Protein AF-A0A7S1X961-F1 (afdb_monomer)

Organism: NCBI:txid63592

pLDDT: mean 83.83, std 21.26, range [22.23, 98.25]

Nearest PDB structures (foldseek):
  1z0n-assembly3_C  TM=9.542E-01  e=3.107E-08  Rattus norvegicus
  7myj-assembly1_B  TM=9.342E-01  e=8.213E-08  Homo sapiens
  6c9h-assembly1_B  TM=9.338E-01  e=1.076E-07  Homo sapiens
  5ezv-assembly2_D  TM=9.399E-01  e=1.657E-07  Homo sapiens
  3nme-assembly1_B  TM=8.517E-01  e=1.987E-06  Arabidopsis thaliana

Sequence (536 aa):
RPLQTAYISRQVGGSLVCHSTSQSPPLDGGYGQAEEGSESRTTVGASVDELESQSDEETAGNRVMTTFRWPAALGGEEVGVIGSFSNWENAMPLGKSTETGDFVRTMALSPGTYQYKYLVDGNWMCSPCDVNTKSTLGEFNNHRLVSPSHTFVWEKSWGGEEVFITGDFVAWTELVPMKYSASEGRFTATMSLPPGMHSVQYLVDGHWMLSPNDPIVADEAGHNCNKVQVKKPEAFHIFYATGWKHASLLMRLTDDNGVEQGWEELPMHTAESRSSPAGGIWYTVTIPVTKSGKLEFCISNGEKGGEGLKKDTPYGVEYYTCPAPGGYKLVSGRLIPFKRALDPPMMLVSDLDGTMVGDTPEFDYYTDSFRVYWEDNSALANSILVYNTGRSVGAVVGLLEQKGGKLAMPDVLITAVGTKVWLLDEVRSNATGTKWREDEMWAHRLDEGWDLEKARSVGESAVGNFRDRCYWLDKGTEHPHRVAFSVETNVMGDVIAYLRQGFEAAGVQVRVITSGNGEWRYVDCVSIRAGKLEAM

Mean predicted aligned error: 11.78 Å

Radius of gyration: 31.03 Å; Cα contacts (8 Å, |Δi|>4): 1026; chains: 1; bounding box: 70×86×91 Å

InterPro domains:
  IPR006380 Sucrose phosphatase-like domain [PF05116] (345-536)
  IPR013783 Immunoglobulin-like fold [G3DSA:2.60.40.10] (56-146)
  IPR013783 Immunoglobulin-like fold [G3DSA:2.60.40.10] (148-228)
  IPR013783 Immunoglobulin-like fold [G3DSA:2.60.40.10] (229-335)
  IPR014756 Immunoglobulin E-set [SSF81296] (62-146)
  IPR014756 Immunoglobulin E-set [SSF81296] (150-231)
  IPR023214 HAD superfamily [G3DSA:3.40.50.1000] (336-461)
  IPR032640 AMP-activated protein kinase, glycogen-binding domain [PF16561] (65-148)
  IPR032640 AMP-activated protein kinase, glycogen-binding domain [PF16561] (151-233)
  IPR036412 HAD-like superfamily [SSF56784] (348-517)
  IPR050827 CRP1/MDG1 DNA-binding & kinase subunit [PTHR10343] (46-142)

Structure (mmCIF, N/CA/C/O backbone):
data_AF-A0A7S1X961-F1
#
_entry.id   AF-A0A7S1X961-F1
#
loop_
_atom_site.group_PDB
_atom_site.id
_atom_site.type_symbol
_atom_site.label_atom_id
_atom_site.label_alt_id
_atom_site.label_comp_id
_atom_site.label_asym_id
_atom_site.label_entity_id
_atom_site.label_seq_id
_atom_site.pdbx_PDB_ins_code
_atom_site.Cartn_x
_atom_site.Cartn_y
_atom_site.Cartn_z
_atom_site.occupancy
_atom_site.B_iso_or_equiv
_atom_site.auth_seq_id
_atom_site.auth_comp_id
_atom_site.auth_asym_id
_atom_site.auth_atom_id
_atom_site.pdbx_PDB_model_num
ATOM 1 N N . ARG A 1 1 ? -14.480 -40.555 -35.789 1.00 29.80 1 ARG A N 1
ATOM 2 C CA . ARG A 1 1 ? -15.238 -39.988 -36.933 1.00 29.80 1 ARG A CA 1
ATOM 3 C C . ARG A 1 1 ? -15.553 -38.546 -36.560 1.00 29.80 1 ARG A C 1
ATOM 5 O O . ARG A 1 1 ? -16.112 -38.377 -35.484 1.00 29.80 1 ARG A O 1
ATOM 12 N N . PRO A 1 2 ? -15.094 -37.552 -37.332 1.00 30.88 2 PRO A N 1
ATOM 13 C CA . PRO A 1 2 ? -15.102 -36.153 -36.917 1.00 30.88 2 PRO A CA 1
ATOM 14 C C . PRO A 1 2 ? -16.472 -35.520 -37.177 1.00 30.88 2 PRO A C 1
ATOM 16 O O . PRO A 1 2 ? -17.133 -35.879 -38.152 1.00 30.88 2 PRO A O 1
ATOM 19 N N . LEU A 1 3 ? -16.884 -34.585 -36.322 1.00 25.70 3 LEU A N 1
ATOM 20 C CA . LEU A 1 3 ? -18.013 -33.697 -36.590 1.00 25.70 3 LEU A CA 1
ATOM 21 C C . LEU A 1 3 ? -17.474 -32.308 -36.926 1.00 25.70 3 LEU A C 1
ATOM 23 O O . LEU A 1 3 ? -16.604 -31.774 -36.245 1.00 25.70 3 LEU A O 1
ATOM 27 N N . GLN A 1 4 ? -17.965 -31.818 -38.059 1.00 24.95 4 GLN A N 1
ATOM 28 C CA . GLN A 1 4 ? -17.564 -30.622 -38.781 1.00 24.95 4 GLN A CA 1
ATOM 29 C C . GLN A 1 4 ? -17.925 -29.339 -38.028 1.00 24.95 4 GLN A C 1
ATOM 31 O O . GLN A 1 4 ? -19.060 -29.167 -37.587 1.00 24.95 4 GLN A O 1
ATOM 36 N N . THR A 1 5 ? -16.978 -28.406 -37.994 1.00 26.58 5 THR A N 1
ATOM 37 C CA . THR A 1 5 ? -17.194 -26.998 -37.659 1.00 26.58 5 THR A CA 1
ATOM 38 C C . THR A 1 5 ? -17.893 -26.306 -38.832 1.00 26.58 5 THR A C 1
ATOM 40 O O . THR A 1 5 ? -17.357 -26.264 -39.940 1.00 26.58 5 THR A O 1
ATOM 43 N N . ALA A 1 6 ? -19.093 -25.769 -38.606 1.00 25.28 6 ALA A N 1
ATOM 44 C CA . ALA A 1 6 ? -19.809 -24.941 -39.573 1.00 25.28 6 ALA A CA 1
ATOM 45 C C . ALA A 1 6 ? -19.498 -23.457 -39.324 1.00 25.28 6 ALA A C 1
ATOM 47 O O . ALA A 1 6 ? -19.875 -22.898 -38.296 1.00 25.28 6 ALA A O 1
ATOM 48 N N . TYR A 1 7 ? -18.823 -22.826 -40.286 1.00 22.58 7 TYR A N 1
ATOM 49 C CA . TYR A 1 7 ? -18.709 -21.374 -40.400 1.00 22.58 7 TYR A CA 1
ATOM 50 C C . TYR A 1 7 ? -20.056 -20.791 -40.848 1.00 22.58 7 TYR A C 1
ATOM 52 O O . TYR A 1 7 ? -20.589 -21.188 -41.884 1.00 22.58 7 TYR A O 1
ATOM 60 N N . ILE A 1 8 ? -20.578 -19.810 -40.110 1.00 24.17 8 ILE A N 1
ATOM 61 C CA . ILE A 1 8 ? -21.645 -18.922 -40.584 1.00 24.17 8 ILE A CA 1
ATOM 62 C C . ILE A 1 8 ? -21.090 -17.501 -40.576 1.00 24.17 8 ILE A C 1
ATOM 64 O O . ILE A 1 8 ? -20.935 -16.880 -39.528 1.00 24.17 8 ILE A O 1
ATOM 68 N N . SER A 1 9 ? -20.799 -16.987 -41.770 1.00 22.23 9 SER A N 1
ATOM 69 C CA . SER A 1 9 ? -20.574 -15.566 -42.005 1.00 22.23 9 SER A CA 1
ATOM 70 C C . SER A 1 9 ? -21.913 -14.829 -41.977 1.00 22.23 9 SER A C 1
ATOM 72 O O . SER A 1 9 ? -22.824 -15.174 -42.734 1.00 22.23 9 SER A O 1
ATOM 74 N N . ARG A 1 10 ? -22.023 -13.763 -41.184 1.00 24.73 10 ARG A N 1
ATOM 75 C CA . ARG A 1 10 ? -23.034 -12.723 -41.399 1.00 24.73 10 ARG A CA 1
ATOM 76 C C . ARG A 1 10 ? -22.356 -11.361 -41.442 1.00 24.73 10 ARG A C 1
ATOM 78 O O . ARG A 1 10 ? -21.972 -10.818 -40.416 1.00 24.73 10 ARG A O 1
ATOM 85 N N . GLN A 1 11 ? -22.248 -10.821 -42.654 1.00 22.73 11 GLN A N 1
ATOM 86 C CA . GLN A 1 11 ? -22.238 -9.380 -42.878 1.00 22.73 11 GLN A CA 1
ATOM 87 C C . GLN A 1 11 ? -23.649 -8.848 -42.625 1.00 22.73 11 GLN A C 1
ATOM 89 O O . GLN A 1 11 ? -24.589 -9.332 -43.253 1.00 22.73 11 GLN A O 1
ATOM 94 N N . VAL A 1 12 ? -23.780 -7.819 -41.791 1.00 27.67 12 VAL A N 1
ATOM 95 C CA . VAL A 1 12 ? -24.814 -6.787 -41.941 1.00 27.67 12 VAL A CA 1
ATOM 96 C C . VAL A 1 12 ? -24.191 -5.467 -41.499 1.00 27.67 12 VAL A C 1
ATOM 98 O O . VAL A 1 12 ? -23.754 -5.331 -40.360 1.00 27.67 12 VAL A O 1
ATOM 101 N N . GLY A 1 13 ? -24.113 -4.520 -42.433 1.00 24.20 13 GLY A N 1
ATOM 102 C CA . GLY A 1 13 ? -23.774 -3.133 -42.149 1.00 24.20 13 GLY A CA 1
ATOM 103 C C . GLY A 1 13 ? -24.940 -2.397 -41.491 1.00 24.20 13 GLY A C 1
ATOM 104 O O . GLY A 1 13 ? -26.105 -2.715 -41.715 1.00 24.20 13 GLY A O 1
ATOM 105 N N . GLY A 1 14 ? -24.607 -1.381 -40.707 1.00 25.44 14 GLY A N 1
ATOM 106 C CA . GLY A 1 14 ? -25.571 -0.481 -40.094 1.00 25.44 14 GLY A CA 1
ATOM 107 C C . GLY A 1 14 ? -24.833 0.611 -39.343 1.00 25.44 14 GLY A C 1
ATOM 108 O O . GLY A 1 14 ? -24.483 0.440 -38.184 1.00 25.44 14 GLY A O 1
ATOM 109 N N . SER A 1 15 ? -24.562 1.717 -40.034 1.00 25.42 15 SER A N 1
ATOM 110 C CA . SER A 1 15 ? -24.141 2.966 -39.405 1.00 25.42 15 SER A CA 1
ATOM 111 C C . SER A 1 15 ? -25.295 3.473 -38.538 1.00 25.42 15 SER A C 1
ATOM 113 O O . SER A 1 15 ? -26.395 3.696 -39.045 1.00 25.42 15 SER A O 1
ATOM 115 N N . LEU A 1 16 ? -25.054 3.624 -37.239 1.00 25.09 16 LEU A N 1
ATOM 116 C CA . LEU A 1 16 ? -25.946 4.314 -36.315 1.00 25.09 16 LEU A CA 1
ATOM 117 C C . LEU A 1 16 ? -25.180 5.504 -35.748 1.00 25.09 16 LEU A C 1
ATOM 119 O O . LEU A 1 16 ? -24.343 5.378 -34.862 1.00 25.09 16 LEU A O 1
ATOM 123 N N . VAL A 1 17 ? -25.467 6.669 -36.323 1.00 24.28 17 VAL A N 1
ATOM 124 C CA . VAL A 1 17 ? -25.142 7.970 -35.748 1.00 24.28 17 VAL A CA 1
ATOM 125 C C . VAL A 1 17 ? -26.142 8.208 -34.621 1.00 24.28 17 VAL A C 1
ATOM 127 O O . VAL A 1 17 ? -27.323 8.436 -34.879 1.00 24.28 17 VAL A O 1
ATOM 130 N N . CYS A 1 18 ? -25.685 8.159 -33.374 1.00 24.56 18 CYS A N 1
ATOM 131 C CA . CYS A 1 18 ? -26.442 8.618 -32.216 1.00 24.56 18 CYS A CA 1
ATOM 132 C C . CYS A 1 18 ? -25.887 9.974 -31.763 1.00 24.56 18 CYS A C 1
ATOM 134 O O . CYS A 1 18 ? -24.760 10.095 -31.297 1.00 24.56 18 CYS A O 1
ATOM 136 N N . HIS A 1 19 ? -26.692 11.023 -31.941 1.00 23.09 19 HIS A N 1
ATOM 137 C CA . HIS A 1 19 ? -26.531 12.276 -31.212 1.00 23.09 19 HIS A CA 1
ATOM 138 C C . HIS A 1 19 ? -27.153 12.095 -29.827 1.00 23.09 19 HIS A C 1
ATOM 140 O O . HIS A 1 19 ? -28.359 11.879 -29.722 1.00 23.09 19 HIS A O 1
ATOM 146 N N . SER A 1 20 ? -26.360 12.244 -28.770 1.00 24.97 20 SER A N 1
ATOM 147 C CA . SER A 1 20 ? -26.884 12.544 -27.439 1.00 24.97 20 SER A CA 1
ATOM 148 C C . SER A 1 20 ? -25.941 13.496 -26.717 1.00 24.97 20 SER A C 1
ATOM 150 O O . SER A 1 20 ? -24.792 13.186 -26.424 1.00 24.97 20 SER A O 1
ATOM 152 N N . THR A 1 21 ? -26.468 14.687 -26.476 1.00 24.64 21 THR A N 1
ATOM 153 C CA . THR A 1 21 ? -25.932 15.778 -25.669 1.00 24.64 21 THR A CA 1
ATOM 154 C C . THR A 1 21 ? -25.770 15.385 -24.200 1.00 24.64 21 THR A C 1
ATOM 156 O O . THR A 1 21 ? -26.771 15.080 -23.555 1.00 24.64 21 THR A O 1
ATOM 159 N N . SER A 1 22 ? -24.566 15.530 -23.641 1.00 24.98 22 SER A N 1
ATOM 160 C CA . SER A 1 22 ? -24.372 15.801 -22.207 1.00 24.98 22 SER A CA 1
ATOM 161 C C . SER A 1 22 ? -22.997 16.429 -21.933 1.00 24.98 22 SER A C 1
ATOM 163 O O . SER A 1 22 ? -21.978 15.752 -21.910 1.00 24.98 22 SER A O 1
ATOM 165 N N . GLN A 1 23 ? -23.032 17.754 -21.785 1.00 24.44 23 GLN A N 1
ATOM 166 C CA . GLN A 1 23 ? -22.204 18.641 -20.956 1.00 24.44 23 GLN A CA 1
ATOM 167 C C . GLN A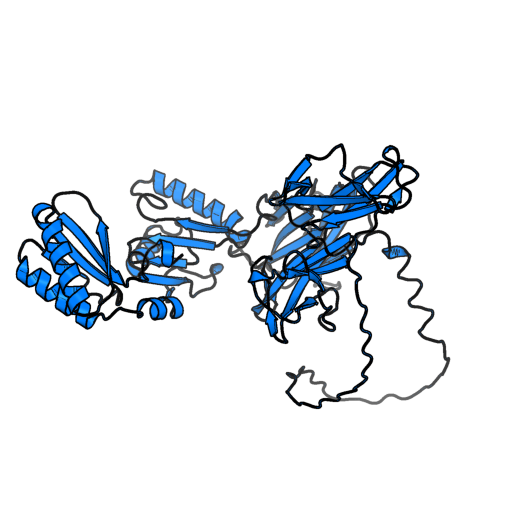 1 23 ? -20.768 18.207 -20.600 1.00 24.44 23 GLN A C 1
ATOM 169 O O . GLN A 1 23 ? -20.532 17.466 -19.650 1.00 24.44 23 GLN A O 1
ATOM 174 N N . SER A 1 24 ? -19.811 18.822 -21.294 1.00 26.98 24 SER A N 1
ATOM 175 C CA . SER A 1 24 ? -18.430 19.013 -20.844 1.00 26.98 24 SER A CA 1
ATOM 176 C C . SER A 1 24 ? -18.371 20.019 -19.680 1.00 26.98 24 SER A C 1
ATOM 178 O O . SER A 1 24 ? -19.098 21.017 -19.726 1.00 26.98 24 SER A O 1
ATOM 180 N N . PRO A 1 25 ? -17.490 19.854 -18.678 1.00 29.28 25 PRO A N 1
ATOM 181 C CA . PRO A 1 25 ? -17.144 20.947 -17.777 1.00 29.28 25 PRO A CA 1
ATOM 182 C C . PRO A 1 25 ? -16.186 21.940 -18.474 1.00 29.28 25 PRO A C 1
ATOM 184 O O . PRO A 1 25 ? -15.336 21.518 -19.262 1.00 29.28 25 PRO A O 1
ATOM 187 N N . PRO A 1 26 ? -16.322 23.257 -18.231 1.00 30.08 26 PRO A N 1
ATOM 188 C CA . PRO A 1 26 ? -15.555 24.281 -18.933 1.00 30.08 26 PRO A CA 1
ATOM 189 C C . PRO A 1 26 ? -14.123 24.406 -18.395 1.00 30.08 26 PRO A C 1
ATOM 191 O O . PRO A 1 26 ? -13.892 24.420 -17.187 1.00 30.08 26 PRO A O 1
ATOM 194 N N . LEU A 1 27 ? -13.173 24.563 -19.319 1.00 31.88 27 LEU A N 1
ATOM 195 C CA . LEU A 1 27 ? -11.840 25.096 -19.052 1.00 31.88 27 LEU A CA 1
ATOM 196 C C . LEU A 1 27 ? -11.946 26.624 -19.005 1.00 31.88 27 LEU A C 1
ATOM 198 O O . LEU A 1 27 ? -12.307 27.246 -20.005 1.00 31.88 27 LEU A O 1
ATOM 202 N N . ASP A 1 28 ? -11.661 27.215 -17.848 1.00 28.95 28 ASP A N 1
ATOM 203 C CA . ASP A 1 28 ? -11.626 28.666 -17.686 1.00 28.95 28 ASP A CA 1
ATOM 204 C C . ASP A 1 28 ? -10.244 29.203 -18.084 1.00 28.95 28 ASP A C 1
ATOM 206 O O . ASP A 1 28 ? -9.215 28.851 -17.504 1.00 28.95 28 ASP A O 1
ATOM 210 N N . GLY A 1 29 ? -10.243 30.042 -19.116 1.00 26.33 29 GLY A N 1
ATOM 211 C CA . GLY A 1 29 ? -9.100 30.782 -19.628 1.00 26.33 29 GLY A CA 1
ATOM 212 C C . GLY A 1 29 ? -9.584 32.157 -20.072 1.00 26.33 29 GLY A C 1
ATOM 213 O O . GLY A 1 29 ? -10.061 32.324 -21.192 1.00 26.33 29 GLY A O 1
ATOM 214 N N . GLY A 1 30 ? -9.488 33.143 -19.182 1.00 24.80 30 GLY A N 1
ATOM 215 C CA . GLY A 1 30 ? -9.826 34.535 -19.465 1.00 24.80 30 GLY A CA 1
ATOM 216 C C . GLY A 1 30 ? -8.601 35.340 -19.897 1.00 24.80 30 GLY A C 1
ATOM 217 O O . GLY A 1 30 ? -7.764 35.688 -19.068 1.00 24.80 30 GLY A O 1
ATOM 218 N N . TYR A 1 31 ? -8.526 35.675 -21.187 1.00 27.20 31 TYR A N 1
ATOM 219 C CA . TYR A 1 31 ? -7.654 36.724 -21.724 1.00 27.20 31 TYR A CA 1
ATOM 220 C C . TYR A 1 31 ? -8.357 38.088 -21.686 1.00 27.20 31 TYR A C 1
ATOM 222 O O . TYR A 1 31 ? -9.532 38.203 -22.037 1.00 27.20 31 TYR A O 1
ATOM 230 N N . GLY A 1 32 ? -7.600 39.134 -21.343 1.00 25.33 32 GLY A N 1
ATOM 231 C CA . GLY A 1 32 ? -7.972 40.538 -21.500 1.00 25.33 32 GLY A CA 1
ATOM 232 C C . GLY A 1 32 ? -7.026 41.270 -22.460 1.00 25.33 32 GLY A C 1
ATOM 233 O O . GLY A 1 32 ? -5.881 41.520 -22.115 1.00 25.33 32 GLY A O 1
ATOM 234 N N . GLN A 1 33 ? -7.580 41.595 -23.631 1.00 24.55 33 GLN A N 1
ATOM 235 C CA . GLN A 1 33 ? -7.365 42.743 -24.532 1.00 24.55 33 GLN A CA 1
ATOM 236 C C . GLN A 1 33 ? -6.014 43.036 -25.233 1.00 24.55 33 GLN A C 1
ATOM 238 O O . GLN A 1 33 ? -4.999 43.376 -24.642 1.00 24.55 33 GLN A O 1
ATOM 243 N N . ALA A 1 34 ? -6.159 42.980 -26.564 1.00 24.30 34 ALA A N 1
ATOM 244 C CA . ALA A 1 34 ? -5.410 43.487 -27.715 1.00 24.30 34 ALA A CA 1
ATOM 245 C C . ALA A 1 34 ? -4.668 44.836 -27.619 1.00 24.30 34 ALA A C 1
ATOM 247 O O . ALA A 1 34 ? -5.212 45.809 -27.106 1.00 24.30 34 ALA A O 1
ATOM 248 N N . GLU A 1 35 ? -3.547 44.908 -28.351 1.00 24.98 35 GLU A N 1
ATOM 249 C CA . GLU A 1 35 ? -3.208 46.019 -29.256 1.00 24.98 35 GLU A CA 1
ATOM 250 C C . GLU A 1 35 ? -2.608 45.476 -30.572 1.00 24.98 35 GLU A C 1
ATOM 252 O O . GLU A 1 35 ? -1.989 44.410 -30.608 1.00 24.98 35 GLU A O 1
ATOM 257 N N . GLU A 1 36 ? -2.881 46.198 -31.661 1.00 23.36 36 GLU A N 1
ATOM 258 C CA . GLU A 1 36 ? -2.614 45.875 -33.067 1.00 23.36 36 GLU A CA 1
ATOM 259 C C . GLU A 1 36 ? -1.137 46.027 -33.479 1.00 23.36 36 GLU A C 1
ATOM 261 O O . GLU A 1 36 ? -0.423 46.909 -33.007 1.00 23.36 36 GLU A O 1
ATOM 266 N N . GLY A 1 37 ? -0.709 45.226 -34.463 1.00 24.05 37 GL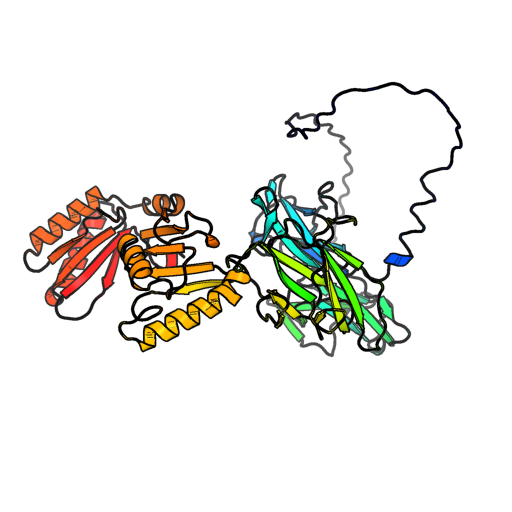Y A N 1
ATOM 267 C CA . GLY A 1 37 ? 0.576 45.378 -35.150 1.00 24.05 37 GLY A CA 1
ATOM 268 C C . GLY A 1 37 ? 0.682 44.490 -36.396 1.00 24.05 37 GLY A C 1
ATOM 269 O O . GLY A 1 37 ? 0.690 43.270 -36.304 1.00 24.05 37 GLY A O 1
ATOM 270 N N . SER A 1 38 ? 0.727 45.141 -37.554 1.00 22.34 38 SER A N 1
ATOM 271 C CA . SER A 1 38 ? 0.643 44.684 -38.951 1.00 22.34 38 SER A CA 1
ATOM 272 C C . SER A 1 38 ? 1.692 43.683 -39.482 1.00 22.34 38 SER A C 1
ATOM 274 O O . SER A 1 38 ? 2.868 43.803 -39.164 1.00 22.34 38 SER A O 1
ATOM 276 N N . GLU A 1 39 ? 1.228 42.861 -40.444 1.00 24.09 39 GLU A N 1
ATOM 277 C CA . GLU A 1 39 ? 1.891 42.326 -41.665 1.00 24.09 39 GLU A CA 1
ATOM 278 C C . GLU A 1 39 ? 3.204 41.514 -41.514 1.00 24.09 39 GLU A C 1
ATOM 280 O O . GLU A 1 39 ? 4.210 41.966 -40.993 1.00 24.09 39 GLU A O 1
ATOM 285 N N . SER A 1 40 ? 3.333 40.297 -42.052 1.00 23.55 40 SER A N 1
ATOM 286 C CA . SER A 1 40 ? 3.319 40.011 -43.491 1.00 23.55 40 SER A CA 1
ATOM 287 C C . SER A 1 40 ? 3.355 38.497 -43.763 1.00 23.55 40 SER A C 1
ATOM 289 O O . SER A 1 40 ? 3.836 37.684 -42.977 1.00 23.55 40 SER A O 1
ATOM 291 N N . ARG A 1 41 ? 2.794 38.132 -44.914 1.00 22.50 41 ARG A N 1
ATOM 292 C CA . ARG A 1 41 ? 2.491 36.780 -45.388 1.00 22.50 41 ARG A CA 1
ATOM 293 C C . ARG A 1 41 ? 3.634 36.279 -46.275 1.00 22.50 41 ARG A C 1
ATOM 295 O O . ARG A 1 41 ? 3.880 36.883 -47.312 1.00 22.50 41 ARG A O 1
ATOM 302 N N . THR A 1 42 ? 4.252 35.147 -45.933 1.00 23.89 42 THR A N 1
ATOM 303 C CA . THR A 1 42 ? 5.038 34.355 -46.898 1.00 23.89 42 THR A CA 1
ATOM 304 C C . THR A 1 42 ? 4.656 32.886 -46.773 1.00 23.89 42 THR A C 1
ATOM 306 O O . THR A 1 42 ? 4.863 32.255 -45.744 1.00 23.89 42 THR A O 1
ATOM 309 N N . THR A 1 43 ? 4.032 32.364 -47.823 1.00 23.92 43 THR A N 1
ATOM 310 C CA . THR A 1 43 ? 3.641 30.964 -47.992 1.00 23.92 43 THR A CA 1
ATOM 311 C C . THR A 1 43 ? 4.813 30.154 -48.537 1.00 23.92 43 THR A C 1
ATOM 313 O O . THR A 1 43 ? 5.260 30.429 -49.649 1.00 23.92 43 THR A O 1
ATOM 316 N N . VAL A 1 44 ? 5.241 29.116 -47.818 1.00 27.64 44 VAL A N 1
ATOM 317 C CA . VAL A 1 44 ? 5.954 27.971 -48.401 1.00 27.64 44 VAL A CA 1
ATOM 318 C C . VAL A 1 44 ? 5.332 26.712 -47.808 1.00 27.64 44 VAL A C 1
ATOM 320 O O . VAL A 1 44 ? 5.377 26.501 -46.600 1.00 27.64 44 VAL A O 1
ATOM 323 N N . GLY A 1 45 ? 4.671 25.933 -48.663 1.00 33.28 45 GLY A N 1
ATOM 324 C CA . GLY A 1 45 ? 4.124 24.632 -48.309 1.00 33.28 45 GLY A CA 1
ATOM 325 C C . GLY A 1 45 ? 5.233 23.589 -48.256 1.00 33.28 45 GLY A C 1
ATOM 326 O O . GLY A 1 45 ? 5.982 23.436 -49.218 1.00 33.28 45 GLY A O 1
ATOM 327 N N . ALA A 1 46 ? 5.294 22.871 -47.143 1.00 27.03 46 ALA A N 1
ATOM 328 C CA . ALA A 1 46 ? 5.928 21.569 -47.026 1.00 27.03 46 ALA A CA 1
ATOM 329 C C . ALA A 1 46 ? 4.980 20.691 -46.198 1.00 27.03 46 ALA A C 1
ATOM 331 O O . ALA A 1 46 ? 4.440 21.133 -45.184 1.00 27.03 46 ALA A O 1
ATOM 332 N N . SER A 1 47 ? 4.702 19.499 -46.713 1.00 25.88 47 SER A N 1
ATOM 333 C CA . SER A 1 47 ? 3.857 18.466 -46.120 1.00 25.88 47 SER A CA 1
ATOM 334 C C . SER A 1 47 ? 4.350 18.080 -44.727 1.00 25.88 47 SER A C 1
ATOM 336 O O . SER A 1 47 ? 5.531 17.812 -44.529 1.00 25.88 47 SER A O 1
ATOM 338 N N . VAL A 1 48 ? 3.418 18.045 -43.776 1.00 30.86 48 VAL A N 1
ATOM 339 C CA . VAL A 1 48 ? 3.648 17.756 -42.351 1.00 30.86 48 VAL A CA 1
ATOM 340 C C . VAL A 1 48 ? 3.923 16.257 -42.105 1.00 30.86 48 VAL A C 1
ATOM 342 O O . VAL A 1 48 ? 4.362 15.885 -41.028 1.00 30.86 48 VAL A O 1
ATOM 345 N N . ASP A 1 49 ? 3.778 15.407 -43.126 1.00 28.89 49 ASP A N 1
ATOM 346 C CA . ASP A 1 49 ? 3.873 13.942 -43.009 1.00 28.89 49 ASP A CA 1
ATOM 347 C C . ASP A 1 49 ? 5.298 13.350 -43.127 1.00 28.89 49 ASP A C 1
ATOM 349 O O . ASP A 1 49 ? 5.460 12.140 -43.008 1.00 28.89 49 ASP A O 1
ATOM 353 N N . GLU A 1 50 ? 6.349 14.153 -43.346 1.00 29.33 50 GLU A N 1
ATOM 354 C CA . GLU A 1 50 ? 7.736 13.642 -43.498 1.00 29.33 50 GLU A CA 1
ATOM 355 C C . GLU A 1 50 ? 8.707 14.074 -42.381 1.00 29.33 50 GLU A C 1
ATOM 357 O O . GLU A 1 50 ? 9.887 13.728 -42.421 1.00 29.33 50 GLU A O 1
ATOM 362 N N . LEU A 1 51 ? 8.234 14.798 -41.359 1.00 27.48 51 LEU A N 1
ATOM 363 C CA . LEU A 1 51 ? 9.063 15.233 -40.220 1.00 27.48 51 LEU A CA 1
ATOM 364 C C . LEU A 1 51 ? 8.788 14.473 -38.911 1.00 27.48 51 LEU A C 1
ATOM 366 O O . LEU A 1 51 ? 9.575 14.598 -37.977 1.00 27.48 51 LEU A O 1
ATOM 370 N N . GLU A 1 52 ? 7.744 13.641 -38.849 1.00 29.22 52 GLU A N 1
ATOM 371 C CA . GLU A 1 52 ? 7.460 12.780 -37.684 1.00 29.22 52 GLU A CA 1
ATOM 372 C C . GLU A 1 52 ? 8.150 11.406 -37.763 1.00 29.22 52 GLU A C 1
ATOM 374 O O . GLU A 1 52 ? 8.284 10.717 -36.757 1.00 29.22 52 GLU A O 1
ATOM 379 N N . SER A 1 53 ? 8.681 11.009 -38.925 1.00 29.95 53 SER A N 1
ATOM 380 C CA . SER A 1 53 ? 9.288 9.682 -39.106 1.00 29.95 53 SER A CA 1
ATOM 381 C C . SER A 1 53 ? 10.769 9.589 -38.714 1.00 29.95 53 SER A C 1
ATOM 383 O O . SER A 1 53 ? 11.363 8.528 -38.872 1.00 29.95 53 SER A O 1
ATOM 385 N N . GLN A 1 54 ? 11.394 10.677 -38.243 1.00 26.56 54 GLN A N 1
ATOM 386 C CA . GLN A 1 54 ? 12.827 10.707 -37.896 1.00 26.56 54 GLN A CA 1
ATOM 387 C C . GLN A 1 54 ? 13.111 10.809 -36.386 1.00 26.56 54 GLN A C 1
ATOM 389 O O . GLN A 1 54 ? 14.246 10.583 -35.979 1.00 26.56 54 GLN A O 1
ATOM 394 N N . SER A 1 55 ? 12.109 11.081 -35.538 1.00 28.70 55 SER A N 1
ATOM 395 C CA . SER A 1 55 ? 12.264 11.095 -34.068 1.00 28.70 55 SER A CA 1
ATOM 396 C C . SER A 1 55 ? 11.955 9.754 -33.387 1.00 28.70 55 SER A C 1
ATOM 398 O O . SER A 1 55 ? 12.301 9.558 -32.220 1.00 28.70 55 SER A O 1
ATOM 400 N N . ASP A 1 56 ? 11.335 8.816 -34.105 1.00 30.47 56 ASP A N 1
ATOM 401 C CA . ASP A 1 56 ? 10.891 7.532 -33.548 1.00 30.47 56 ASP A CA 1
ATOM 402 C C . ASP A 1 56 ? 11.930 6.400 -33.666 1.00 30.47 56 ASP A C 1
ATOM 404 O O . ASP A 1 56 ? 11.839 5.409 -32.938 1.00 30.47 56 ASP A O 1
ATOM 408 N N . GLU A 1 57 ? 12.955 6.531 -34.517 1.00 29.44 57 GLU A N 1
ATOM 409 C CA . GLU A 1 57 ? 13.981 5.485 -34.678 1.00 29.44 57 GLU A CA 1
ATOM 410 C C . GLU A 1 57 ? 15.086 5.528 -33.603 1.00 29.44 57 GLU A C 1
ATOM 412 O O . GLU A 1 57 ? 15.632 4.479 -33.261 1.00 29.44 57 GLU A O 1
ATOM 417 N N . GLU A 1 58 ? 15.358 6.678 -32.970 1.00 29.80 58 GLU A N 1
ATOM 418 C CA . GLU A 1 58 ? 16.336 6.773 -31.863 1.00 29.80 58 GLU A CA 1
ATOM 419 C C . GLU A 1 58 ? 15.756 6.407 -30.479 1.00 29.80 58 GLU A C 1
ATOM 421 O O . GLU A 1 58 ? 16.509 6.126 -29.546 1.00 29.80 58 GLU A O 1
ATOM 426 N N . THR A 1 59 ? 14.427 6.309 -30.335 1.00 34.94 59 THR A N 1
ATOM 427 C CA . THR A 1 59 ? 13.747 5.878 -29.089 1.00 34.94 59 THR A CA 1
ATOM 428 C C . THR A 1 59 ? 13.155 4.460 -29.157 1.00 34.94 59 THR A C 1
ATOM 430 O O . THR A 1 59 ? 12.650 3.939 -28.157 1.00 34.94 59 THR A O 1
ATOM 433 N N . ALA A 1 60 ? 13.286 3.771 -30.297 1.00 33.66 60 ALA A N 1
ATOM 434 C CA . ALA A 1 60 ? 12.734 2.433 -30.546 1.00 33.66 60 ALA A CA 1
ATOM 435 C C . ALA A 1 60 ? 13.346 1.297 -29.687 1.00 33.66 60 ALA A C 1
ATOM 437 O O . ALA A 1 60 ? 12.829 0.176 -29.670 1.00 33.66 60 ALA A O 1
ATOM 438 N N . GLY A 1 61 ? 14.429 1.563 -28.951 1.00 45.88 61 GLY A N 1
ATOM 439 C CA . GLY A 1 61 ? 15.219 0.542 -28.254 1.00 45.88 61 GLY A CA 1
ATOM 440 C C . GLY A 1 61 ? 14.737 0.101 -26.868 1.00 45.88 61 GLY A C 1
ATOM 441 O O . GLY A 1 61 ? 15.296 -0.861 -26.347 1.00 45.88 61 GLY A O 1
ATOM 442 N N . ASN A 1 62 ? 13.746 0.756 -26.246 1.00 73.19 62 ASN A N 1
ATOM 443 C CA . ASN A 1 62 ? 13.524 0.583 -24.797 1.00 73.19 62 ASN A CA 1
ATOM 444 C C . ASN A 1 62 ? 12.080 0.278 -24.361 1.00 73.19 62 ASN A C 1
ATOM 446 O O . ASN A 1 62 ? 11.773 0.379 -23.180 1.00 73.19 62 ASN A O 1
ATOM 450 N N . ARG A 1 63 ? 11.165 -0.082 -25.270 1.00 87.50 63 ARG A N 1
ATOM 451 C CA . ARG A 1 63 ? 9.783 -0.420 -24.873 1.00 87.50 63 ARG A CA 1
ATOM 452 C C . ARG A 1 63 ? 9.701 -1.803 -24.223 1.00 87.50 63 ARG A C 1
ATOM 454 O O . ARG A 1 63 ? 10.341 -2.752 -24.673 1.00 87.50 63 ARG A O 1
ATOM 461 N N . VAL A 1 64 ? 8.857 -1.918 -23.204 1.00 90.44 64 VAL A N 1
ATOM 462 C CA . VAL A 1 64 ? 8.627 -3.135 -22.422 1.00 90.44 64 VAL A CA 1
ATOM 463 C C . VAL A 1 64 ? 7.175 -3.572 -22.580 1.00 90.44 64 VAL A C 1
ATOM 465 O O . VAL A 1 64 ? 6.252 -2.760 -22.467 1.00 90.44 64 VAL A O 1
ATOM 468 N N . MET A 1 65 ? 6.962 -4.864 -22.830 1.00 92.94 65 MET A N 1
ATOM 469 C CA . MET A 1 65 ? 5.614 -5.421 -22.944 1.00 92.94 65 MET A CA 1
ATOM 470 C C . MET A 1 65 ? 4.917 -5.397 -21.582 1.00 92.94 65 MET A C 1
ATOM 472 O O . MET A 1 65 ? 5.409 -5.980 -20.617 1.00 92.94 65 MET A O 1
ATOM 476 N N . THR A 1 66 ? 3.775 -4.721 -21.510 1.00 92.62 66 THR A N 1
ATOM 477 C CA . THR A 1 66 ? 2.991 -4.497 -20.290 1.00 92.62 66 THR A CA 1
ATOM 478 C C . THR A 1 66 ? 1.553 -4.928 -20.526 1.00 92.62 66 THR A C 1
ATOM 480 O O . THR A 1 66 ? 0.909 -4.425 -21.444 1.00 92.62 66 THR A O 1
ATOM 483 N N . THR A 1 67 ? 1.031 -5.826 -19.691 1.00 92.50 67 THR A N 1
ATOM 484 C CA . THR A 1 67 ? -0.354 -6.301 -19.815 1.00 92.50 67 THR A CA 1
ATOM 485 C C . THR A 1 67 ? -1.273 -5.629 -18.810 1.00 92.50 67 THR A C 1
ATOM 487 O O . THR A 1 67 ? -1.030 -5.673 -17.604 1.00 92.50 67 THR A O 1
ATOM 490 N N . PHE A 1 68 ? -2.358 -5.035 -19.292 1.00 93.25 68 PHE A N 1
ATOM 491 C CA . PHE A 1 68 ? -3.473 -4.580 -18.465 1.00 93.25 68 PHE A CA 1
ATOM 492 C C . PHE A 1 68 ? -4.519 -5.687 -18.390 1.00 93.25 68 PHE A C 1
ATOM 494 O O . PHE A 1 68 ? -4.814 -6.314 -19.406 1.00 93.25 68 PHE A O 1
ATOM 501 N N . ARG A 1 69 ? -5.046 -5.945 -17.190 1.00 93.62 69 ARG A N 1
ATOM 502 C CA . ARG A 1 69 ? -5.989 -7.034 -16.926 1.00 93.62 69 ARG A CA 1
ATOM 503 C C . ARG A 1 69 ? -7.117 -6.535 -16.039 1.00 93.62 69 ARG A C 1
ATOM 505 O O . ARG A 1 69 ? -6.865 -6.012 -14.958 1.00 93.62 69 ARG A O 1
ATOM 512 N N . TRP A 1 70 ? -8.342 -6.772 -16.479 1.00 95.44 70 TRP A N 1
ATOM 513 C CA . TRP A 1 70 ? -9.553 -6.581 -15.702 1.00 95.44 70 TRP A CA 1
ATOM 514 C C . TRP A 1 70 ? -10.174 -7.954 -15.392 1.00 95.44 70 TRP A C 1
ATOM 516 O O . TRP A 1 70 ? -10.612 -8.646 -16.319 1.00 95.44 70 TRP A O 1
ATOM 526 N N . PRO A 1 71 ? -10.164 -8.392 -14.118 1.00 94.25 71 PRO A N 1
ATOM 527 C CA . PRO A 1 71 ? -10.658 -9.710 -13.740 1.00 94.25 71 PRO A CA 1
ATOM 528 C C . PRO A 1 71 ? -12.144 -9.921 -14.045 1.00 94.25 71 PRO A C 1
ATOM 530 O O . PRO A 1 71 ? -12.976 -9.076 -13.717 1.00 94.25 71 PRO A O 1
ATOM 533 N N . ALA A 1 72 ? -12.495 -11.101 -14.557 1.00 93.56 72 ALA A N 1
ATOM 534 C CA . ALA A 1 72 ? -13.875 -11.488 -14.869 1.00 93.56 72 ALA A CA 1
ATOM 535 C C . ALA A 1 72 ? -14.822 -11.362 -13.663 1.00 93.56 72 ALA A C 1
ATOM 537 O O . ALA A 1 72 ? -15.992 -11.010 -13.805 1.00 93.56 72 ALA A O 1
ATOM 538 N N . ALA A 1 73 ? -14.302 -11.634 -12.461 1.00 93.75 73 ALA A N 1
ATOM 539 C CA . ALA A 1 73 ? -15.044 -11.579 -11.203 1.00 93.75 73 ALA A CA 1
ATOM 540 C C . ALA A 1 73 ? -15.567 -10.174 -10.853 1.00 93.75 73 ALA A C 1
ATOM 542 O O . ALA A 1 73 ? -16.473 -10.056 -10.031 1.00 93.75 73 ALA A O 1
ATOM 543 N N . LEU A 1 74 ? -15.015 -9.120 -11.465 1.00 93.00 74 LEU A N 1
ATOM 544 C CA . LEU A 1 74 ? -15.479 -7.745 -11.278 1.00 93.00 74 LEU A CA 1
ATOM 545 C C . LEU A 1 74 ? -16.652 -7.376 -12.204 1.00 93.00 74 LEU A C 1
ATOM 547 O O . LEU A 1 74 ? -17.189 -6.278 -12.085 1.00 93.00 74 LEU A O 1
ATOM 551 N N . GLY A 1 75 ? -17.062 -8.276 -13.104 1.00 92.88 75 GLY A N 1
ATOM 552 C CA . GLY A 1 75 ? -18.106 -8.021 -14.096 1.00 92.88 75 GLY A CA 1
ATOM 553 C C . GLY A 1 75 ? -17.628 -7.167 -15.275 1.00 92.88 75 GLY A C 1
ATOM 554 O O . GLY A 1 75 ? -16.438 -6.880 -15.412 1.00 92.88 75 GLY A O 1
ATOM 555 N N . GLY A 1 76 ? -18.570 -6.786 -16.138 1.00 94.00 76 GLY A N 1
ATOM 556 C CA . GLY A 1 76 ? -18.319 -6.031 -17.368 1.00 94.00 76 GLY A CA 1
ATOM 557 C C . GLY A 1 76 ? -18.605 -6.833 -18.641 1.00 94.00 76 GLY A C 1
ATOM 558 O O . GLY A 1 76 ? -18.279 -8.025 -18.730 1.00 94.00 76 GLY A O 1
ATOM 559 N N . GLU A 1 77 ? -19.199 -6.179 -19.636 1.00 94.56 77 GLU A N 1
ATOM 560 C CA . GLU A 1 77 ? -19.395 -6.719 -20.987 1.00 94.56 77 GLU A CA 1
ATOM 561 C C . GLU A 1 77 ? -18.360 -6.156 -21.965 1.00 94.56 77 GLU A C 1
ATOM 563 O O . GLU A 1 77 ? -17.767 -6.915 -22.737 1.00 94.56 77 GLU A O 1
ATOM 568 N N . GLU A 1 78 ? -18.081 -4.858 -21.865 1.00 96.00 78 GLU A N 1
ATOM 569 C CA . GLU A 1 78 ? -17.060 -4.149 -22.626 1.00 96.00 78 GLU A CA 1
ATOM 570 C C . GLU A 1 78 ? -16.093 -3.444 -21.678 1.00 96.00 78 GLU A C 1
ATOM 572 O O . GLU A 1 78 ? -16.487 -2.649 -20.824 1.00 96.00 78 GLU A O 1
ATOM 577 N N . VAL A 1 79 ? -14.800 -3.721 -21.841 1.00 97.75 79 VAL A N 1
ATOM 578 C CA . VAL A 1 79 ? -13.748 -3.137 -21.008 1.00 97.75 79 VAL A CA 1
ATOM 579 C C . VAL A 1 79 ? -12.702 -2.491 -21.898 1.00 97.75 79 VAL A C 1
ATOM 581 O O . VAL A 1 79 ? -12.209 -3.121 -22.827 1.00 97.75 79 VAL A O 1
ATOM 584 N N . GLY A 1 80 ? -12.317 -1.256 -21.599 1.00 97.31 80 GLY A N 1
ATOM 585 C CA . GLY A 1 80 ? -11.160 -0.577 -22.178 1.00 97.31 80 GLY A CA 1
ATOM 586 C C . GLY A 1 80 ? -10.210 -0.064 -21.101 1.00 97.31 80 GLY A C 1
ATOM 587 O O . GLY A 1 80 ? -10.608 0.100 -19.952 1.00 97.31 80 GLY A O 1
ATOM 588 N N . VAL A 1 81 ? -8.956 0.202 -21.459 1.00 97.19 81 VAL A N 1
ATOM 589 C CA . VAL A 1 81 ? -7.970 0.858 -20.589 1.00 97.19 81 VAL A CA 1
ATOM 590 C C . VAL A 1 81 ? -7.559 2.194 -21.186 1.00 97.19 81 VAL A C 1
ATOM 592 O O . VAL A 1 81 ? -7.388 2.321 -22.397 1.00 97.19 81 VAL A O 1
ATOM 595 N N . ILE A 1 82 ? -7.403 3.200 -20.338 1.00 95.81 82 ILE A N 1
ATOM 596 C CA . ILE A 1 82 ? -7.033 4.554 -20.740 1.00 95.81 82 ILE A CA 1
ATOM 597 C C . ILE A 1 82 ? -6.155 5.181 -19.664 1.00 95.81 82 ILE A C 1
ATOM 599 O O . ILE A 1 82 ? -6.362 4.940 -18.476 1.00 95.81 82 ILE A O 1
ATOM 603 N N . GLY A 1 83 ? -5.165 5.979 -20.050 1.00 94.62 83 GLY A N 1
ATOM 604 C CA . GLY A 1 83 ? -4.271 6.580 -19.069 1.00 94.62 83 GLY A CA 1
ATOM 605 C C . GLY A 1 83 ? -3.308 7.593 -19.655 1.00 94.62 83 GLY A C 1
ATOM 606 O O . GLY A 1 83 ? -3.469 8.062 -20.782 1.00 94.62 83 GLY A O 1
ATOM 607 N N . SER A 1 84 ? -2.262 7.902 -18.894 1.00 93.50 84 SER A N 1
ATOM 608 C CA . SER A 1 84 ? -1.233 8.862 -19.299 1.00 93.50 84 SER A CA 1
ATOM 609 C C . SER A 1 84 ? -0.492 8.456 -20.578 1.00 93.50 84 SER A C 1
ATOM 611 O O . SER A 1 84 ? -0.044 9.324 -21.313 1.00 93.50 84 SER A O 1
ATOM 613 N N . PHE A 1 85 ? -0.411 7.160 -20.897 1.00 92.69 85 PHE A N 1
ATOM 614 C CA . PHE A 1 85 ? 0.177 6.660 -22.150 1.00 92.69 85 PHE A CA 1
ATOM 615 C C . PHE A 1 85 ? -0.664 6.960 -23.402 1.00 92.69 85 PHE A C 1
ATOM 617 O O . PHE A 1 85 ? -0.174 6.801 -24.515 1.00 92.69 85 PHE A O 1
ATOM 624 N N . SER A 1 86 ? -1.927 7.352 -23.235 1.00 90.19 86 SER A N 1
ATOM 625 C CA . SER A 1 86 ? -2.845 7.731 -24.314 1.00 90.19 86 SER A CA 1
ATOM 626 C C . SER A 1 86 ? -3.347 9.166 -24.147 1.00 90.19 86 SER A C 1
ATOM 628 O O . SER A 1 86 ? -4.412 9.497 -24.667 1.00 90.19 86 SER A O 1
ATOM 630 N N . ASN A 1 87 ? -2.649 9.975 -23.337 1.00 91.69 87 ASN A N 1
ATOM 631 C CA . ASN A 1 87 ? -3.052 11.324 -22.930 1.00 91.69 87 ASN A CA 1
ATOM 632 C C . ASN A 1 87 ? -4.495 11.423 -22.409 1.00 91.69 87 ASN A C 1
ATOM 634 O O . ASN A 1 87 ? -5.106 12.481 -22.478 1.00 91.69 87 ASN A O 1
ATOM 638 N N . TRP A 1 88 ? -5.047 10.328 -21.878 1.00 92.88 88 TRP A N 1
ATOM 639 C CA . TRP A 1 88 ? -6.452 10.238 -21.467 1.00 92.88 88 TRP A CA 1
ATOM 640 C C . TRP A 1 88 ? -7.487 10.501 -22.5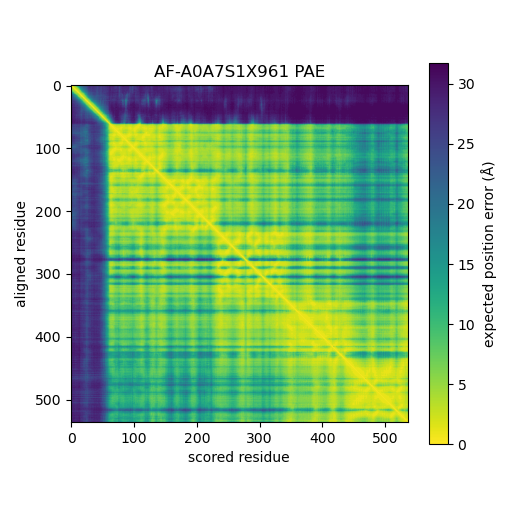79 1.00 92.88 88 TRP A C 1
ATOM 642 O O . TRP A 1 88 ? -8.654 10.725 -22.274 1.00 92.88 88 TRP A O 1
ATOM 652 N N . GLU A 1 89 ? -7.100 10.427 -23.856 1.00 91.69 89 GLU A N 1
ATOM 653 C CA . GLU A 1 89 ? -7.993 10.749 -24.981 1.00 91.69 89 GLU A CA 1
ATOM 654 C C . GLU A 1 89 ? -8.720 9.522 -25.541 1.00 91.69 89 GLU A C 1
ATOM 656 O O . GLU A 1 89 ? -9.913 9.581 -25.826 1.00 91.69 89 GLU A O 1
ATOM 661 N N . ASN A 1 90 ? -8.015 8.396 -25.688 1.00 88.94 90 ASN A N 1
ATOM 662 C CA . ASN A 1 90 ? -8.539 7.210 -26.365 1.00 88.94 90 ASN A CA 1
ATOM 663 C C . ASN A 1 90 ? -8.426 5.963 -25.486 1.00 88.94 90 ASN A C 1
ATOM 665 O O . ASN A 1 90 ? -7.321 5.505 -25.186 1.00 88.94 90 ASN A O 1
ATOM 669 N N . ALA A 1 91 ? -9.572 5.393 -25.104 1.00 94.31 91 ALA A N 1
ATOM 670 C CA . ALA A 1 91 ? -9.611 4.108 -24.418 1.00 94.31 91 ALA A CA 1
ATOM 671 C C . ALA A 1 91 ? -9.313 2.965 -25.393 1.00 94.31 91 ALA A C 1
ATOM 673 O O . ALA A 1 91 ? -9.905 2.862 -26.466 1.00 94.31 91 ALA A O 1
ATOM 674 N N . MET A 1 92 ? -8.397 2.084 -25.003 1.00 95.81 92 MET A N 1
ATOM 675 C CA . MET A 1 92 ? -8.001 0.923 -25.788 1.00 95.81 92 MET A CA 1
ATOM 676 C C . MET A 1 92 ? -8.791 -0.306 -25.323 1.00 95.81 92 MET A C 1
ATOM 678 O O . MET A 1 92 ? -8.676 -0.670 -24.153 1.00 95.81 92 MET A O 1
ATOM 682 N N . PRO A 1 93 ? -9.573 -0.970 -26.191 1.00 96.44 93 PRO A N 1
ATOM 683 C CA . PRO A 1 93 ? -10.482 -2.045 -25.784 1.00 96.44 93 PRO A CA 1
ATOM 684 C C . PRO A 1 93 ? -9.729 -3.321 -25.396 1.00 96.44 93 PRO A C 1
ATOM 686 O O . PRO A 1 93 ? -8.880 -3.788 -26.144 1.00 96.44 93 PRO A O 1
ATOM 689 N N . LEU A 1 94 ? -10.026 -3.932 -24.261 1.00 96.00 94 LEU A N 1
ATOM 690 C CA . LEU A 1 94 ? -9.429 -5.197 -23.839 1.00 96.00 94 LEU A CA 1
ATOM 691 C C . LEU A 1 94 ? -10.172 -6.384 -24.471 1.00 96.00 94 LEU A C 1
ATOM 693 O O . LEU A 1 94 ? -11.391 -6.362 -24.632 1.00 96.00 94 LEU A O 1
ATOM 697 N N . GLY A 1 95 ? -9.430 -7.432 -24.827 1.00 94.00 95 GLY A N 1
ATOM 698 C CA . GLY A 1 95 ? -9.984 -8.687 -25.328 1.00 94.00 95 GLY A CA 1
ATOM 699 C C . GLY A 1 95 ? -10.401 -9.600 -24.179 1.00 94.00 95 GLY A C 1
ATOM 700 O O . GLY A 1 95 ? -9.661 -9.747 -23.211 1.00 94.00 95 GLY A O 1
ATOM 701 N N . LYS A 1 96 ? -11.580 -10.223 -24.275 1.00 95.12 96 LYS A N 1
ATOM 702 C CA . LYS A 1 96 ? -12.077 -11.165 -23.265 1.00 95.12 96 LYS A CA 1
ATOM 703 C C . LYS A 1 96 ? -11.511 -12.568 -23.493 1.00 95.12 96 LYS A C 1
ATOM 705 O O . LYS A 1 96 ? -11.713 -13.149 -24.558 1.00 95.12 96 LYS A O 1
ATOM 710 N N . SER A 1 97 ? -10.855 -13.128 -22.483 1.00 93.75 97 SER A N 1
ATOM 711 C CA . SER A 1 97 ? -10.371 -14.505 -22.478 1.00 93.75 97 SER A CA 1
ATOM 712 C C . SER A 1 97 ? -11.529 -15.485 -22.478 1.00 93.75 97 SER A C 1
ATOM 714 O O . SER A 1 97 ? -12.419 -15.423 -21.633 1.00 93.75 97 SER A O 1
ATOM 716 N N . THR A 1 98 ? -11.507 -16.428 -23.416 1.00 89.31 98 THR A N 1
ATOM 717 C CA . THR A 1 98 ? -12.464 -17.539 -23.441 1.00 89.31 98 THR A CA 1
ATOM 718 C C . THR A 1 98 ? -12.170 -18.580 -22.366 1.00 89.31 98 THR A C 1
ATOM 720 O O . THR A 1 98 ? -13.050 -19.371 -22.044 1.00 89.31 98 THR A O 1
ATOM 723 N N . GLU A 1 99 ? -10.947 -18.595 -21.833 1.00 86.19 99 GLU A N 1
ATOM 724 C CA . GLU A 1 99 ? -10.501 -19.560 -20.830 1.00 86.19 99 GLU A CA 1
ATOM 725 C C . GLU A 1 99 ? -10.794 -19.071 -19.410 1.00 86.19 99 GLU A C 1
ATOM 727 O O . GLU A 1 99 ? -11.405 -19.793 -18.626 1.00 86.19 99 GLU A O 1
ATOM 732 N N . THR A 1 100 ? -10.420 -17.828 -19.088 1.00 89.88 100 THR A N 1
ATOM 733 C CA . THR A 1 100 ? -10.599 -17.275 -17.733 1.00 89.88 100 THR A CA 1
ATOM 734 C C . THR A 1 100 ? -11.786 -16.322 -17.612 1.00 89.88 100 THR A C 1
ATOM 736 O O . THR A 1 100 ? -12.234 -16.031 -16.506 1.00 89.88 100 THR A O 1
ATOM 739 N N . GLY A 1 101 ? -12.298 -15.805 -18.733 1.00 93.19 101 GLY A N 1
ATOM 740 C CA . GLY A 1 101 ? -13.298 -14.737 -18.758 1.00 93.19 101 GLY A CA 1
ATOM 741 C C . GLY A 1 101 ? -12.732 -13.329 -18.542 1.00 93.19 101 GLY A C 1
ATOM 742 O O . GLY A 1 101 ? -13.497 -12.370 -18.647 1.00 93.19 101 GLY A O 1
ATOM 743 N N . ASP A 1 102 ? -11.440 -13.186 -18.222 1.00 94.75 102 ASP A N 1
ATOM 744 C CA . ASP A 1 102 ? -10.829 -11.884 -17.932 1.00 94.75 102 ASP A CA 1
ATOM 745 C C . ASP A 1 102 ? -10.680 -11.045 -19.190 1.00 94.75 102 ASP A C 1
ATOM 747 O O . ASP A 1 102 ? -10.439 -11.574 -20.271 1.00 94.75 102 ASP A O 1
ATOM 751 N N . PHE A 1 103 ? -10.710 -9.729 -19.039 1.00 96.00 103 PHE A N 1
ATOM 752 C CA . PHE A 1 103 ? -10.349 -8.824 -20.119 1.00 96.00 103 PHE A CA 1
ATOM 753 C C . PHE A 1 103 ? -8.863 -8.485 -20.019 1.00 96.00 103 PHE A C 1
ATOM 755 O O . PHE A 1 103 ? -8.384 -8.120 -18.944 1.00 96.00 103 PHE A O 1
ATOM 762 N N . VAL A 1 104 ? -8.127 -8.591 -21.123 1.00 95.12 104 VAL A N 1
ATOM 763 C CA . VAL A 1 104 ? -6.684 -8.327 -21.179 1.00 95.12 104 VAL A CA 1
ATOM 764 C C . VAL A 1 104 ? -6.277 -7.557 -22.431 1.00 95.12 104 VAL A C 1
ATOM 766 O O . VAL A 1 104 ? -6.963 -7.583 -23.452 1.00 95.12 104 VAL A O 1
ATOM 769 N N . ARG A 1 105 ? -5.163 -6.829 -22.337 1.00 92.88 105 ARG A N 1
ATOM 770 C CA . ARG A 1 105 ? -4.471 -6.221 -23.480 1.00 92.88 105 ARG A CA 1
ATOM 771 C C . ARG A 1 105 ? -2.999 -6.028 -23.154 1.00 92.88 105 ARG A C 1
ATOM 773 O O . ARG A 1 105 ? -2.684 -5.382 -22.149 1.00 92.88 105 ARG A O 1
ATOM 780 N N . THR A 1 106 ? -2.106 -6.501 -24.020 1.00 92.44 106 THR A N 1
ATOM 781 C CA . THR A 1 106 ? -0.675 -6.181 -23.937 1.00 92.44 106 THR A CA 1
ATOM 782 C C . THR A 1 106 ? -0.315 -4.969 -24.793 1.00 92.44 106 THR A C 1
ATOM 784 O O . THR A 1 106 ? -0.756 -4.813 -25.929 1.00 92.44 106 THR A O 1
ATOM 787 N N . MET A 1 107 ? 0.505 -4.081 -24.232 1.00 91.56 107 MET A N 1
ATOM 788 C CA . MET A 1 107 ? 1.015 -2.881 -24.890 1.00 91.56 107 MET A CA 1
ATOM 789 C C . MET A 1 107 ? 2.523 -2.756 -24.690 1.00 91.56 107 MET A C 1
ATOM 791 O O . MET A 1 107 ? 3.037 -3.018 -23.604 1.00 91.56 107 MET A O 1
ATOM 795 N N . ALA A 1 108 ? 3.232 -2.301 -25.719 1.00 92.06 108 ALA A N 1
ATOM 796 C CA . ALA A 1 108 ? 4.635 -1.927 -25.605 1.00 92.06 108 ALA A CA 1
ATOM 797 C C . ALA A 1 108 ? 4.727 -0.483 -25.089 1.00 92.06 108 ALA A C 1
ATOM 799 O O . ALA A 1 108 ? 4.452 0.459 -25.831 1.00 92.06 108 ALA A O 1
ATOM 800 N N . LEU A 1 109 ? 5.102 -0.309 -23.822 1.00 92.88 109 LEU A N 1
ATOM 801 C CA . LEU A 1 109 ? 5.213 1.000 -23.173 1.00 92.88 109 LEU A CA 1
ATOM 802 C C . LEU A 1 109 ? 6.675 1.338 -22.892 1.00 92.88 109 LEU A C 1
ATOM 804 O O . LEU A 1 109 ? 7.481 0.448 -22.621 1.00 92.88 109 LEU A O 1
ATOM 808 N N . SER A 1 110 ? 7.028 2.620 -22.950 1.00 91.38 110 SER A N 1
ATOM 809 C CA . SER A 1 110 ? 8.334 3.069 -22.460 1.00 91.38 110 SER A CA 1
ATOM 810 C C . SER A 1 110 ? 8.433 2.840 -20.943 1.00 91.38 110 SER A C 1
ATOM 812 O O . SER A 1 110 ? 7.407 2.830 -20.260 1.00 91.38 110 SER A O 1
ATOM 814 N N . PRO A 1 111 ? 9.633 2.646 -20.376 1.00 90.94 111 PRO A N 1
ATOM 815 C CA . PRO A 1 111 ? 9.794 2.548 -18.938 1.00 90.94 111 PRO A CA 1
ATOM 816 C C . PRO A 1 111 ? 9.403 3.880 -18.313 1.00 90.94 111 PRO A C 1
ATOM 818 O O . PRO A 1 111 ? 9.811 4.942 -18.779 1.00 90.94 111 PRO A O 1
ATOM 821 N N . GLY A 1 112 ? 8.600 3.831 -17.263 1.00 89.62 112 GLY A N 1
ATOM 822 C CA . GLY A 1 112 ? 8.091 5.029 -16.624 1.00 89.62 112 GLY A CA 1
ATOM 823 C C . GLY A 1 112 ? 6.985 4.715 -15.641 1.00 89.62 112 GLY A C 1
ATOM 824 O O . GLY A 1 112 ? 6.619 3.563 -15.414 1.00 89.62 112 GLY A O 1
ATOM 825 N N . THR A 1 113 ? 6.441 5.765 -15.051 1.00 88.81 113 THR A N 1
ATOM 826 C CA . THR A 1 113 ? 5.304 5.656 -14.146 1.00 88.81 113 THR A CA 1
ATOM 827 C C . THR A 1 113 ? 4.043 6.117 -14.864 1.00 88.81 113 THR A C 1
ATOM 829 O O . THR A 1 113 ? 4.003 7.219 -15.407 1.00 88.81 113 THR A O 1
ATOM 832 N N . TYR A 1 114 ? 3.008 5.281 -14.860 1.00 91.50 114 TYR A N 1
ATOM 833 C CA . TYR A 1 114 ? 1.766 5.524 -15.585 1.00 91.50 114 TYR A CA 1
ATOM 834 C C . TYR A 1 114 ? 0.573 5.530 -14.638 1.00 91.50 114 TYR A C 1
ATOM 836 O O . TYR A 1 114 ? 0.441 4.650 -13.787 1.00 91.50 114 TYR A O 1
ATOM 844 N N . GLN A 1 115 ? -0.315 6.504 -14.820 1.00 93.50 115 GLN A N 1
ATOM 845 C CA . GLN A 1 115 ? -1.638 6.511 -14.200 1.00 93.50 115 GLN A CA 1
ATOM 846 C C . GLN A 1 115 ? -2.682 6.130 -15.243 1.00 93.50 115 GLN A C 1
ATOM 848 O O . GLN A 1 115 ? -2.555 6.518 -16.405 1.00 93.50 115 GLN A O 1
ATOM 853 N N . TYR A 1 116 ? -3.691 5.364 -14.844 1.00 95.19 116 TYR A N 1
ATOM 854 C CA . TYR A 1 116 ? -4.707 4.850 -15.757 1.00 95.19 116 TYR A CA 1
ATOM 855 C C . TYR A 1 116 ? -6.011 4.504 -15.029 1.00 95.19 116 TYR A C 1
ATOM 857 O O . TYR A 1 116 ? -6.056 4.416 -13.802 1.00 95.19 116 TYR A O 1
ATOM 865 N N . LYS A 1 117 ? -7.075 4.310 -15.805 1.00 95.69 117 LYS A N 1
ATOM 866 C CA . LYS A 1 117 ? -8.374 3.773 -15.389 1.00 95.69 117 LYS A CA 1
ATOM 867 C C . LYS A 1 117 ? -8.857 2.754 -16.419 1.00 95.69 117 LYS A C 1
ATOM 869 O O . LYS A 1 117 ? -8.345 2.688 -17.540 1.00 95.69 117 LYS A O 1
ATOM 874 N N . TYR A 1 118 ? -9.878 2.002 -16.038 1.00 97.12 118 TYR A N 1
ATOM 875 C CA . TYR A 1 118 ? -10.657 1.175 -16.944 1.00 97.12 118 TYR A CA 1
ATOM 876 C C . TYR A 1 118 ? -11.977 1.866 -17.282 1.00 97.12 118 TYR A C 1
ATOM 878 O O . TYR A 1 118 ? -12.594 2.497 -16.426 1.00 97.12 118 TYR A O 1
ATOM 886 N N . LEU A 1 119 ? -12.404 1.741 -18.533 1.00 96.69 119 LEU A N 1
ATOM 887 C CA . LEU A 1 119 ? -13.742 2.094 -18.984 1.00 96.69 119 LEU A CA 1
ATOM 888 C C . LEU A 1 119 ? -14.534 0.793 -19.101 1.00 96.69 119 LEU A C 1
ATOM 890 O O . LEU A 1 119 ? -14.276 0.016 -20.014 1.00 96.69 119 LEU A O 1
ATOM 894 N N . VAL A 1 120 ? -15.440 0.538 -18.163 1.00 97.31 120 VAL A N 1
ATOM 895 C CA . VAL A 1 120 ? -16.216 -0.706 -18.080 1.00 97.31 120 VAL A CA 1
ATOM 896 C C . VAL A 1 120 ? -17.687 -0.384 -18.272 1.00 97.31 120 VAL A C 1
ATOM 898 O O . VAL A 1 120 ? -18.276 0.332 -17.460 1.00 97.31 120 VAL A O 1
ATOM 901 N N . ASP A 1 121 ? -18.260 -0.858 -19.376 1.00 96.31 12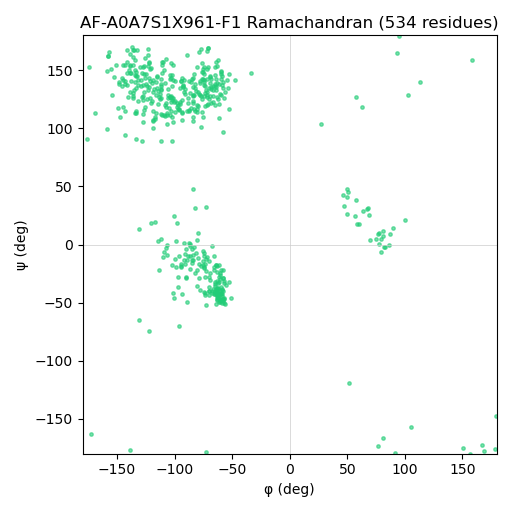1 ASP A N 1
ATOM 902 C CA . ASP A 1 121 ? -19.641 -0.575 -19.787 1.00 96.31 121 ASP A CA 1
ATOM 903 C C . ASP A 1 121 ? -19.969 0.935 -19.745 1.00 96.31 121 ASP A C 1
ATOM 905 O O . ASP A 1 121 ? -21.017 1.368 -19.266 1.00 96.31 121 ASP A O 1
ATOM 909 N N . GLY A 1 122 ? -19.014 1.762 -20.188 1.00 93.44 122 GLY A N 1
ATOM 910 C CA . GLY A 1 122 ? -19.117 3.227 -20.190 1.00 93.44 122 GLY A CA 1
ATOM 911 C C . GLY A 1 122 ? -18.782 3.920 -18.862 1.00 93.44 122 GLY A C 1
ATOM 912 O O . GLY A 1 122 ? -18.758 5.150 -18.818 1.00 93.44 122 GLY A O 1
ATOM 913 N N . ASN A 1 123 ? -18.475 3.176 -17.796 1.00 94.19 123 ASN A N 1
ATOM 914 C CA . ASN A 1 123 ? -18.146 3.729 -16.481 1.00 94.19 123 ASN A CA 1
ATOM 915 C C . ASN A 1 123 ? -16.641 3.715 -16.207 1.00 94.19 123 ASN A C 1
ATOM 917 O O . ASN A 1 123 ? -15.952 2.724 -16.443 1.00 94.19 123 ASN A O 1
ATOM 921 N N . TRP A 1 124 ? -16.131 4.810 -15.651 1.00 93.44 124 TRP A N 1
ATOM 922 C CA . TRP A 1 124 ? -14.730 4.938 -15.259 1.00 93.44 124 TRP A CA 1
ATOM 923 C C . TRP A 1 124 ? -14.477 4.249 -13.924 1.00 93.44 124 TRP A C 1
ATOM 925 O O . TRP A 1 124 ? -15.033 4.650 -12.902 1.00 93.44 124 TRP A O 1
ATOM 935 N N . MET A 1 125 ? -13.608 3.246 -13.921 1.00 94.62 125 MET A N 1
ATOM 936 C CA . MET A 1 125 ? -13.338 2.419 -12.751 1.00 94.62 125 MET A CA 1
ATOM 937 C C . MET A 1 125 ? -11.839 2.235 -12.530 1.00 94.62 125 MET A C 1
ATOM 939 O O . MET A 1 125 ? -11.058 2.116 -13.474 1.00 94.62 125 MET A O 1
ATOM 943 N N . CYS A 1 126 ? -11.440 2.174 -11.263 1.00 94.00 126 CYS A N 1
ATOM 944 C CA . CYS A 1 126 ? -10.130 1.659 -10.883 1.00 94.00 126 CYS A CA 1
ATOM 945 C C . CYS A 1 126 ? -10.258 0.166 -10.579 1.00 94.00 126 CYS A C 1
ATOM 947 O O . CYS A 1 126 ? -11.188 -0.254 -9.891 1.00 94.00 126 CYS A O 1
ATOM 949 N N . SER A 1 127 ? -9.304 -0.627 -11.054 1.00 90.94 127 SER A N 1
ATOM 950 C CA . SER A 1 127 ? -9.152 -2.018 -10.640 1.00 90.94 127 SER A CA 1
ATOM 951 C C . SER A 1 127 ? -8.819 -2.061 -9.143 1.00 90.94 127 SER A C 1
ATOM 953 O O . SER A 1 127 ? -7.856 -1.413 -8.727 1.00 90.94 127 SER A O 1
ATOM 955 N N . PRO A 1 128 ? -9.565 -2.817 -8.317 1.00 87.62 128 PRO A N 1
ATOM 956 C CA . PRO A 1 128 ? -9.223 -3.039 -6.913 1.00 87.62 128 PRO A CA 1
ATOM 957 C C . PRO A 1 128 ? -8.003 -3.959 -6.744 1.00 87.62 128 PRO A C 1
ATOM 959 O O . PRO A 1 128 ? -7.483 -4.092 -5.640 1.00 87.62 128 PRO A O 1
ATOM 962 N N . CYS A 1 129 ? -7.556 -4.613 -7.822 1.00 84.50 129 CYS A N 1
ATOM 963 C CA . CYS A 1 129 ? -6.402 -5.510 -7.829 1.00 84.50 129 CYS A CA 1
ATOM 964 C C . CYS A 1 129 ? -5.085 -4.794 -8.172 1.00 84.50 129 CYS A C 1
ATOM 966 O O . CYS A 1 129 ? -4.021 -5.399 -8.067 1.00 84.50 129 CYS A O 1
ATOM 968 N N . ASP A 1 130 ? -5.150 -3.527 -8.584 1.00 86.94 130 ASP A N 1
ATOM 969 C CA . ASP A 1 130 ? -3.995 -2.699 -8.917 1.00 86.94 130 ASP A CA 1
ATOM 970 C C . ASP A 1 130 ? -3.805 -1.585 -7.874 1.00 86.94 130 ASP A C 1
ATOM 972 O O . ASP A 1 130 ? -4.731 -1.180 -7.170 1.00 86.94 130 ASP A O 1
ATOM 976 N N . VAL A 1 131 ? -2.580 -1.061 -7.774 1.00 84.06 131 VAL A N 1
ATOM 977 C CA . VAL A 1 131 ? -2.265 0.053 -6.867 1.00 84.06 131 VAL A CA 1
ATOM 978 C C . VAL A 1 131 ? -3.031 1.301 -7.303 1.00 84.06 131 VAL A C 1
ATOM 980 O O . VAL A 1 131 ? -3.047 1.629 -8.488 1.00 84.06 131 VAL A O 1
ATOM 983 N N . ASN A 1 132 ? -3.629 2.013 -6.346 1.00 85.50 132 ASN A N 1
ATOM 984 C CA . ASN A 1 132 ? -4.297 3.293 -6.572 1.00 85.50 132 ASN A CA 1
ATOM 985 C C . ASN A 1 132 ? -3.426 4.478 -6.137 1.00 85.50 132 ASN A C 1
ATOM 987 O O . ASN A 1 132 ? -2.585 4.354 -5.250 1.00 85.50 132 ASN A O 1
ATOM 991 N N . THR A 1 133 ? -3.672 5.632 -6.744 1.00 82.88 133 THR A N 1
ATOM 992 C CA . THR A 1 133 ? -3.121 6.945 -6.383 1.00 82.88 133 THR A CA 1
ATOM 993 C C . THR A 1 133 ? -4.206 8.008 -6.555 1.00 82.88 133 THR A C 1
ATOM 995 O O . THR A 1 133 ? -5.148 7.782 -7.322 1.00 82.88 133 THR A O 1
ATOM 998 N N . LYS A 1 134 ? -4.115 9.162 -5.885 1.00 80.25 134 LYS A N 1
ATOM 999 C CA . LYS A 1 134 ? -5.004 10.297 -6.165 1.00 80.25 134 LYS A CA 1
ATOM 1000 C C . LYS A 1 134 ? -4.397 11.240 -7.197 1.00 80.25 134 LYS A C 1
ATOM 1002 O O . LYS A 1 134 ? -3.204 11.535 -7.206 1.00 80.25 134 LYS A O 1
ATOM 1007 N N . SER A 1 135 ? -5.259 11.748 -8.063 1.00 73.88 135 SER A N 1
ATOM 1008 C CA . SER A 1 135 ? -4.969 12.880 -8.934 1.00 73.88 135 SER A CA 1
ATOM 1009 C C . SER A 1 135 ? -4.884 14.180 -8.128 1.00 73.88 135 SER A C 1
ATOM 1011 O O . SER A 1 135 ? -5.301 14.256 -6.970 1.00 73.88 135 SER A O 1
ATOM 1013 N N . THR A 1 136 ? -4.411 15.245 -8.773 1.00 67.69 136 THR A N 1
ATOM 1014 C CA . THR A 1 136 ? -4.383 16.602 -8.201 1.00 67.69 136 THR A CA 1
ATOM 1015 C C . THR A 1 136 ? -5.770 17.134 -7.829 1.00 67.69 136 THR A C 1
ATOM 1017 O O . THR A 1 136 ? -5.873 18.013 -6.979 1.00 67.69 136 THR A O 1
ATOM 1020 N N . LEU A 1 137 ? -6.833 16.590 -8.432 1.00 73.69 137 LEU A N 1
ATOM 1021 C CA . LEU A 1 137 ? -8.231 16.925 -8.146 1.00 73.69 137 LEU A CA 1
ATOM 1022 C C . LEU A 1 137 ? -8.861 16.014 -7.077 1.00 73.69 137 LEU A C 1
ATOM 1024 O O . LEU A 1 137 ? -10.034 16.163 -6.750 1.00 73.69 137 LEU A O 1
ATOM 1028 N N . GLY A 1 138 ? -8.096 15.070 -6.518 1.00 72.12 138 GLY A N 1
ATOM 1029 C CA . GLY A 1 138 ? -8.548 14.156 -5.467 1.00 72.12 138 GLY A CA 1
ATOM 1030 C C . GLY A 1 138 ? -9.253 12.890 -5.964 1.00 72.12 138 GLY A C 1
ATOM 1031 O O . GLY A 1 138 ? -9.623 12.050 -5.145 1.00 72.12 138 GLY A O 1
ATOM 1032 N N . GLU A 1 139 ? -9.411 12.714 -7.278 1.00 83.44 139 GLU A N 1
ATOM 1033 C CA . GLU A 1 139 ? -9.955 11.486 -7.871 1.00 83.44 139 GLU A CA 1
ATOM 1034 C C . GLU A 1 139 ? -8.942 10.342 -7.825 1.00 83.44 139 GLU A C 1
ATOM 1036 O O . GLU A 1 139 ? -7.751 10.574 -8.010 1.00 83.44 139 GLU A O 1
ATOM 1041 N N . PHE A 1 140 ? -9.402 9.103 -7.668 1.00 87.56 140 PHE A N 1
ATOM 1042 C CA . PHE A 1 140 ? -8.523 7.934 -7.710 1.00 87.56 140 PHE A CA 1
ATOM 1043 C C . PHE A 1 140 ? -8.230 7.485 -9.142 1.00 87.56 140 PHE A C 1
ATOM 1045 O O . PHE A 1 140 ? -9.149 7.392 -9.949 1.00 87.56 140 PHE A O 1
ATOM 1052 N N . ASN A 1 141 ? -6.974 7.133 -9.406 1.00 92.00 141 ASN A N 1
ATOM 1053 C CA . ASN A 1 141 ? -6.486 6.432 -10.594 1.00 92.00 141 ASN A CA 1
ATOM 1054 C C . ASN A 1 141 ? -5.766 5.156 -10.155 1.00 92.00 141 ASN A C 1
ATOM 1056 O O . ASN A 1 141 ? -5.175 5.134 -9.074 1.00 92.00 141 ASN A O 1
ATOM 1060 N N . ASN A 1 142 ? -5.715 4.132 -11.006 1.00 92.56 142 ASN A N 1
ATOM 1061 C CA . ASN A 1 142 ? -4.680 3.117 -10.860 1.00 92.56 142 ASN A CA 1
ATOM 1062 C C . ASN A 1 142 ? -3.313 3.706 -11.245 1.00 92.56 142 ASN A C 1
ATOM 1064 O O . ASN A 1 142 ? -3.213 4.629 -12.054 1.00 92.56 142 ASN A O 1
ATOM 1068 N N . HIS A 1 143 ? -2.248 3.155 -10.676 1.00 89.19 143 HIS A N 1
ATOM 1069 C CA . HIS A 1 143 ? -0.869 3.586 -10.866 1.00 89.19 143 HIS A CA 1
ATOM 1070 C C . HIS A 1 143 ? 0.039 2.373 -11.074 1.00 89.19 143 HIS A C 1
ATOM 1072 O O . HIS A 1 143 ? -0.017 1.404 -10.314 1.00 89.19 143 HIS A O 1
ATOM 1078 N N . ARG A 1 144 ? 0.907 2.422 -12.086 1.00 88.50 144 ARG A N 1
ATOM 1079 C CA . ARG A 1 144 ? 1.830 1.332 -12.415 1.00 88.50 144 ARG A CA 1
ATOM 1080 C C . ARG A 1 144 ? 3.209 1.859 -12.782 1.00 88.50 144 ARG A C 1
ATOM 1082 O O . ARG A 1 144 ? 3.347 2.731 -13.634 1.00 88.50 144 ARG A O 1
ATOM 1089 N N . LEU A 1 145 ? 4.226 1.259 -12.172 1.00 89.69 145 LEU A N 1
ATOM 1090 C CA . LEU A 1 145 ? 5.604 1.361 -12.633 1.00 89.69 145 LEU A CA 1
ATOM 1091 C C . LEU A 1 145 ? 5.801 0.371 -13.785 1.00 89.69 145 LEU A C 1
ATOM 1093 O O . LEU A 1 145 ? 5.745 -0.839 -13.575 1.00 89.69 145 LEU A O 1
ATOM 1097 N N . VAL A 1 146 ? 6.037 0.891 -14.984 1.00 91.75 146 VAL A N 1
ATOM 1098 C CA . VAL A 1 146 ? 6.480 0.119 -16.143 1.00 91.75 146 VAL A CA 1
ATOM 1099 C C . VAL A 1 146 ? 7.999 0.097 -16.136 1.00 91.75 146 VAL A C 1
ATOM 1101 O O . VAL A 1 146 ? 8.665 1.122 -16.256 1.00 91.75 146 VAL A O 1
ATOM 1104 N N . SER A 1 147 ? 8.544 -1.096 -15.964 1.00 90.38 147 SER A N 1
ATOM 1105 C CA . SER A 1 147 ? 9.978 -1.371 -15.954 1.00 90.38 147 SER A CA 1
ATOM 1106 C C . SER A 1 147 ? 10.193 -2.855 -16.269 1.00 90.38 147 SER A C 1
ATOM 1108 O O . SER A 1 147 ? 9.310 -3.658 -15.927 1.00 90.38 147 SER A O 1
ATOM 1110 N N . PRO A 1 148 ? 11.309 -3.255 -16.908 1.00 90.50 148 PRO A N 1
ATOM 1111 C CA . PRO A 1 148 ? 11.657 -4.665 -17.053 1.00 90.50 148 PRO A CA 1
ATOM 1112 C C . PRO A 1 148 ? 11.637 -5.374 -15.692 1.00 90.50 148 PRO A C 1
ATOM 1114 O O . PRO A 1 148 ? 12.407 -5.031 -14.797 1.00 90.50 148 PRO A O 1
ATOM 1117 N N . SER A 1 149 ? 10.751 -6.356 -15.514 1.00 91.25 149 SER A N 1
ATOM 1118 C CA . SER A 1 149 ? 10.706 -7.173 -14.290 1.00 91.25 149 SER A CA 1
ATOM 1119 C C . SER A 1 149 ? 11.073 -8.631 -14.542 1.00 91.25 149 SER A C 1
ATOM 1121 O O . SER A 1 149 ? 11.517 -9.326 -13.625 1.00 91.25 149 SER A O 1
ATOM 1123 N N . HIS A 1 150 ? 10.939 -9.096 -15.786 1.00 92.94 150 HIS A N 1
ATOM 1124 C CA . HIS A 1 150 ? 11.380 -10.424 -16.183 1.00 92.94 150 HIS A CA 1
ATOM 1125 C C . HIS A 1 150 ? 11.739 -10.491 -17.670 1.00 92.94 150 HIS A C 1
ATOM 1127 O O . HIS A 1 150 ? 11.068 -9.884 -18.504 1.00 92.94 150 HIS A O 1
ATOM 1133 N N . THR A 1 151 ? 12.768 -11.274 -17.997 1.00 93.38 151 THR A N 1
ATOM 1134 C CA . THR A 1 151 ? 13.133 -11.613 -19.376 1.00 93.38 151 THR A CA 1
ATOM 1135 C C . THR A 1 151 ? 12.987 -13.111 -19.552 1.00 93.38 151 THR A C 1
ATOM 1137 O O . THR A 1 151 ? 13.800 -13.881 -19.042 1.00 93.38 151 THR A O 1
ATOM 1140 N N . PHE A 1 152 ? 11.961 -13.517 -20.292 1.00 95.19 152 PHE A N 1
ATOM 1141 C CA . PHE A 1 152 ? 11.799 -14.908 -20.683 1.00 95.19 152 PHE A CA 1
ATOM 1142 C C . PHE A 1 152 ? 12.828 -15.272 -21.736 1.00 95.19 152 PHE A C 1
ATOM 1144 O O . PHE A 1 152 ? 13.128 -14.471 -22.624 1.00 95.19 152 PHE A O 1
ATOM 1151 N N . VAL A 1 153 ? 13.342 -16.493 -21.645 1.00 96.06 153 VAL A N 1
ATOM 1152 C CA . VAL A 1 153 ? 14.392 -17.000 -22.524 1.00 96.06 153 VAL A CA 1
ATOM 1153 C C . VAL A 1 153 ? 13.947 -18.317 -23.132 1.00 96.06 153 VAL A C 1
ATOM 1155 O O . VAL A 1 153 ? 13.457 -19.190 -22.424 1.00 96.06 153 VAL A O 1
ATOM 1158 N N . TRP A 1 154 ? 14.215 -18.473 -24.423 1.00 97.44 154 TRP A N 1
ATOM 1159 C CA . TRP A 1 154 ? 14.236 -19.763 -25.097 1.00 97.44 154 TRP A CA 1
ATOM 1160 C C . TRP A 1 154 ? 15.579 -19.944 -25.810 1.00 97.44 154 TRP A C 1
ATOM 1162 O O . TRP A 1 154 ? 15.937 -19.141 -26.671 1.00 97.44 154 TRP A O 1
ATOM 1172 N N . GLU A 1 155 ? 16.364 -20.957 -25.449 1.00 97.00 155 GLU A N 1
ATOM 1173 C CA . GLU A 1 155 ? 17.672 -21.178 -26.078 1.00 97.00 155 GLU A CA 1
ATOM 1174 C C . GLU A 1 155 ? 17.495 -21.719 -27.503 1.00 97.00 155 GLU A C 1
ATOM 1176 O O . GLU A 1 155 ? 16.770 -22.690 -27.715 1.00 97.00 155 GLU A O 1
ATOM 1181 N N . LYS A 1 156 ? 18.212 -21.167 -28.495 1.00 95.81 156 LYS A N 1
ATOM 1182 C CA . LYS A 1 156 ? 18.143 -21.662 -29.889 1.00 95.81 156 LYS A CA 1
ATOM 1183 C C . LYS A 1 156 ? 18.581 -23.127 -29.997 1.00 95.81 156 LYS A C 1
ATOM 1185 O O . LYS A 1 156 ? 18.157 -23.836 -30.905 1.00 95.81 156 LYS A O 1
ATOM 1190 N N . SER A 1 157 ? 19.404 -23.597 -29.057 1.00 95.25 157 SER A N 1
ATOM 1191 C CA . SER A 1 157 ? 19.817 -25.002 -28.958 1.00 95.25 157 SER A CA 1
ATOM 1192 C C . SER A 1 157 ? 18.664 -25.973 -28.660 1.00 95.25 157 SER A C 1
ATOM 1194 O O . SER A 1 157 ? 18.808 -27.165 -28.920 1.00 95.25 157 SER A O 1
ATOM 1196 N N . TRP A 1 158 ? 17.517 -25.484 -28.174 1.00 95.75 158 TRP A N 1
ATOM 1197 C CA . TRP A 1 158 ? 16.296 -26.276 -27.981 1.00 95.75 158 TRP A CA 1
ATOM 1198 C C . TRP A 1 158 ? 15.454 -26.407 -29.262 1.00 95.75 158 TRP A C 1
ATOM 1200 O O . TRP A 1 158 ? 14.449 -27.114 -29.260 1.00 95.75 158 TRP A O 1
ATOM 1210 N N . GLY A 1 159 ? 15.878 -25.769 -30.359 1.00 93.25 159 GLY A N 1
ATOM 1211 C CA . GLY A 1 159 ? 15.140 -25.695 -31.619 1.00 93.25 159 GLY A CA 1
ATOM 1212 C C . GLY A 1 159 ? 14.229 -24.467 -31.699 1.00 93.25 159 GLY A C 1
ATOM 1213 O O . GLY A 1 159 ? 14.188 -23.654 -30.774 1.00 93.25 159 GLY A O 1
ATOM 1214 N N . GLY A 1 160 ? 13.512 -24.331 -32.816 1.00 94.19 160 GLY A N 1
ATOM 1215 C CA . GLY A 1 160 ? 12.625 -23.198 -33.084 1.00 94.19 160 GLY A CA 1
ATOM 1216 C C . GLY A 1 160 ? 13.222 -22.182 -34.048 1.00 94.19 160 GLY A C 1
ATOM 1217 O O . GLY A 1 160 ? 14.340 -21.715 -33.826 1.00 94.19 160 GLY A O 1
ATOM 1218 N N . GLU A 1 161 ? 12.488 -21.808 -35.090 1.00 94.88 161 GLU A N 1
ATOM 1219 C CA . GLU A 1 161 ? 12.727 -20.594 -35.884 1.00 94.88 161 GLU A CA 1
ATOM 1220 C C . GLU A 1 161 ? 11.824 -19.446 -35.424 1.00 94.88 161 GLU A C 1
ATOM 1222 O O . GLU A 1 161 ? 12.272 -18.302 -35.347 1.00 94.88 161 GLU A O 1
ATOM 1227 N N . GLU A 1 162 ? 10.589 -19.765 -35.040 1.00 96.75 162 GLU A N 1
ATOM 1228 C CA . GLU A 1 162 ? 9.625 -18.823 -34.487 1.00 96.75 162 GLU A CA 1
ATOM 1229 C C . GLU A 1 162 ? 9.223 -19.252 -33.078 1.00 96.75 162 GLU A C 1
ATOM 1231 O O . GLU A 1 162 ? 8.747 -20.368 -32.854 1.00 96.75 162 GLU A O 1
ATOM 1236 N N . VAL A 1 163 ? 9.416 -18.350 -32.114 1.00 98.06 163 VAL A N 1
ATOM 1237 C CA . VAL A 1 163 ? 9.129 -18.609 -30.704 1.00 98.06 163 VAL A CA 1
ATOM 1238 C C . VAL A 1 163 ? 8.228 -17.514 -30.155 1.00 98.06 163 VAL A C 1
ATOM 1240 O O . VAL A 1 163 ? 8.542 -16.326 -30.238 1.00 98.06 163 VAL A O 1
ATOM 1243 N N . PHE A 1 164 ? 7.125 -17.930 -29.546 1.00 97.69 164 PHE A N 1
ATOM 1244 C CA . PHE A 1 164 ? 6.205 -17.069 -28.818 1.00 97.69 164 PHE A CA 1
ATOM 1245 C C . PHE A 1 164 ? 6.065 -17.560 -27.381 1.00 97.69 164 PHE A C 1
ATOM 1247 O O . PHE A 1 164 ? 6.245 -18.746 -27.103 1.00 97.69 164 PHE A O 1
ATOM 1254 N N . ILE A 1 165 ? 5.690 -16.661 -26.478 1.00 96.69 165 ILE A N 1
ATOM 1255 C CA . ILE A 1 165 ? 5.342 -16.995 -25.099 1.00 96.69 165 ILE A CA 1
ATOM 1256 C C . ILE A 1 165 ? 3.925 -16.530 -24.769 1.00 96.69 165 ILE A C 1
ATOM 1258 O O . ILE A 1 165 ? 3.482 -15.468 -25.204 1.00 96.69 165 ILE A O 1
ATOM 1262 N N . THR A 1 166 ? 3.218 -17.324 -23.976 1.00 95.62 166 THR A N 1
ATOM 1263 C CA . THR A 1 166 ? 1.935 -16.961 -23.373 1.00 95.62 166 THR A CA 1
ATOM 1264 C C . THR A 1 166 ? 1.895 -17.418 -21.918 1.00 95.62 166 THR A C 1
ATOM 1266 O O . THR A 1 166 ? 2.780 -18.142 -21.451 1.00 95.62 166 THR A O 1
ATOM 1269 N N . GLY A 1 167 ? 0.884 -16.978 -21.180 1.00 94.25 167 GLY A N 1
ATOM 1270 C CA . GLY A 1 167 ? 0.746 -17.306 -19.772 1.00 94.25 167 GLY A CA 1
ATOM 1271 C C . GLY A 1 167 ? -0.462 -16.668 -19.112 1.00 94.25 167 GLY A C 1
ATOM 1272 O O . GLY A 1 167 ? -1.244 -15.941 -19.733 1.00 94.25 167 GLY A O 1
ATOM 1273 N N . ASP A 1 168 ? -0.561 -16.884 -17.804 1.00 92.81 168 ASP A N 1
ATOM 1274 C CA . ASP A 1 168 ? -1.599 -16.280 -16.962 1.00 92.81 168 ASP A CA 1
ATOM 1275 C C . ASP A 1 168 ? -1.590 -14.740 -16.998 1.00 92.81 168 ASP A C 1
ATOM 1277 O O . ASP A 1 168 ? -2.639 -14.103 -16.895 1.00 92.81 168 ASP A O 1
ATOM 1281 N N . PHE A 1 169 ? -0.428 -14.127 -17.227 1.00 90.88 169 PHE A N 1
ATOM 1282 C CA . PHE A 1 169 ? -0.258 -12.680 -17.334 1.00 90.88 169 PHE A CA 1
ATOM 1283 C C . PHE A 1 169 ? -0.959 -12.058 -18.554 1.00 90.88 169 PHE A C 1
ATOM 1285 O O . PHE A 1 169 ? -1.211 -10.857 -18.542 1.00 90.88 169 PHE A O 1
ATOM 1292 N N . VAL A 1 170 ? -1.288 -12.853 -19.578 1.00 91.56 170 VAL A N 1
ATOM 1293 C CA . VAL A 1 170 ? -2.125 -12.486 -20.743 1.00 91.56 170 VAL A CA 1
ATOM 1294 C C . VAL A 1 170 ? -3.407 -13.318 -20.805 1.00 91.56 170 VAL A C 1
ATOM 1296 O O . VAL A 1 170 ? -4.024 -13.447 -21.864 1.00 91.56 170 VAL A O 1
ATOM 1299 N N . ALA A 1 171 ? -3.802 -13.919 -19.678 1.00 92.31 171 ALA A N 1
ATOM 1300 C CA . ALA A 1 171 ? -4.965 -14.798 -19.575 1.00 92.31 171 ALA A CA 1
ATOM 1301 C C . ALA A 1 171 ? -5.039 -15.856 -20.699 1.00 92.31 171 ALA A C 1
ATOM 1303 O O . ALA A 1 171 ? -6.135 -16.190 -21.151 1.00 92.31 171 ALA A O 1
ATOM 1304 N N . TRP A 1 172 ? -3.873 -16.328 -21.166 1.00 92.38 172 TRP A N 1
ATOM 1305 C CA . TRP A 1 172 ? -3.710 -17.325 -22.235 1.00 92.38 172 TRP A CA 1
ATOM 1306 C C . TRP A 1 172 ? -4.289 -16.937 -23.610 1.00 92.38 172 TRP A C 1
ATOM 1308 O O . TRP A 1 172 ? -4.487 -17.788 -24.472 1.00 92.38 172 TRP A O 1
ATOM 1318 N N . THR A 1 173 ? -4.559 -15.648 -23.845 1.00 89.38 173 THR A N 1
ATOM 1319 C CA . THR A 1 173 ? -5.223 -15.172 -25.079 1.00 89.38 173 THR A CA 1
ATOM 1320 C C . THR A 1 173 ? -4.278 -14.668 -26.160 1.00 89.38 173 THR A C 1
ATOM 1322 O O . THR A 1 173 ? -4.607 -14.721 -27.344 1.00 89.38 173 THR A O 1
ATOM 1325 N N . GLU A 1 174 ? -3.115 -14.161 -25.761 1.00 90.69 174 GLU A N 1
ATOM 1326 C CA . GLU A 1 174 ? -2.154 -13.526 -26.655 1.00 90.69 174 GLU A CA 1
ATOM 1327 C C . GLU A 1 174 ? -0.852 -14.338 -26.702 1.00 90.69 174 GLU A C 1
ATOM 1329 O O . GLU A 1 174 ? -0.408 -14.901 -25.697 1.00 90.69 174 GLU A O 1
ATOM 1334 N N . LEU A 1 175 ? -0.234 -14.385 -27.885 1.00 93.44 175 LEU A N 1
ATOM 1335 C CA . LEU A 1 175 ? 1.098 -14.942 -28.112 1.00 93.44 175 LEU A CA 1
ATOM 1336 C C . LEU A 1 175 ? 2.086 -13.784 -28.247 1.00 93.44 175 LEU A C 1
ATOM 1338 O O . LEU A 1 175 ? 2.070 -13.058 -29.241 1.00 93.44 175 LEU A O 1
ATOM 1342 N N . VAL A 1 176 ? 2.952 -13.609 -27.252 1.00 93.62 176 VAL A N 1
ATOM 1343 C CA . VAL A 1 176 ? 3.976 -12.562 -27.261 1.00 93.62 176 VAL A CA 1
ATOM 1344 C C . VAL A 1 176 ? 5.183 -13.066 -28.063 1.00 93.62 176 VAL A C 1
ATOM 1346 O O . VAL A 1 176 ? 5.809 -14.042 -27.645 1.00 93.62 176 VAL A O 1
ATOM 1349 N N . PRO A 1 177 ? 5.539 -12.441 -29.201 1.00 94.69 177 PRO A N 1
ATOM 1350 C CA . PRO A 1 177 ? 6.683 -12.871 -30.000 1.00 94.69 177 PRO A CA 1
ATOM 1351 C C . PRO A 1 177 ? 7.999 -12.640 -29.252 1.00 94.69 177 PRO A C 1
ATOM 1353 O O . PRO A 1 177 ? 8.220 -11.574 -28.671 1.00 94.69 177 PRO A O 1
ATOM 1356 N N . MET A 1 178 ? 8.895 -13.625 -29.303 1.00 95.75 178 MET A N 1
ATOM 1357 C CA . MET A 1 178 ? 10.233 -13.531 -28.723 1.00 95.75 178 MET A CA 1
ATOM 1358 C C . MET A 1 178 ? 11.252 -13.109 -29.788 1.00 95.75 178 MET A C 1
ATOM 1360 O O . MET A 1 178 ? 11.272 -13.626 -30.903 1.00 95.75 178 MET A O 1
ATOM 1364 N N . LYS A 1 179 ? 12.129 -12.161 -29.447 1.00 94.25 179 LYS A N 1
ATOM 1365 C CA . LYS A 1 179 ? 13.164 -11.635 -30.346 1.00 94.25 179 LYS A CA 1
ATOM 1366 C C . LYS A 1 179 ? 14.396 -12.531 -30.321 1.00 94.25 179 LYS A C 1
ATOM 1368 O O . LYS A 1 179 ? 14.942 -12.791 -29.253 1.00 94.25 179 LYS A O 1
ATOM 1373 N N . TYR A 1 180 ? 14.864 -12.967 -31.487 1.00 95.69 180 TYR A N 1
ATOM 1374 C CA . TYR A 1 180 ? 16.100 -13.739 -31.598 1.00 95.69 180 TYR A CA 1
ATOM 1375 C C . TYR A 1 180 ? 17.344 -12.843 -31.499 1.00 95.69 180 TYR A C 1
ATOM 1377 O O . TYR A 1 180 ? 17.477 -11.866 -32.234 1.00 95.69 180 TYR A O 1
ATOM 1385 N N . SER A 1 181 ? 18.276 -13.210 -30.620 1.00 93.56 181 SER A N 1
ATOM 1386 C CA . SER A 1 181 ? 19.600 -12.605 -30.481 1.00 93.56 181 SER A CA 1
ATOM 1387 C C . SER A 1 181 ? 20.657 -13.561 -31.035 1.00 93.56 181 SER A C 1
ATOM 1389 O O . SER A 1 181 ? 21.011 -14.555 -30.398 1.00 93.56 181 SER A O 1
ATOM 1391 N N . ALA A 1 182 ? 21.172 -13.270 -32.234 1.00 90.75 182 ALA A N 1
ATOM 1392 C CA . ALA A 1 182 ? 22.158 -14.122 -32.904 1.00 90.75 182 ALA A CA 1
ATOM 1393 C C . ALA A 1 182 ? 23.497 -14.199 -32.149 1.00 90.75 182 ALA A C 1
ATOM 1395 O O . ALA A 1 182 ? 24.133 -15.249 -32.136 1.00 90.75 182 ALA A O 1
ATOM 1396 N N . SER A 1 183 ? 23.911 -13.111 -31.491 1.00 91.62 183 SER A N 1
ATOM 1397 C CA . SER A 1 183 ? 25.142 -13.068 -30.692 1.00 91.62 183 SER A CA 1
ATOM 1398 C C . SER A 1 183 ? 25.059 -13.917 -29.425 1.00 91.62 183 SER A C 1
ATOM 1400 O O . SER A 1 183 ? 26.074 -14.439 -28.976 1.00 91.62 183 SER A O 1
ATOM 1402 N N . GLU A 1 184 ? 23.863 -14.054 -28.851 1.00 91.62 184 GLU A N 1
ATOM 1403 C CA . GLU A 1 184 ? 23.641 -14.812 -27.615 1.00 91.62 184 GLU A CA 1
ATOM 1404 C C . GLU A 1 184 ? 23.088 -16.219 -27.866 1.00 91.62 184 GLU A C 1
ATOM 1406 O O . GLU A 1 184 ? 23.071 -17.036 -26.952 1.00 91.62 184 GLU A O 1
ATOM 1411 N N . GLY A 1 185 ? 22.632 -16.516 -29.087 1.00 95.56 185 GLY A N 1
ATOM 1412 C CA . GLY A 1 185 ? 22.075 -17.819 -29.443 1.00 95.56 185 GLY A CA 1
ATOM 1413 C C . GLY A 1 185 ? 20.741 -18.130 -28.759 1.00 95.56 185 GLY A C 1
ATOM 1414 O O . GLY A 1 185 ? 20.451 -19.296 -28.500 1.00 95.56 185 GLY A O 1
ATOM 1415 N N . ARG A 1 186 ? 19.916 -17.116 -28.477 1.00 97.12 186 ARG A N 1
ATOM 1416 C CA . ARG A 1 186 ? 18.666 -17.270 -27.713 1.00 97.12 186 ARG A CA 1
ATOM 1417 C C . ARG A 1 186 ? 17.562 -16.340 -28.203 1.00 97.12 186 ARG A C 1
ATOM 1419 O O . ARG A 1 186 ? 17.839 -15.277 -28.752 1.00 97.12 186 ARG A O 1
ATOM 1426 N N . PHE A 1 187 ? 16.315 -16.729 -27.980 1.00 97.25 187 PHE A N 1
ATOM 1427 C CA . PHE A 1 187 ? 15.145 -15.870 -28.116 1.00 97.25 187 PHE A CA 1
ATOM 1428 C C . PHE A 1 187 ? 14.800 -15.261 -26.759 1.00 97.25 187 PHE A C 1
ATOM 1430 O O . PHE A 1 187 ? 14.872 -15.950 -25.737 1.00 97.25 187 PHE A O 1
ATOM 1437 N N . THR A 1 188 ? 14.405 -13.989 -26.739 1.00 95.62 188 THR A N 1
ATOM 1438 C CA . THR A 1 188 ? 14.038 -13.285 -25.508 1.00 95.62 188 THR A CA 1
ATOM 1439 C C . THR A 1 188 ? 12.752 -12.477 -25.642 1.00 95.62 188 THR A C 1
ATOM 1441 O O . THR A 1 188 ? 12.451 -11.907 -26.691 1.00 95.62 188 THR A O 1
ATOM 1444 N N . ALA A 1 189 ? 11.989 -12.405 -24.554 1.00 93.31 189 ALA A N 1
ATOM 1445 C CA . ALA A 1 189 ? 10.888 -11.459 -24.399 1.00 93.31 189 ALA A CA 1
ATOM 1446 C C . ALA A 1 189 ? 10.975 -10.806 -23.018 1.00 93.31 189 ALA A C 1
ATOM 1448 O O . ALA A 1 189 ? 10.830 -11.472 -21.992 1.00 93.31 189 ALA A O 1
ATOM 1449 N N . THR A 1 190 ? 11.219 -9.498 -23.003 1.00 92.44 190 THR A N 1
ATOM 1450 C CA . THR A 1 190 ? 11.296 -8.701 -21.776 1.00 92.44 190 THR A CA 1
ATOM 1451 C C . THR A 1 190 ? 9.937 -8.089 -21.466 1.00 92.44 190 THR A C 1
ATOM 1453 O O . THR A 1 190 ? 9.362 -7.374 -22.292 1.00 92.44 190 THR A O 1
ATOM 1456 N N . MET A 1 191 ? 9.429 -8.356 -20.266 1.00 92.56 191 MET A N 1
ATOM 1457 C CA . MET A 1 191 ? 8.089 -7.970 -19.838 1.00 92.56 191 MET A CA 1
ATOM 1458 C C . MET A 1 191 ? 8.104 -7.179 -18.527 1.00 92.56 191 MET A C 1
ATOM 1460 O O . MET A 1 191 ? 8.994 -7.333 -17.686 1.00 92.56 191 MET A O 1
ATOM 1464 N N . SER A 1 192 ? 7.078 -6.343 -18.357 1.00 92.62 192 SER A N 1
ATOM 1465 C CA . SER A 1 192 ? 6.725 -5.687 -17.103 1.00 92.62 192 SER A CA 1
ATOM 1466 C C . SER A 1 192 ? 5.539 -6.430 -16.499 1.00 92.62 192 SER A C 1
ATOM 1468 O O . SER A 1 192 ? 4.374 -6.164 -16.799 1.00 92.62 192 SER A O 1
ATOM 1470 N N . LEU A 1 193 ? 5.868 -7.436 -15.699 1.00 90.06 193 LEU A N 1
ATOM 1471 C CA . LEU A 1 193 ? 4.926 -8.295 -14.998 1.00 90.06 193 LEU A CA 1
ATOM 1472 C C . LEU A 1 193 ? 4.840 -7.928 -13.511 1.00 90.06 193 LEU A C 1
ATOM 1474 O O . LEU A 1 193 ? 5.867 -7.561 -12.921 1.00 90.06 193 LEU A O 1
ATOM 1478 N N . PRO A 1 194 ? 3.651 -8.061 -12.891 1.00 87.44 194 PRO A N 1
ATOM 1479 C CA . PRO A 1 194 ? 3.515 -8.009 -11.443 1.00 87.44 194 PRO A CA 1
ATOM 1480 C C . PRO A 1 194 ? 4.473 -8.995 -10.746 1.00 87.44 194 PRO A C 1
ATOM 1482 O O . PRO A 1 194 ? 4.746 -10.068 -11.280 1.00 87.44 194 PRO A O 1
ATOM 1485 N N . PRO A 1 195 ? 4.991 -8.674 -9.549 1.00 89.06 195 PRO A N 1
ATOM 1486 C CA . PRO A 1 195 ? 5.799 -9.619 -8.786 1.00 89.06 195 PRO A CA 1
ATOM 1487 C C . PRO A 1 195 ? 4.949 -10.818 -8.357 1.00 89.06 195 PRO A C 1
ATOM 1489 O O . PRO A 1 195 ? 3.842 -10.640 -7.850 1.00 89.06 195 PRO A O 1
ATOM 1492 N N . GLY A 1 196 ? 5.480 -12.031 -8.486 1.00 91.81 196 GLY A N 1
ATOM 1493 C CA . GLY A 1 196 ? 4.739 -13.237 -8.130 1.00 91.81 196 GLY A CA 1
ATOM 1494 C C . GLY A 1 196 ? 5.146 -14.455 -8.943 1.00 91.81 196 GLY A C 1
ATOM 1495 O O . GLY A 1 196 ? 6.093 -14.415 -9.727 1.00 91.81 196 GLY A O 1
ATOM 1496 N N . MET A 1 197 ? 4.430 -15.552 -8.722 1.00 94.81 197 MET A N 1
ATOM 1497 C CA . MET A 1 197 ? 4.571 -16.762 -9.523 1.00 94.81 197 MET A CA 1
ATOM 1498 C C . MET A 1 197 ? 3.648 -16.689 -10.731 1.00 94.81 197 MET A C 1
ATOM 1500 O O . MET A 1 197 ? 2.441 -16.532 -10.567 1.00 94.81 197 MET A O 1
ATOM 1504 N N . HIS A 1 198 ? 4.223 -16.870 -11.914 1.00 94.44 198 HIS A N 1
ATOM 1505 C CA . HIS A 1 198 ? 3.515 -16.899 -13.184 1.00 94.44 198 HIS A CA 1
ATOM 1506 C C . HIS A 1 198 ? 3.613 -18.271 -13.834 1.00 94.44 198 HIS A C 1
ATOM 1508 O O . HIS A 1 198 ? 4.622 -18.969 -13.722 1.00 94.44 198 HIS A O 1
ATOM 1514 N N . SER A 1 199 ? 2.543 -18.651 -14.511 1.00 95.31 199 SER A N 1
ATOM 1515 C CA . SER A 1 199 ? 2.409 -19.882 -15.279 1.00 95.31 199 SER A CA 1
ATOM 1516 C C . SER A 1 199 ? 2.561 -19.539 -16.749 1.00 95.31 199 SER A C 1
ATOM 1518 O O . SER A 1 199 ? 1.833 -18.677 -17.241 1.00 95.31 199 SER A O 1
ATOM 1520 N N . VAL A 1 200 ? 3.495 -20.193 -17.436 1.00 96.38 200 VAL A N 1
ATOM 1521 C CA . VAL A 1 200 ? 3.827 -19.867 -18.827 1.00 96.38 200 VAL A CA 1
ATOM 1522 C C . VAL A 1 200 ? 3.987 -21.110 -19.694 1.00 96.38 200 VAL A C 1
ATOM 1524 O O . VAL A 1 200 ? 4.323 -22.193 -19.201 1.00 96.38 200 VAL A O 1
ATOM 1527 N N . GLN A 1 201 ? 3.769 -20.928 -20.993 1.00 96.00 201 GLN A N 1
ATOM 1528 C CA . GLN A 1 201 ? 4.051 -21.901 -22.045 1.00 96.00 201 GLN A CA 1
ATOM 1529 C C . GLN A 1 201 ? 4.651 -21.202 -23.265 1.00 96.00 201 GLN A C 1
ATOM 1531 O O . GLN A 1 201 ? 4.391 -20.022 -23.517 1.00 96.00 201 GLN A O 1
ATOM 1536 N N . TYR A 1 202 ? 5.429 -21.957 -24.036 1.00 97.81 202 TYR A N 1
ATOM 1537 C CA . TYR A 1 202 ? 6.057 -21.488 -25.263 1.00 97.81 202 TYR A CA 1
ATOM 1538 C C . TYR A 1 202 ? 5.376 -22.132 -26.466 1.00 97.81 202 TYR A C 1
ATOM 1540 O O . TYR A 1 202 ? 5.081 -23.325 -26.448 1.00 97.81 202 TYR A O 1
ATOM 1548 N N . LEU A 1 203 ? 5.153 -21.357 -27.522 1.00 97.81 203 LEU A N 1
ATOM 1549 C CA . LEU A 1 203 ? 4.762 -21.877 -28.827 1.00 97.81 203 LEU A CA 1
ATOM 1550 C C . LEU A 1 203 ? 5.971 -21.770 -29.754 1.00 97.81 203 LEU A C 1
ATOM 1552 O O . LEU A 1 203 ? 6.393 -20.666 -30.095 1.00 97.81 203 LEU A O 1
ATOM 1556 N N . VAL A 1 204 ? 6.528 -22.915 -30.134 1.00 98.00 204 VAL A N 1
ATOM 1557 C CA . VAL A 1 204 ? 7.767 -23.027 -30.910 1.00 98.00 204 VAL A CA 1
ATOM 1558 C C . VAL A 1 204 ? 7.449 -23.732 -32.218 1.00 98.00 204 VAL A C 1
ATOM 1560 O O . VAL A 1 204 ? 7.025 -24.888 -32.204 1.00 98.00 204 VAL A O 1
ATOM 1563 N N . ASP A 1 205 ? 7.589 -23.034 -33.345 1.00 97.06 205 ASP A N 1
ATOM 1564 C CA . ASP A 1 205 ? 7.236 -23.543 -34.681 1.00 97.06 205 ASP A CA 1
ATOM 1565 C C . ASP A 1 205 ? 5.849 -24.229 -34.709 1.00 97.06 205 ASP A C 1
ATOM 1567 O O . ASP A 1 205 ? 5.669 -25.322 -35.253 1.00 97.06 205 ASP A O 1
ATOM 1571 N N . GLY A 1 206 ? 4.863 -23.624 -34.036 1.00 96.06 206 GLY A N 1
ATOM 1572 C CA . GLY A 1 206 ? 3.489 -24.132 -33.939 1.00 96.06 206 GLY A CA 1
ATOM 1573 C C . GLY A 1 206 ? 3.252 -25.256 -32.919 1.00 96.06 206 GLY A C 1
ATOM 1574 O O . GLY A 1 206 ? 2.133 -25.762 -32.840 1.00 96.06 206 GLY A O 1
ATOM 1575 N N . HIS A 1 207 ? 4.253 -25.636 -32.122 1.00 96.56 207 HIS A N 1
ATOM 1576 C CA . HIS A 1 207 ? 4.144 -26.685 -31.105 1.00 96.56 207 HIS A CA 1
ATOM 1577 C C . HIS A 1 207 ? 4.245 -26.111 -29.691 1.00 96.56 207 HIS A C 1
ATOM 1579 O O . HIS A 1 207 ? 5.135 -25.316 -29.394 1.00 96.56 207 HIS A O 1
ATOM 1585 N N . TRP A 1 208 ? 3.345 -26.540 -28.803 1.00 95.94 208 TRP A N 1
ATOM 1586 C CA . TRP A 1 208 ? 3.400 -26.177 -27.388 1.00 95.94 208 TRP A CA 1
ATOM 1587 C C . TRP A 1 208 ? 4.574 -26.867 -26.701 1.00 95.94 208 TRP A C 1
ATOM 1589 O O . TRP A 1 208 ? 4.708 -28.092 -26.743 1.00 95.94 208 TRP A O 1
ATOM 1599 N N . MET A 1 209 ? 5.416 -26.067 -26.063 1.00 97.00 209 MET A N 1
ATOM 1600 C CA . MET A 1 209 ? 6.641 -26.497 -25.412 1.00 97.00 209 MET A CA 1
ATOM 1601 C C . MET A 1 209 ? 6.805 -25.842 -24.042 1.00 97.00 209 MET A C 1
ATOM 1603 O O . MET A 1 209 ? 6.202 -24.815 -23.723 1.00 97.00 209 MET A O 1
ATOM 1607 N N . LEU A 1 210 ? 7.664 -26.463 -23.237 1.00 96.56 210 LEU A N 1
ATOM 1608 C CA . LEU A 1 210 ? 8.055 -25.996 -21.916 1.00 96.56 210 LEU A CA 1
ATOM 1609 C C . LEU A 1 210 ? 9.567 -25.796 -21.886 1.00 96.56 210 LEU A C 1
ATOM 1611 O O . LEU A 1 210 ? 10.316 -26.599 -22.446 1.00 96.56 210 LEU A O 1
ATOM 1615 N N . SER A 1 211 ? 10.007 -24.739 -21.214 1.00 94.88 211 SER A N 1
ATOM 1616 C CA . SER A 1 211 ? 11.411 -24.521 -20.888 1.00 94.88 211 SER A CA 1
ATOM 1617 C C . SER A 1 211 ? 11.917 -25.689 -20.030 1.00 94.88 211 SER A C 1
ATOM 1619 O O . SER A 1 211 ? 11.292 -26.009 -19.013 1.00 94.88 211 SER A O 1
ATOM 1621 N N . PRO A 1 212 ? 13.041 -26.331 -20.393 1.00 93.94 212 PRO A N 1
ATOM 1622 C CA . PRO A 1 212 ? 13.649 -27.383 -19.583 1.00 93.94 212 PRO A CA 1
ATOM 1623 C C . PRO A 1 212 ? 14.331 -26.845 -18.314 1.00 93.94 212 PRO A C 1
ATOM 1625 O O . PRO A 1 212 ? 14.687 -27.633 -17.440 1.00 93.94 212 PRO A O 1
ATOM 1628 N N . ASN A 1 213 ? 14.528 -25.526 -18.211 1.00 92.75 213 ASN A N 1
ATOM 1629 C CA . ASN A 1 213 ? 15.221 -24.889 -17.089 1.00 92.75 213 ASN A CA 1
ATOM 1630 C C . ASN A 1 213 ? 14.272 -24.397 -15.989 1.00 92.75 213 ASN A C 1
ATOM 1632 O O . ASN A 1 213 ? 14.724 -24.133 -14.875 1.00 92.75 213 ASN A O 1
ATOM 1636 N N . ASP A 1 214 ? 12.979 -24.273 -16.286 1.00 93.69 214 ASP A N 1
ATOM 1637 C CA . ASP A 1 214 ? 11.991 -23.741 -15.352 1.00 93.69 214 ASP A CA 1
ATOM 1638 C C . ASP A 1 214 ? 11.144 -24.869 -14.741 1.00 93.69 214 ASP A C 1
ATOM 1640 O O . ASP A 1 214 ? 10.792 -25.819 -15.447 1.00 93.69 214 ASP A O 1
ATOM 1644 N N . PRO A 1 215 ? 10.761 -24.784 -13.451 1.00 95.56 215 PRO A N 1
ATOM 1645 C CA . PRO A 1 215 ? 9.922 -25.791 -12.807 1.00 95.56 215 PRO A CA 1
ATOM 1646 C C . PRO A 1 215 ? 8.636 -26.057 -13.588 1.00 95.56 215 PRO A C 1
ATOM 1648 O O . PRO A 1 215 ? 7.949 -25.117 -13.981 1.00 95.56 215 PRO A O 1
ATOM 1651 N N . ILE A 1 216 ? 8.285 -27.329 -13.774 1.00 96.25 216 ILE A N 1
ATOM 1652 C CA . ILE A 1 216 ? 7.059 -27.741 -14.465 1.00 96.25 216 ILE A CA 1
ATOM 1653 C C . ILE A 1 216 ? 6.023 -28.163 -13.427 1.00 96.25 216 ILE A C 1
ATOM 1655 O O . ILE A 1 216 ? 6.296 -29.018 -12.584 1.00 96.25 216 ILE A O 1
ATOM 1659 N N . VAL A 1 217 ? 4.833 -27.571 -13.496 1.00 94.38 217 VAL A N 1
ATOM 1660 C CA . VAL A 1 217 ? 3.710 -27.875 -12.604 1.00 94.38 217 VAL A CA 1
ATOM 1661 C C . VAL A 1 217 ? 2.443 -28.046 -13.433 1.00 94.38 217 VAL A C 1
ATOM 1663 O O . VAL A 1 217 ? 2.172 -27.235 -14.317 1.00 94.38 217 VAL A O 1
ATOM 1666 N N . ALA A 1 218 ? 1.677 -29.094 -13.134 1.00 91.00 218 ALA A N 1
ATOM 1667 C CA . ALA A 1 218 ? 0.364 -29.310 -13.724 1.00 91.00 218 ALA A CA 1
ATOM 1668 C C . ALA A 1 218 ? -0.670 -28.346 -13.121 1.00 91.00 218 ALA A C 1
ATOM 1670 O O . ALA A 1 218 ? -0.682 -28.129 -11.906 1.00 91.00 218 ALA A O 1
ATOM 1671 N N . ASP A 1 219 ? -1.523 -27.770 -13.962 1.00 81.56 219 ASP A N 1
ATOM 1672 C CA . ASP A 1 219 ? -2.708 -27.031 -13.536 1.00 81.56 219 ASP A CA 1
ATOM 1673 C C . ASP A 1 219 ? -3.810 -27.974 -13.007 1.00 81.56 219 ASP A C 1
ATOM 1675 O O . ASP A 1 219 ? -3.646 -29.196 -12.938 1.00 81.56 219 ASP A O 1
ATOM 1679 N N . GLU A 1 220 ? -4.955 -27.406 -12.620 1.00 79.38 220 GLU A N 1
ATOM 1680 C CA . GLU A 1 220 ? -6.102 -28.172 -12.109 1.00 79.38 220 GLU A CA 1
ATOM 1681 C C . GLU A 1 220 ? -6.701 -29.141 -13.145 1.00 79.38 220 GLU A C 1
ATOM 1683 O O . GLU A 1 220 ? -7.314 -30.142 -12.771 1.00 79.38 220 GLU A O 1
ATOM 1688 N N . ALA A 1 221 ? -6.504 -28.876 -14.439 1.00 80.75 221 ALA A N 1
ATOM 1689 C CA . ALA A 1 221 ? -6.944 -29.720 -15.546 1.00 80.75 221 ALA A CA 1
ATOM 1690 C C . ALA A 1 221 ? -5.890 -30.769 -15.960 1.00 80.75 221 ALA A C 1
ATOM 1692 O O . ALA A 1 221 ? -6.166 -31.623 -16.805 1.00 80.75 221 ALA A O 1
ATOM 1693 N N . GLY A 1 222 ? -4.703 -30.748 -15.347 1.00 83.06 222 GLY A N 1
ATOM 1694 C CA . GLY A 1 222 ? -3.593 -31.649 -15.639 1.00 83.06 222 GLY A CA 1
ATOM 1695 C C . GLY A 1 222 ? -2.674 -31.185 -16.775 1.00 83.06 222 GLY A C 1
ATOM 1696 O O . GLY A 1 222 ? -1.807 -31.957 -17.191 1.00 83.06 222 GLY A O 1
ATOM 1697 N N . HIS A 1 223 ? -2.824 -29.959 -17.284 1.00 86.94 223 HIS A N 1
ATOM 1698 C CA . HIS A 1 223 ? -1.912 -29.394 -18.278 1.00 86.94 223 HIS A CA 1
ATOM 1699 C C . HIS A 1 223 ? -0.645 -28.869 -17.608 1.00 86.94 223 HIS A C 1
ATOM 1701 O O . HIS A 1 223 ? -0.688 -28.126 -16.631 1.00 86.94 223 HIS A O 1
ATOM 1707 N N . ASN A 1 224 ? 0.510 -29.245 -18.149 1.00 93.62 224 ASN A N 1
ATOM 1708 C CA . ASN A 1 224 ? 1.797 -28.824 -17.610 1.00 93.62 224 ASN A CA 1
ATOM 1709 C C . ASN A 1 224 ? 2.167 -27.416 -18.084 1.00 93.62 224 ASN A C 1
ATOM 1711 O O . ASN A 1 224 ? 2.154 -27.144 -19.284 1.00 93.62 224 ASN A O 1
ATOM 1715 N N . CYS A 1 225 ? 2.589 -26.567 -17.150 1.00 95.44 225 CYS A N 1
ATOM 1716 C CA . CYS A 1 225 ? 3.100 -25.222 -17.413 1.00 95.44 225 CYS A CA 1
ATOM 1717 C C . CYS A 1 225 ? 4.432 -25.007 -16.694 1.00 95.44 225 CYS A C 1
ATOM 1719 O O . CYS A 1 225 ? 4.676 -25.591 -15.632 1.00 95.44 225 CYS A O 1
ATOM 1721 N N . ASN A 1 226 ? 5.281 -24.128 -17.228 1.00 96.75 226 ASN A N 1
ATOM 1722 C CA . ASN A 1 226 ? 6.432 -23.647 -16.476 1.00 96.75 226 ASN A CA 1
ATOM 1723 C C . ASN A 1 226 ? 5.967 -22.657 -15.405 1.00 96.75 226 ASN A C 1
ATOM 1725 O O . ASN A 1 226 ? 5.075 -21.843 -15.646 1.00 96.75 226 ASN A O 1
ATOM 1729 N N . LYS A 1 227 ? 6.584 -22.713 -14.225 1.00 95.88 227 LYS A N 1
ATOM 1730 C CA . LYS A 1 227 ? 6.343 -21.806 -13.104 1.00 95.88 227 LYS A CA 1
ATOM 1731 C C . LYS A 1 227 ? 7.540 -20.886 -12.920 1.00 95.88 227 LYS A C 1
ATOM 1733 O O . LYS A 1 227 ? 8.605 -21.321 -12.493 1.00 95.88 227 LYS A O 1
ATOM 1738 N N . VAL A 1 228 ? 7.335 -19.606 -13.199 1.00 95.50 228 VAL A N 1
ATOM 1739 C CA . VAL A 1 228 ? 8.378 -18.580 -13.205 1.00 95.50 228 VAL A CA 1
ATOM 1740 C C . VAL A 1 228 ? 8.142 -17.590 -12.070 1.00 95.50 228 VAL A C 1
ATOM 1742 O O . VAL A 1 228 ? 7.068 -17.000 -11.964 1.00 95.50 228 VAL A O 1
ATOM 1745 N N . GLN A 1 229 ? 9.148 -17.395 -11.214 1.00 94.88 229 GLN A N 1
ATOM 1746 C CA . GLN A 1 229 ? 9.116 -16.364 -10.176 1.00 94.88 229 GLN A CA 1
ATOM 1747 C C . GLN A 1 229 ? 9.555 -15.025 -10.769 1.00 94.88 229 GLN A C 1
ATOM 1749 O O . GLN A 1 229 ? 10.739 -14.794 -11.024 1.00 94.88 229 GLN A O 1
ATOM 1754 N N . VAL A 1 230 ? 8.609 -14.107 -10.910 1.00 93.19 230 VAL A N 1
ATOM 1755 C CA . VAL A 1 230 ? 8.878 -12.712 -11.251 1.00 93.19 230 VAL A CA 1
ATOM 1756 C C . VAL A 1 230 ? 9.215 -11.953 -9.974 1.00 93.19 230 VAL A C 1
ATOM 1758 O O . VAL A 1 230 ? 8.498 -12.031 -8.969 1.00 93.19 230 VAL A O 1
ATOM 1761 N N . LYS A 1 231 ? 10.337 -11.230 -9.997 1.00 89.75 231 LYS A N 1
ATOM 1762 C CA . LYS A 1 231 ? 10.733 -10.320 -8.920 1.00 89.75 231 LYS A CA 1
ATOM 1763 C C . LYS A 1 231 ? 10.154 -8.936 -9.182 1.00 89.75 231 LYS A C 1
ATOM 1765 O O . LYS A 1 231 ? 9.764 -8.593 -10.292 1.00 89.75 231 LYS A O 1
ATOM 1770 N N . LYS A 1 232 ? 10.130 -8.121 -8.136 1.00 86.06 232 LYS A N 1
ATOM 1771 C CA . LYS A 1 232 ? 9.808 -6.706 -8.268 1.00 86.06 232 LYS A CA 1
ATOM 1772 C C . LYS A 1 232 ? 10.796 -6.019 -9.216 1.00 86.06 232 LYS A C 1
ATOM 1774 O O . LYS A 1 232 ? 11.989 -6.296 -9.088 1.00 86.06 232 LYS A O 1
ATOM 1779 N N . PRO A 1 233 ? 10.326 -5.147 -10.126 1.00 86.94 233 PRO A N 1
ATOM 1780 C CA . PRO A 1 233 ? 11.229 -4.393 -10.981 1.00 86.94 233 PRO A CA 1
ATOM 1781 C C . PRO A 1 233 ? 12.174 -3.532 -10.143 1.00 86.94 233 PRO A C 1
ATOM 1783 O O . PRO A 1 233 ? 11.776 -2.956 -9.125 1.00 86.94 233 PRO A O 1
ATOM 1786 N N . GLU A 1 234 ? 13.418 -3.433 -10.597 1.00 87.25 234 GLU A N 1
ATOM 1787 C CA . GLU A 1 234 ? 14.387 -2.516 -10.014 1.00 87.25 234 GLU A CA 1
ATOM 1788 C C . GLU A 1 234 ? 14.053 -1.075 -10.418 1.00 87.25 234 GLU A C 1
ATOM 1790 O O . GLU A 1 234 ? 13.695 -0.777 -11.563 1.00 87.25 234 GLU A O 1
ATOM 1795 N N . ALA A 1 235 ? 14.134 -0.175 -9.441 1.00 91.50 235 ALA A N 1
ATOM 1796 C CA . ALA A 1 235 ? 13.901 1.248 -9.617 1.00 91.50 235 ALA A CA 1
ATOM 1797 C C . ALA A 1 235 ? 14.636 2.036 -8.535 1.00 91.50 235 ALA A C 1
ATOM 1799 O O . ALA A 1 235 ? 14.797 1.554 -7.411 1.00 91.50 235 ALA A O 1
ATOM 1800 N N . PHE A 1 236 ? 15.027 3.267 -8.846 1.00 94.06 236 PHE A N 1
ATOM 1801 C CA . PHE A 1 236 ? 15.357 4.246 -7.818 1.00 94.06 236 PHE A CA 1
ATOM 1802 C C . PHE A 1 236 ? 14.079 4.959 -7.398 1.00 94.06 236 PHE A C 1
ATOM 1804 O O . PHE A 1 236 ? 13.331 5.441 -8.244 1.00 94.06 236 PHE A O 1
ATOM 1811 N N . HIS A 1 237 ? 13.825 5.041 -6.100 1.00 94.12 237 HIS A N 1
ATOM 1812 C CA . HIS A 1 237 ? 12.682 5.773 -5.570 1.00 94.12 237 HIS A CA 1
ATOM 1813 C C . HIS A 1 237 ? 13.161 6.758 -4.518 1.00 94.12 237 HIS A C 1
ATOM 1815 O O . HIS A 1 237 ? 13.641 6.351 -3.460 1.00 94.12 237 HIS A O 1
ATOM 1821 N N . ILE A 1 238 ? 13.065 8.050 -4.816 1.00 95.19 238 ILE A N 1
ATOM 1822 C CA . ILE A 1 238 ? 13.603 9.107 -3.959 1.00 95.19 238 ILE A CA 1
ATOM 1823 C C . ILE A 1 238 ? 12.450 9.841 -3.304 1.00 95.19 238 ILE A C 1
ATOM 1825 O O . ILE A 1 238 ? 11.663 10.473 -3.993 1.00 95.19 238 ILE A O 1
ATOM 1829 N N . PHE A 1 239 ? 12.412 9.821 -1.977 1.00 94.06 239 PHE A N 1
ATOM 1830 C CA . PHE A 1 239 ? 11.627 10.743 -1.167 1.00 94.06 239 PHE A CA 1
ATOM 1831 C C . PHE A 1 239 ? 12.473 11.965 -0.821 1.00 94.06 239 PHE A C 1
ATOM 1833 O O . PHE A 1 239 ? 13.577 11.821 -0.299 1.00 94.06 239 PHE A O 1
ATOM 1840 N N . TYR A 1 240 ? 11.951 13.162 -1.055 1.00 93.69 240 TYR A N 1
ATOM 1841 C CA . TYR A 1 240 ? 12.619 14.425 -0.762 1.00 93.69 240 TYR A CA 1
ATOM 1842 C C . TYR A 1 240 ? 11.722 15.343 0.062 1.00 93.69 240 TYR A C 1
ATOM 1844 O O . TYR A 1 240 ? 10.587 15.606 -0.323 1.00 93.69 240 TYR A O 1
ATOM 1852 N N . ALA A 1 241 ? 12.221 15.837 1.191 1.00 91.25 241 ALA A N 1
ATOM 1853 C CA . ALA A 1 241 ? 11.502 16.794 2.023 1.00 91.25 241 ALA A CA 1
ATOM 1854 C C . ALA A 1 241 ? 12.007 18.216 1.765 1.00 91.25 241 ALA A C 1
ATOM 1856 O O . ALA A 1 241 ? 13.190 18.498 1.961 1.00 91.25 241 ALA A O 1
ATOM 1857 N N . THR A 1 242 ? 11.110 19.127 1.386 1.00 90.44 242 THR A N 1
ATOM 1858 C CA . THR A 1 242 ? 11.464 20.537 1.169 1.00 90.44 242 THR A CA 1
ATOM 1859 C C . THR A 1 242 ? 10.298 21.482 1.431 1.00 90.44 242 THR A C 1
ATOM 1861 O O . THR A 1 242 ? 9.136 21.116 1.285 1.00 90.44 242 THR A O 1
ATOM 1864 N N . GLY A 1 243 ? 10.606 22.732 1.780 1.00 89.38 243 GLY A N 1
ATOM 1865 C CA . GLY A 1 243 ? 9.629 23.823 1.846 1.00 89.38 243 GLY A CA 1
ATOM 1866 C C . GLY A 1 243 ? 9.298 24.443 0.481 1.00 89.38 243 GLY A C 1
ATOM 1867 O O . GLY A 1 243 ? 8.590 25.447 0.422 1.00 89.38 243 GLY A O 1
ATOM 1868 N N . TRP A 1 244 ? 9.846 23.915 -0.618 1.00 91.06 244 TRP A N 1
ATOM 1869 C CA . TRP A 1 244 ? 9.578 24.423 -1.964 1.00 91.06 244 TRP A CA 1
ATOM 1870 C C . TRP A 1 244 ? 8.194 24.014 -2.483 1.00 91.06 244 TRP A C 1
ATOM 1872 O O . TRP A 1 244 ? 7.677 22.936 -2.183 1.00 91.06 244 TRP A O 1
ATOM 1882 N N . LYS A 1 245 ? 7.605 24.887 -3.312 1.00 89.56 245 LYS A N 1
ATOM 1883 C CA . LYS A 1 245 ? 6.323 24.635 -3.996 1.00 89.56 245 LYS A CA 1
ATOM 1884 C C . LYS A 1 245 ? 6.428 23.618 -5.131 1.00 89.56 245 LYS A C 1
ATOM 1886 O O . LYS A 1 245 ? 5.416 23.035 -5.500 1.00 89.56 245 LYS A O 1
ATOM 1891 N N . HIS A 1 246 ? 7.629 23.448 -5.675 1.00 91.69 246 HIS A N 1
ATOM 1892 C CA . HIS A 1 246 ? 7.951 22.509 -6.739 1.00 91.69 246 HIS A CA 1
ATOM 1893 C C . HIS A 1 246 ? 9.347 21.939 -6.491 1.00 91.69 246 HIS A C 1
ATOM 1895 O O . HIS A 1 246 ? 10.183 22.582 -5.847 1.00 91.69 246 HIS A O 1
ATOM 1901 N N . ALA A 1 247 ? 9.592 20.738 -7.004 1.00 94.31 247 ALA A N 1
ATOM 1902 C CA . ALA A 1 247 ? 10.905 20.122 -7.002 1.00 94.31 247 ALA A CA 1
ATOM 1903 C C . ALA A 1 247 ? 11.122 19.371 -8.320 1.00 94.31 247 ALA A C 1
ATOM 1905 O O . ALA A 1 247 ? 10.226 18.659 -8.778 1.00 94.31 247 ALA A O 1
ATOM 1906 N N . SER A 1 248 ? 12.312 19.510 -8.897 1.00 95.69 248 SER A N 1
ATOM 1907 C CA . SER A 1 248 ? 12.753 18.733 -10.057 1.00 95.69 248 SER A CA 1
ATOM 1908 C C . SER A 1 248 ? 14.057 18.025 -9.730 1.00 95.69 248 SER A C 1
ATOM 1910 O O . SER A 1 248 ? 14.974 18.614 -9.155 1.00 95.69 248 SER A O 1
ATOM 1912 N N . LEU A 1 249 ? 14.152 16.762 -10.118 1.00 96.38 249 LEU A N 1
ATOM 1913 C CA . LEU A 1 249 ? 15.356 15.964 -10.007 1.00 96.38 249 LEU A CA 1
ATOM 1914 C C . LEU A 1 249 ? 16.204 16.169 -11.266 1.00 96.38 249 LEU A C 1
ATOM 1916 O O . LEU A 1 249 ? 15.797 15.777 -12.354 1.00 96.38 249 LEU A O 1
ATOM 1920 N N . LEU A 1 250 ? 17.393 16.742 -11.110 1.00 95.12 250 LEU A N 1
ATOM 1921 C CA . LEU A 1 250 ? 18.412 16.790 -12.157 1.00 95.12 250 LEU A CA 1
ATOM 1922 C C . LEU A 1 250 ? 19.321 15.587 -11.958 1.00 95.12 250 LEU A C 1
ATOM 1924 O O . LEU A 1 250 ? 20.015 15.522 -10.941 1.00 95.12 250 LEU A O 1
ATOM 1928 N N . MET A 1 251 ? 19.304 14.636 -12.884 1.00 94.69 251 MET A N 1
ATOM 1929 C CA . MET A 1 251 ? 19.900 13.327 -12.659 1.00 94.69 251 MET A CA 1
ATOM 1930 C C . MET A 1 251 ? 20.678 12.764 -13.840 1.00 94.69 251 MET A C 1
ATOM 1932 O O . MET A 1 251 ? 20.510 13.185 -14.980 1.00 94.69 251 MET A O 1
ATOM 1936 N N . ARG A 1 252 ? 21.497 11.755 -13.545 1.00 93.25 252 ARG A N 1
ATOM 1937 C CA . ARG A 1 252 ? 22.220 10.947 -14.518 1.00 93.25 252 ARG A CA 1
ATOM 1938 C C . ARG A 1 252 ? 22.393 9.517 -14.010 1.00 93.25 252 ARG A C 1
ATOM 1940 O O . ARG A 1 252 ? 22.720 9.311 -12.841 1.00 93.25 252 ARG A O 1
ATOM 1947 N N . LEU A 1 253 ? 22.204 8.536 -14.891 1.00 91.38 253 LEU A N 1
ATOM 1948 C CA . LEU A 1 253 ? 22.543 7.136 -14.620 1.00 91.38 253 LEU A CA 1
ATOM 1949 C C . LEU A 1 253 ? 23.942 6.817 -15.143 1.00 91.38 253 LEU A C 1
ATOM 1951 O O . LEU A 1 253 ? 24.314 7.229 -16.242 1.00 91.38 253 LEU A O 1
ATOM 1955 N N . THR A 1 254 ? 24.689 6.032 -14.379 1.00 88.75 254 THR A N 1
ATOM 1956 C CA . THR A 1 254 ? 25.939 5.413 -14.825 1.00 88.75 254 THR A CA 1
ATOM 1957 C C . THR A 1 254 ? 25.780 3.911 -14.702 1.00 88.75 254 THR A C 1
ATOM 1959 O O . THR A 1 254 ? 25.514 3.435 -13.598 1.00 88.75 254 THR A O 1
ATOM 1962 N N . ASP A 1 255 ? 25.930 3.175 -15.801 1.00 84.81 255 ASP A N 1
ATOM 1963 C CA . ASP A 1 255 ? 25.869 1.714 -15.743 1.00 84.81 255 ASP A CA 1
ATOM 1964 C C . ASP A 1 255 ? 27.100 1.111 -15.039 1.00 84.81 255 ASP A C 1
ATOM 1966 O O . ASP A 1 255 ? 28.091 1.797 -14.769 1.00 84.81 255 ASP A O 1
ATOM 1970 N N . ASP A 1 256 ? 27.051 -0.186 -14.736 1.00 82.88 256 ASP A N 1
ATOM 1971 C CA . ASP A 1 256 ? 28.147 -0.884 -14.045 1.00 82.88 256 ASP A CA 1
ATOM 1972 C C . ASP A 1 256 ? 29.479 -0.889 -14.825 1.00 82.88 256 ASP A C 1
ATOM 1974 O O . ASP A 1 256 ? 30.539 -1.109 -14.236 1.00 82.88 256 ASP A O 1
ATOM 1978 N N . ASN A 1 257 ? 29.452 -0.621 -16.136 1.00 84.00 257 ASN A N 1
ATOM 1979 C CA . ASN A 1 257 ? 30.650 -0.495 -16.971 1.00 84.00 257 ASN A CA 1
ATOM 1980 C C . ASN A 1 257 ? 31.216 0.934 -16.973 1.00 84.00 257 ASN A C 1
ATOM 1982 O O . ASN A 1 257 ? 32.211 1.202 -17.648 1.00 84.00 257 ASN A O 1
ATOM 1986 N N . GLY A 1 258 ? 30.596 1.854 -16.231 1.00 80.69 258 GLY A N 1
ATOM 1987 C CA . GLY A 1 258 ? 30.982 3.257 -16.180 1.00 80.69 258 GLY A CA 1
ATOM 1988 C C . GLY A 1 258 ? 30.451 4.086 -17.349 1.00 80.69 258 GLY A C 1
ATOM 1989 O O . GLY A 1 258 ? 30.902 5.216 -17.526 1.00 80.69 258 GLY A O 1
ATOM 1990 N N . VAL A 1 259 ? 29.518 3.561 -18.152 1.00 83.12 259 VAL A N 1
ATOM 1991 C CA . VAL A 1 259 ? 28.902 4.325 -19.242 1.00 83.12 259 VAL A CA 1
ATOM 1992 C C . VAL A 1 259 ? 27.885 5.289 -18.645 1.00 83.12 259 VAL A C 1
ATOM 1994 O O . VAL A 1 259 ? 26.868 4.889 -18.075 1.00 83.12 259 VAL A O 1
ATOM 1997 N N . GLU A 1 260 ? 28.177 6.579 -18.774 1.00 85.12 260 GLU A N 1
ATOM 1998 C CA . GLU A 1 260 ? 27.317 7.662 -18.312 1.00 85.12 260 GLU A CA 1
ATOM 1999 C C . GLU A 1 260 ? 26.238 7.969 -19.355 1.00 85.12 260 GLU A C 1
ATOM 2001 O O . GLU A 1 260 ? 26.531 8.196 -20.530 1.00 85.12 260 GLU A O 1
ATOM 2006 N N . GLN A 1 261 ? 24.982 8.000 -18.919 1.00 83.44 261 GLN A N 1
ATOM 2007 C CA . GLN A 1 261 ? 23.887 8.543 -19.718 1.00 83.44 261 GLN A CA 1
ATOM 2008 C C . GLN A 1 261 ? 23.920 10.080 -19.690 1.00 83.44 261 GLN A C 1
ATOM 2010 O O . GLN A 1 261 ? 24.653 10.691 -18.910 1.00 83.44 261 GLN A O 1
ATOM 2015 N N . GLY A 1 262 ? 23.146 10.727 -20.563 1.00 87.56 262 GLY A N 1
ATOM 2016 C CA . GLY A 1 262 ? 22.974 12.180 -20.519 1.00 87.56 262 GLY A CA 1
ATOM 2017 C C . GLY A 1 262 ? 22.319 12.640 -19.213 1.00 87.56 262 GLY A C 1
ATOM 2018 O O . GLY A 1 262 ? 21.657 11.859 -18.530 1.00 87.56 262 GLY A O 1
ATOM 2019 N N . TRP A 1 263 ? 22.506 13.915 -18.869 1.00 92.25 263 TRP A N 1
ATOM 2020 C CA . TRP A 1 263 ? 21.734 14.537 -17.795 1.00 92.25 263 TRP A CA 1
ATOM 2021 C C . TRP A 1 263 ? 20.281 14.716 -18.233 1.00 92.25 263 TRP A C 1
ATOM 2023 O O . TRP A 1 263 ? 20.017 15.212 -19.327 1.00 92.25 263 TRP A O 1
ATOM 2033 N N . GLU A 1 264 ? 19.362 14.361 -17.349 1.00 91.88 264 GLU A N 1
ATOM 2034 C CA . GLU A 1 264 ? 17.921 14.480 -17.538 1.00 91.88 264 GLU A CA 1
ATOM 2035 C C . GLU A 1 264 ? 17.307 15.245 -16.361 1.00 91.88 264 GLU A C 1
ATOM 2037 O O . GLU A 1 264 ? 17.777 15.149 -15.223 1.00 91.88 264 GLU A O 1
ATOM 2042 N N . GLU A 1 265 ? 16.254 16.018 -16.630 1.00 93.06 265 GLU A N 1
ATOM 2043 C CA . GLU A 1 265 ? 15.438 16.652 -15.597 1.00 93.06 265 GLU A CA 1
ATOM 2044 C C . GLU A 1 265 ? 14.083 15.951 -15.507 1.00 93.06 265 GLU A C 1
ATOM 2046 O O . GLU A 1 265 ? 13.330 15.914 -16.479 1.00 93.06 265 GLU A O 1
ATOM 2051 N N . LEU A 1 266 ? 13.756 15.434 -14.323 1.00 92.62 266 LEU A N 1
ATOM 2052 C CA . LEU A 1 266 ? 12.478 14.790 -14.041 1.00 92.62 266 LEU A CA 1
ATOM 2053 C C . LEU A 1 266 ? 11.682 15.609 -13.020 1.00 92.62 266 LEU A C 1
ATOM 2055 O O . LEU A 1 266 ? 12.224 15.959 -11.966 1.00 92.62 266 LEU A O 1
ATOM 2059 N N . PRO A 1 267 ? 10.389 15.889 -13.261 1.00 92.75 267 PRO A N 1
ATOM 2060 C CA . PRO A 1 267 ? 9.551 16.505 -12.245 1.00 92.75 267 PRO A CA 1
ATOM 2061 C C . PRO A 1 267 ? 9.381 15.545 -11.064 1.00 92.75 267 PRO A C 1
ATOM 2063 O O . PRO A 1 267 ? 9.156 14.348 -11.245 1.00 92.75 267 PRO A O 1
ATOM 2066 N N . MET A 1 268 ? 9.453 16.070 -9.842 1.00 93.44 268 MET A N 1
ATOM 2067 C CA . MET A 1 268 ? 9.049 15.315 -8.661 1.00 93.44 268 MET A CA 1
ATOM 2068 C C . MET A 1 268 ? 7.591 15.618 -8.329 1.00 93.44 268 MET A C 1
ATOM 2070 O O . MET A 1 268 ? 7.123 16.753 -8.440 1.00 93.44 268 MET A O 1
ATOM 2074 N N . HIS A 1 269 ? 6.867 14.605 -7.871 1.00 89.62 269 HIS A N 1
ATOM 2075 C CA . HIS A 1 269 ? 5.458 14.725 -7.516 1.00 89.62 269 HIS A CA 1
ATOM 2076 C C . HIS A 1 269 ? 5.298 14.809 -6.007 1.00 89.62 269 HIS A C 1
ATOM 2078 O O . HIS A 1 269 ? 6.045 14.172 -5.272 1.00 89.62 269 HIS A O 1
ATOM 2084 N N . THR A 1 270 ? 4.315 15.561 -5.521 1.00 87.81 270 THR A N 1
ATOM 2085 C CA . THR A 1 270 ? 3.961 15.534 -4.098 1.00 87.81 270 THR A CA 1
ATOM 2086 C C . THR A 1 270 ? 3.614 14.105 -3.681 1.00 87.81 270 THR A C 1
ATOM 2088 O O . THR A 1 270 ? 2.766 13.467 -4.304 1.00 87.81 270 THR A O 1
ATOM 2091 N N . ALA A 1 271 ? 4.265 13.594 -2.641 1.00 84.00 271 ALA A N 1
ATOM 2092 C CA . ALA A 1 271 ? 3.972 12.278 -2.101 1.00 84.00 271 ALA A CA 1
ATOM 2093 C C . ALA A 1 271 ? 2.699 12.338 -1.250 1.00 84.00 271 ALA A C 1
ATOM 2095 O O . ALA A 1 271 ? 2.538 13.245 -0.433 1.00 84.00 271 ALA A O 1
ATOM 2096 N N . GLU A 1 272 ? 1.859 11.307 -1.339 1.00 75.88 272 GLU A N 1
ATOM 2097 C CA . GLU A 1 272 ? 0.750 11.067 -0.399 1.00 75.88 272 GLU A CA 1
ATOM 2098 C C . GLU A 1 272 ? 1.243 10.587 0.980 1.00 75.88 272 GLU A C 1
ATOM 2100 O O . GLU A 1 272 ? 0.609 9.774 1.650 1.00 75.88 272 GLU A O 1
ATOM 2105 N N . SER A 1 273 ? 2.422 11.048 1.394 1.00 78.06 273 SER A N 1
ATOM 2106 C CA . SER A 1 273 ? 3.003 10.698 2.678 1.00 78.06 273 SER A CA 1
ATOM 2107 C C . SER A 1 273 ? 2.058 11.102 3.800 1.00 78.06 273 SER A C 1
ATOM 2109 O O . SER A 1 273 ? 1.559 12.228 3.848 1.00 78.06 273 SER A O 1
ATOM 2111 N N . ARG A 1 274 ? 1.871 10.187 4.748 1.00 78.38 274 ARG A N 1
ATOM 2112 C CA . ARG A 1 274 ? 1.148 10.471 5.987 1.00 78.38 274 ARG A CA 1
ATOM 2113 C C . ARG A 1 274 ? 2.061 11.051 7.063 1.00 78.38 274 ARG A C 1
ATOM 2115 O O . ARG A 1 274 ? 1.562 11.536 8.074 1.00 78.38 274 ARG A O 1
ATOM 2122 N N . SER A 1 275 ? 3.376 11.039 6.851 1.00 77.75 275 SER A N 1
ATOM 2123 C CA . SER A 1 275 ? 4.324 11.663 7.767 1.00 77.75 275 SER A CA 1
ATOM 2124 C C . SER A 1 275 ? 4.499 13.147 7.453 1.00 77.75 275 SER A C 1
ATOM 2126 O O . SER A 1 275 ? 4.595 13.554 6.294 1.00 77.75 275 SER A O 1
ATOM 2128 N N . SER A 1 276 ? 4.578 13.964 8.502 1.00 67.12 276 SER A N 1
ATOM 2129 C CA . SER A 1 276 ? 4.947 15.373 8.371 1.00 67.12 276 SER A CA 1
ATOM 2130 C C . SER A 1 276 ? 6.472 15.468 8.300 1.00 67.12 276 SER A C 1
ATOM 2132 O O . SER A 1 276 ? 7.135 15.117 9.283 1.00 67.12 276 SER A O 1
ATOM 2134 N N . PRO A 1 277 ? 7.082 15.902 7.183 1.00 66.38 277 PRO A N 1
ATOM 2135 C CA . PRO A 1 277 ? 8.491 16.233 7.222 1.00 66.38 277 PRO A CA 1
ATOM 2136 C C . PRO A 1 277 ? 8.637 17.494 8.066 1.00 66.38 277 PRO A C 1
ATOM 2138 O O . PRO A 1 277 ? 7.850 18.434 7.940 1.00 66.38 277 PRO A O 1
ATOM 2141 N N . ALA A 1 278 ? 9.658 17.540 8.916 1.00 53.41 278 ALA A N 1
ATOM 2142 C CA . ALA A 1 278 ? 9.990 18.752 9.647 1.00 53.41 278 ALA A CA 1
ATOM 2143 C C . ALA A 1 278 ? 10.278 19.896 8.651 1.00 53.41 278 ALA A C 1
ATOM 2145 O O . ALA A 1 278 ? 11.382 20.003 8.124 1.00 53.41 278 ALA A O 1
ATOM 2146 N N . GLY A 1 279 ? 9.272 20.738 8.385 1.00 56.22 279 GLY A N 1
ATOM 2147 C CA . GLY A 1 279 ? 9.408 21.976 7.619 1.00 56.22 279 GLY A CA 1
ATOM 2148 C C . GLY A 1 279 ? 8.984 21.965 6.145 1.00 56.22 279 GLY A C 1
ATOM 2149 O O . GLY A 1 279 ? 9.429 22.860 5.427 1.00 56.22 279 GLY A O 1
ATOM 2150 N N . GLY A 1 280 ? 8.142 21.038 5.658 1.00 73.81 280 GLY A N 1
ATOM 2151 C CA . GLY A 1 280 ? 7.686 21.155 4.263 1.00 73.81 280 GLY A CA 1
ATO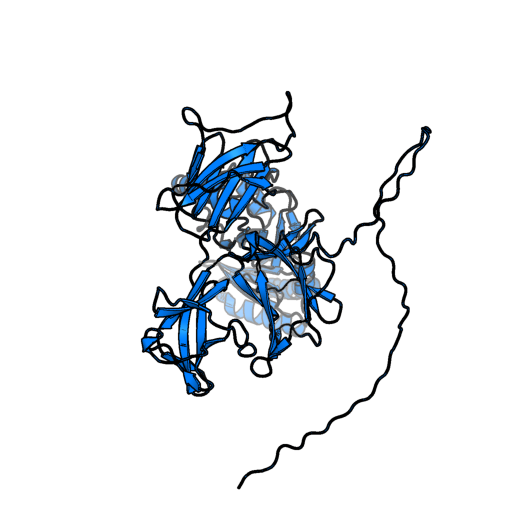M 2152 C C . GLY A 1 280 ? 6.745 20.086 3.706 1.00 73.81 280 GLY A C 1
ATOM 2153 O O . GLY A 1 280 ? 5.896 19.543 4.405 1.00 73.81 280 GLY A O 1
ATOM 2154 N N . ILE A 1 281 ? 6.897 19.824 2.410 1.00 84.50 281 ILE A N 1
ATOM 2155 C CA . ILE A 1 281 ? 6.138 18.866 1.606 1.00 84.50 281 ILE A CA 1
ATOM 2156 C C . ILE A 1 281 ? 7.087 17.727 1.223 1.00 84.50 281 ILE A C 1
ATOM 2158 O O . ILE A 1 281 ? 8.249 17.962 0.878 1.00 84.50 281 ILE A O 1
ATOM 2162 N N . TRP A 1 282 ? 6.597 16.490 1.285 1.00 89.81 282 TRP A N 1
ATOM 2163 C CA . TRP A 1 282 ? 7.302 15.360 0.694 1.00 89.81 282 TRP A CA 1
ATOM 2164 C C . TRP A 1 282 ? 7.068 15.337 -0.810 1.00 89.81 282 TRP A C 1
ATOM 2166 O O . TRP A 1 282 ? 5.928 15.355 -1.265 1.00 89.81 282 TRP A O 1
ATOM 2176 N N . TYR A 1 283 ? 8.149 15.230 -1.565 1.00 92.19 283 TYR A N 1
ATOM 2177 C CA . TYR A 1 283 ? 8.145 14.919 -2.981 1.00 92.19 283 TYR A CA 1
ATOM 2178 C C . TYR A 1 283 ? 8.690 13.516 -3.200 1.00 92.19 283 TYR A C 1
ATOM 2180 O O . TYR A 1 283 ? 9.531 13.041 -2.439 1.00 92.19 283 TYR A O 1
ATOM 2188 N N . THR A 1 284 ? 8.224 12.861 -4.252 1.00 93.12 284 THR A N 1
ATOM 2189 C CA . THR A 1 284 ? 8.719 11.570 -4.697 1.00 93.12 284 THR A CA 1
ATOM 2190 C C . THR A 1 284 ? 8.937 11.541 -6.204 1.00 93.12 284 THR A C 1
ATOM 2192 O O . THR A 1 284 ? 8.259 12.231 -6.967 1.00 93.12 284 THR A O 1
ATOM 2195 N N . VAL A 1 285 ? 9.900 10.732 -6.628 1.00 93.38 285 VAL A N 1
ATOM 2196 C CA . VAL A 1 285 ? 10.130 10.366 -8.024 1.00 93.38 285 VAL A CA 1
ATOM 2197 C C . VAL A 1 285 ? 10.572 8.907 -8.079 1.00 93.38 285 VAL A C 1
ATOM 2199 O O . VAL A 1 285 ? 11.366 8.457 -7.248 1.00 93.38 285 VAL A O 1
ATOM 2202 N N . THR A 1 286 ? 10.040 8.167 -9.053 1.00 92.56 286 THR A N 1
ATOM 2203 C CA . THR A 1 286 ? 10.437 6.781 -9.331 1.00 92.56 286 THR A CA 1
ATOM 2204 C C . THR A 1 286 ? 11.096 6.718 -10.695 1.00 92.56 286 THR A C 1
ATOM 2206 O O . THR A 1 286 ? 10.466 7.052 -11.696 1.00 92.56 286 THR A O 1
ATOM 2209 N N . ILE A 1 287 ? 12.340 6.259 -10.728 1.00 92.06 287 ILE A N 1
ATOM 2210 C CA . ILE A 1 287 ? 13.135 6.112 -11.942 1.00 92.06 287 ILE A CA 1
ATOM 2211 C C . ILE A 1 287 ? 13.249 4.613 -12.227 1.00 92.06 287 ILE A C 1
ATOM 2213 O O . ILE A 1 287 ? 13.895 3.900 -11.447 1.00 92.06 287 ILE A O 1
ATOM 2217 N N . PRO A 1 288 ? 12.604 4.103 -13.287 1.00 89.88 288 PRO A N 1
ATOM 2218 C CA . PRO A 1 288 ? 12.738 2.708 -13.682 1.00 89.88 288 PRO A CA 1
ATOM 2219 C C . PRO A 1 288 ? 14.178 2.424 -14.111 1.00 89.88 288 PRO A C 1
ATOM 2221 O O . PRO A 1 288 ? 14.826 3.251 -14.750 1.00 89.88 288 PRO A O 1
ATOM 2224 N N . VAL A 1 289 ? 14.677 1.240 -13.772 1.00 84.50 289 VAL A N 1
ATOM 2225 C CA . VAL A 1 289 ? 16.041 0.833 -14.108 1.00 84.50 289 VAL A CA 1
ATOM 2226 C C . VAL A 1 289 ? 15.988 -0.211 -15.213 1.00 84.50 289 VAL A C 1
ATOM 2228 O O . VAL A 1 289 ? 15.414 -1.281 -15.045 1.00 84.50 289 VAL A O 1
ATOM 2231 N N . THR A 1 290 ? 16.589 0.107 -16.358 1.00 76.69 290 THR A N 1
ATOM 2232 C CA . THR A 1 290 ? 16.694 -0.814 -17.505 1.00 76.69 290 THR A CA 1
ATOM 2233 C C . THR A 1 290 ? 18.044 -1.520 -17.575 1.00 76.69 290 THR A C 1
ATOM 2235 O O . THR A 1 290 ? 18.160 -2.564 -18.215 1.00 76.69 290 THR A O 1
ATOM 2238 N N . LYS A 1 291 ? 19.059 -0.971 -16.899 1.00 76.12 291 LYS A N 1
ATOM 2239 C CA . LYS A 1 291 ? 20.395 -1.543 -16.708 1.00 76.12 291 LYS A CA 1
ATOM 2240 C C . LYS A 1 291 ? 20.881 -1.205 -15.305 1.00 76.12 291 LYS A C 1
ATOM 2242 O O . LYS A 1 291 ? 20.661 -0.084 -14.853 1.00 76.12 291 LYS A O 1
ATOM 2247 N N . SER A 1 292 ? 21.545 -2.145 -14.644 1.00 78.94 292 SER A N 1
ATOM 2248 C CA . SER A 1 292 ? 22.149 -1.923 -13.330 1.00 78.94 292 SER A CA 1
ATOM 2249 C C . SER A 1 292 ? 23.187 -0.799 -13.370 1.00 78.94 292 SER A C 1
ATOM 2251 O O . SER A 1 292 ? 23.841 -0.565 -14.391 1.00 78.94 292 SER A O 1
ATOM 2253 N N . GLY A 1 293 ? 23.290 -0.068 -12.262 1.00 87.81 293 GLY A N 1
ATOM 2254 C CA . GLY A 1 293 ? 24.167 1.086 -12.167 1.00 87.81 293 GLY A CA 1
ATOM 2255 C C . GLY A 1 293 ? 23.908 1.955 -10.941 1.00 87.81 293 GLY A C 1
ATOM 2256 O O . GLY A 1 293 ? 23.094 1.622 -10.073 1.00 87.81 293 GLY A O 1
ATOM 2257 N N . LYS A 1 294 ? 24.586 3.105 -10.902 1.00 93.56 294 LYS A N 1
ATOM 2258 C CA . LYS A 1 294 ? 24.394 4.160 -9.897 1.00 93.56 294 LYS A CA 1
ATOM 2259 C C . LYS A 1 294 ? 23.595 5.333 -10.464 1.00 93.56 294 LYS A C 1
ATOM 2261 O O . LYS A 1 294 ? 23.606 5.596 -11.665 1.00 93.56 294 LYS A O 1
ATOM 2266 N N . LEU A 1 295 ? 22.952 6.067 -9.565 1.00 95.44 295 LEU A N 1
ATOM 2267 C CA . LEU A 1 295 ? 22.239 7.308 -9.853 1.00 95.44 295 LEU A CA 1
ATOM 2268 C C . LEU A 1 295 ? 22.972 8.477 -9.196 1.00 95.44 295 LEU A C 1
ATOM 2270 O O . LEU A 1 295 ? 23.198 8.457 -7.987 1.00 95.44 295 LEU A O 1
ATOM 2274 N N . GLU A 1 296 ? 23.298 9.498 -9.980 1.00 95.56 296 GLU A N 1
ATOM 2275 C CA . GLU A 1 296 ? 23.847 10.773 -9.514 1.00 95.56 296 GLU A CA 1
ATOM 2276 C C . GLU A 1 296 ? 22.818 11.880 -9.726 1.00 95.56 296 GLU A C 1
ATOM 2278 O O . GLU A 1 296 ? 22.173 11.917 -10.774 1.00 95.56 296 GLU A O 1
ATOM 2283 N N . PHE A 1 297 ? 22.625 12.766 -8.745 1.00 96.88 297 PHE A N 1
ATOM 2284 C CA . PHE A 1 297 ? 21.612 13.814 -8.864 1.00 96.88 297 PHE A CA 1
ATOM 2285 C C . PHE A 1 297 ? 21.833 15.043 -7.973 1.00 96.88 297 PHE A C 1
ATOM 2287 O O . PHE A 1 297 ? 22.536 15.009 -6.963 1.00 96.88 297 PHE A O 1
ATOM 2294 N N . CYS A 1 298 ? 21.149 16.129 -8.322 1.00 96.00 298 CYS A N 1
ATOM 2295 C CA . CYS A 1 298 ? 20.800 17.231 -7.425 1.00 96.00 298 CYS A CA 1
ATOM 2296 C C . CYS A 1 298 ? 19.314 17.576 -7.598 1.00 96.00 298 CYS A C 1
ATOM 2298 O O . CYS A 1 298 ? 18.668 17.104 -8.535 1.00 96.00 298 CYS A O 1
ATOM 2300 N N . ILE A 1 299 ? 18.751 18.372 -6.690 1.00 96.00 299 ILE A N 1
ATOM 2301 C CA . ILE A 1 299 ? 17.338 18.769 -6.774 1.00 96.00 299 ILE A CA 1
ATOM 2302 C C . ILE A 1 299 ? 17.249 20.276 -6.983 1.00 96.00 299 ILE A C 1
ATOM 2304 O O . ILE A 1 299 ? 17.951 21.034 -6.322 1.00 96.00 299 ILE A O 1
ATOM 2308 N N . SER A 1 300 ? 16.399 20.723 -7.902 1.00 94.62 300 SER A N 1
ATOM 2309 C CA . SER A 1 300 ? 16.084 22.135 -8.118 1.00 94.62 300 SER A CA 1
ATOM 2310 C C . SER A 1 300 ? 14.680 22.462 -7.613 1.00 94.62 300 SER A C 1
ATOM 2312 O O . SER A 1 300 ? 13.835 21.579 -7.479 1.00 94.62 300 SER A O 1
ATOM 2314 N N . ASN A 1 301 ? 14.405 23.741 -7.364 1.00 93.56 301 ASN A N 1
ATOM 2315 C CA . ASN A 1 301 ? 13.051 24.217 -7.069 1.00 93.56 301 ASN A CA 1
ATOM 2316 C C . ASN A 1 301 ? 12.169 24.406 -8.321 1.00 93.56 301 ASN A C 1
ATOM 2318 O O . ASN A 1 301 ? 11.097 24.995 -8.209 1.00 93.56 301 ASN A O 1
ATOM 2322 N N . GLY A 1 302 ? 12.616 23.948 -9.499 1.00 87.56 302 GLY A N 1
ATOM 2323 C CA . GLY A 1 302 ? 11.870 24.009 -10.763 1.00 87.56 302 GLY A CA 1
ATOM 2324 C C . GLY A 1 302 ? 11.838 25.377 -11.463 1.00 87.56 302 GLY A C 1
ATOM 2325 O O . GLY A 1 302 ? 11.237 25.500 -12.528 1.00 87.56 302 GLY A O 1
ATOM 2326 N N . GLU A 1 303 ? 12.472 26.412 -10.906 1.00 88.69 303 GLU A N 1
ATOM 2327 C CA . GLU A 1 303 ? 12.501 27.754 -11.505 1.00 88.69 303 GLU A CA 1
ATOM 2328 C C . GLU A 1 303 ? 13.447 27.819 -12.718 1.00 88.69 303 GLU A C 1
ATOM 2330 O O . GLU A 1 303 ? 14.560 27.292 -12.691 1.00 88.69 303 GLU A O 1
ATOM 2335 N N . LYS A 1 304 ? 13.058 28.525 -13.788 1.00 79.44 304 LYS A N 1
ATOM 2336 C CA . LYS A 1 304 ? 13.815 28.577 -15.059 1.00 79.44 304 LYS A CA 1
ATOM 2337 C C . LYS A 1 304 ? 14.955 29.617 -15.073 1.00 79.44 304 LYS A C 1
ATOM 2339 O O . LYS A 1 304 ? 15.109 30.365 -16.036 1.00 79.44 304 LYS A O 1
ATOM 2344 N N . GLY A 1 305 ? 15.780 29.637 -14.022 1.00 78.62 305 GLY A N 1
ATOM 2345 C CA . GLY A 1 305 ? 16.973 30.494 -13.893 1.00 78.62 305 GLY A CA 1
ATOM 2346 C C . GLY A 1 305 ? 16.757 31.822 -13.147 1.00 78.62 305 GLY A C 1
ATOM 2347 O O . GLY A 1 305 ? 15.666 32.125 -12.675 1.00 78.62 305 GLY A O 1
ATOM 2348 N N . GLY A 1 306 ? 17.829 32.616 -13.011 1.00 81.19 306 GLY A N 1
ATOM 2349 C CA . GLY A 1 306 ? 17.832 33.886 -12.264 1.00 81.19 306 GLY A CA 1
ATOM 2350 C C . GLY A 1 306 ? 17.983 33.722 -10.743 1.00 81.19 306 GLY A C 1
ATOM 2351 O O . GLY A 1 306 ? 18.324 32.646 -10.259 1.00 81.19 306 GLY A O 1
ATOM 2352 N N . GLU A 1 307 ? 17.720 34.790 -9.979 1.00 80.94 307 GLU A N 1
ATOM 2353 C CA . GLU A 1 307 ? 17.843 34.800 -8.504 1.00 80.94 307 GLU A CA 1
ATOM 2354 C C . GLU A 1 307 ? 16.862 33.846 -7.792 1.00 80.94 307 GLU A C 1
ATOM 2356 O O . GLU A 1 307 ? 17.053 33.503 -6.625 1.00 80.94 307 GLU A O 1
ATOM 2361 N N . GLY A 1 308 ? 15.808 33.408 -8.490 1.00 85.44 308 GLY A N 1
ATOM 2362 C CA . GLY A 1 308 ? 14.806 32.478 -7.970 1.00 85.44 308 GLY A CA 1
ATOM 2363 C C . GLY A 1 308 ? 15.225 31.008 -8.010 1.00 85.44 308 GLY A C 1
ATOM 2364 O O . GLY A 1 308 ? 14.690 30.216 -7.232 1.00 85.44 308 GLY A O 1
ATOM 2365 N N . LEU A 1 309 ? 16.184 30.633 -8.867 1.00 90.19 309 LEU A N 1
ATOM 2366 C CA . LEU A 1 309 ? 16.641 29.250 -8.991 1.00 90.19 309 LEU A CA 1
ATOM 2367 C C . LEU A 1 309 ? 17.441 28.840 -7.755 1.00 90.19 309 LEU A C 1
ATOM 2369 O O . LEU A 1 309 ? 18.488 29.407 -7.442 1.00 90.19 309 LEU A O 1
ATOM 2373 N N . LYS A 1 310 ? 16.965 27.797 -7.083 1.00 92.81 310 LYS A N 1
ATOM 2374 C CA . LYS A 1 310 ? 17.641 27.169 -5.951 1.00 92.81 310 LYS A CA 1
ATOM 2375 C C . LYS A 1 310 ? 17.942 25.722 -6.288 1.00 92.81 310 LYS A C 1
ATOM 2377 O O . LYS A 1 310 ? 17.126 25.042 -6.907 1.00 92.81 310 LYS A O 1
ATOM 2382 N N . LYS A 1 311 ? 19.117 25.266 -5.859 1.00 92.38 311 LYS A N 1
ATOM 2383 C CA . LYS A 1 311 ? 19.545 23.874 -5.966 1.00 92.38 311 LYS A CA 1
ATOM 2384 C C . LYS A 1 311 ? 19.933 23.344 -4.593 1.00 92.38 311 LYS A C 1
ATOM 2386 O O . LYS A 1 311 ? 20.582 24.043 -3.820 1.00 92.38 311 LYS A O 1
ATOM 2391 N N . ASP A 1 312 ? 19.516 22.120 -4.318 1.00 93.56 312 ASP A N 1
ATOM 2392 C CA . ASP A 1 312 ? 19.928 21.315 -3.182 1.00 93.56 312 ASP A CA 1
ATOM 2393 C C . ASP A 1 312 ? 20.998 20.337 -3.677 1.00 93.56 312 ASP A C 1
ATOM 2395 O O . ASP A 1 312 ? 20.745 19.477 -4.528 1.00 93.56 312 ASP A O 1
ATOM 2399 N N . THR A 1 313 ? 22.212 20.530 -3.172 1.00 93.38 313 THR A N 1
ATOM 2400 C CA . THR A 1 313 ? 23.408 19.747 -3.483 1.00 93.38 313 THR A CA 1
ATOM 2401 C C . THR A 1 313 ? 24.047 19.282 -2.177 1.00 93.38 313 THR A C 1
ATOM 2403 O O . THR A 1 313 ? 23.995 20.018 -1.185 1.00 93.38 313 THR A O 1
ATOM 2406 N N . PRO A 1 314 ? 24.692 18.105 -2.149 1.00 92.88 314 PRO A N 1
ATOM 2407 C CA . PRO A 1 314 ? 25.362 17.633 -0.944 1.00 92.88 314 PRO A CA 1
ATOM 2408 C C . PRO A 1 314 ? 26.520 18.549 -0.539 1.00 92.88 314 PRO A C 1
ATOM 2410 O O . PRO A 1 314 ? 27.123 19.249 -1.351 1.00 92.88 314 PRO A O 1
ATOM 2413 N N . TYR A 1 315 ? 26.881 18.509 0.741 1.00 87.56 315 TYR A N 1
ATOM 2414 C CA . TYR A 1 315 ? 28.037 19.243 1.242 1.00 87.56 315 TYR A CA 1
ATOM 2415 C C . TYR A 1 315 ? 29.350 18.539 0.864 1.00 87.56 315 TYR A C 1
ATOM 2417 O O . TYR A 1 315 ? 29.556 17.375 1.206 1.00 87.56 315 TYR A O 1
ATOM 2425 N N . GLY A 1 316 ? 30.268 19.259 0.213 1.00 85.19 316 GLY A N 1
ATOM 2426 C CA . GLY A 1 316 ? 31.642 18.804 -0.043 1.00 85.19 316 GLY A CA 1
ATOM 2427 C C . GLY A 1 316 ? 31.836 17.867 -1.243 1.00 85.19 316 GLY A C 1
ATOM 2428 O O . GLY A 1 316 ? 32.976 17.520 -1.541 1.00 85.19 316 GLY A O 1
ATOM 2429 N N . VAL A 1 317 ? 30.767 17.489 -1.946 1.00 87.44 317 VAL A N 1
ATOM 2430 C CA . VAL A 1 317 ? 30.808 16.766 -3.230 1.00 87.44 317 VAL A CA 1
ATOM 2431 C C . VAL A 1 317 ? 29.816 17.398 -4.208 1.00 87.44 317 VAL A C 1
ATOM 2433 O O . VAL A 1 317 ? 28.999 18.221 -3.808 1.00 87.44 317 VAL A O 1
ATOM 2436 N N . GLU A 1 318 ? 29.904 17.051 -5.491 1.00 86.50 318 GLU A N 1
ATOM 2437 C CA . GLU A 1 318 ? 29.122 17.718 -6.540 1.00 86.50 318 GLU A CA 1
ATOM 2438 C C . GLU A 1 318 ? 27.656 17.245 -6.591 1.00 86.50 318 GLU A C 1
ATOM 2440 O O . GLU A 1 318 ? 26.748 18.061 -6.739 1.00 86.50 318 GLU A O 1
ATOM 2445 N N . TYR A 1 319 ? 27.411 15.942 -6.392 1.00 94.31 319 TYR A N 1
ATOM 2446 C CA . TYR A 1 319 ? 26.091 15.320 -6.548 1.00 94.31 319 TYR A CA 1
ATOM 2447 C C . TYR A 1 319 ? 25.801 14.293 -5.460 1.00 94.31 319 TYR A C 1
ATOM 2449 O O . TYR A 1 319 ? 26.705 13.635 -4.938 1.00 94.31 319 TYR A O 1
ATOM 2457 N N . TYR A 1 320 ? 24.521 14.142 -5.122 1.00 97.06 320 TYR A N 1
ATOM 2458 C CA . TYR A 1 320 ? 24.055 12.998 -4.354 1.00 97.06 320 TYR A CA 1
ATOM 2459 C C . TYR A 1 320 ? 24.247 11.730 -5.183 1.00 97.06 320 TYR A C 1
ATOM 2461 O O . TYR A 1 320 ? 24.093 11.762 -6.403 1.00 97.06 320 TYR A O 1
ATOM 2469 N N . THR A 1 321 ? 24.550 10.607 -4.531 1.00 95.69 321 THR A N 1
ATOM 2470 C CA . THR A 1 321 ? 24.755 9.330 -5.222 1.00 95.69 321 THR A CA 1
ATOM 2471 C C . THR A 1 321 ? 23.976 8.211 -4.545 1.00 95.69 321 THR A C 1
ATOM 2473 O O . THR A 1 321 ? 24.188 7.922 -3.366 1.00 95.69 321 THR A O 1
ATOM 2476 N N . CYS A 1 322 ? 23.117 7.538 -5.307 1.00 95.94 322 CYS A N 1
ATOM 2477 C CA . CYS A 1 322 ? 22.543 6.251 -4.934 1.00 95.94 322 CYS A CA 1
ATOM 2478 C C . CYS A 1 322 ? 23.374 5.144 -5.603 1.00 95.94 322 CYS A C 1
ATOM 2480 O O . CYS A 1 322 ? 23.410 5.084 -6.833 1.00 95.94 322 CYS A O 1
ATOM 2482 N N . PRO A 1 323 ? 24.048 4.271 -4.837 1.00 93.88 323 PRO A N 1
ATOM 2483 C CA . PRO A 1 323 ? 24.983 3.298 -5.403 1.00 93.88 323 PRO A CA 1
ATOM 2484 C C . PRO A 1 323 ? 24.311 2.136 -6.146 1.00 93.88 323 PRO A C 1
ATOM 2486 O O . PRO A 1 323 ? 24.998 1.424 -6.865 1.00 93.88 323 PRO A O 1
ATOM 2489 N N . ALA A 1 324 ? 23.012 1.908 -5.935 1.00 92.94 324 ALA A N 1
ATOM 2490 C CA . ALA A 1 324 ? 22.255 0.828 -6.560 1.00 92.94 324 ALA A CA 1
ATOM 2491 C C . ALA A 1 324 ? 20.751 1.159 -6.563 1.00 92.94 324 ALA A C 1
ATOM 2493 O O . ALA A 1 324 ? 20.322 2.002 -5.768 1.00 92.94 324 ALA A O 1
ATOM 2494 N N . PRO A 1 325 ? 19.936 0.493 -7.399 1.00 92.31 325 PRO A N 1
ATOM 2495 C CA . PRO A 1 325 ? 18.485 0.632 -7.362 1.00 92.31 325 PRO A CA 1
ATOM 2496 C C . PRO A 1 325 ? 17.913 0.344 -5.967 1.00 92.31 325 PRO A C 1
ATOM 2498 O O . PRO A 1 325 ? 18.361 -0.554 -5.251 1.00 92.31 325 PRO A O 1
ATOM 2501 N N . GLY A 1 326 ? 16.904 1.113 -5.570 1.00 92.69 326 GLY A N 1
ATOM 2502 C CA . GLY A 1 326 ? 16.283 1.016 -4.258 1.00 92.69 326 GLY A CA 1
ATOM 2503 C C . GLY A 1 326 ? 15.580 2.300 -3.835 1.00 92.69 326 GLY A C 1
ATOM 2504 O O . GLY A 1 326 ? 15.553 3.306 -4.546 1.00 92.69 326 GLY A O 1
ATOM 2505 N N . GLY A 1 327 ? 14.999 2.255 -2.641 1.00 94.12 327 GLY A N 1
ATOM 2506 C CA . GLY A 1 327 ? 14.388 3.414 -2.010 1.00 94.12 327 GLY A CA 1
ATOM 2507 C C . GLY A 1 327 ? 15.391 4.266 -1.243 1.00 94.12 327 GLY A C 1
ATOM 2508 O O . GLY A 1 327 ? 16.267 3.728 -0.563 1.00 94.12 327 GLY A O 1
ATOM 2509 N N . TYR A 1 328 ? 15.230 5.586 -1.297 1.00 95.75 328 TYR A N 1
ATOM 2510 C CA . TYR A 1 328 ? 16.077 6.564 -0.620 1.00 95.75 328 TYR A CA 1
ATOM 2511 C C . TYR A 1 328 ? 15.249 7.726 -0.068 1.00 95.75 328 TYR A C 1
ATOM 2513 O O . TYR A 1 328 ? 14.248 8.124 -0.658 1.00 95.75 328 TYR A O 1
ATOM 2521 N N . LYS A 1 329 ? 15.682 8.287 1.062 1.00 93.69 329 LYS A N 1
ATOM 2522 C CA . LYS A 1 329 ? 15.152 9.525 1.644 1.00 93.69 329 LYS A CA 1
ATOM 2523 C C . LYS A 1 329 ? 16.244 10.578 1.654 1.00 93.69 329 LYS A C 1
ATOM 2525 O O . LYS A 1 329 ? 17.329 10.316 2.168 1.00 93.69 329 LYS A O 1
ATOM 2530 N N . LEU A 1 330 ? 15.941 11.756 1.132 1.00 93.31 330 LEU A N 1
ATOM 2531 C CA . LEU A 1 330 ? 16.768 12.945 1.214 1.00 93.31 330 LEU A CA 1
ATOM 2532 C C . LEU A 1 330 ? 16.071 13.976 2.101 1.00 93.31 330 LEU A C 1
ATOM 2534 O O . LEU A 1 330 ? 15.020 14.514 1.752 1.00 93.31 330 LEU A O 1
ATOM 2538 N N . VAL A 1 331 ? 16.662 14.234 3.265 1.00 88.81 331 VAL A N 1
ATOM 2539 C CA . VAL A 1 331 ? 16.149 15.202 4.242 1.00 88.81 331 VAL A CA 1
ATOM 2540 C C . VAL A 1 331 ? 17.312 16.022 4.767 1.00 88.81 331 VAL A C 1
ATOM 2542 O O . VAL A 1 331 ? 18.295 15.456 5.246 1.00 88.81 331 VAL A O 1
ATOM 2545 N N . SER A 1 332 ? 17.207 17.349 4.686 1.00 86.38 332 SER A N 1
ATOM 2546 C CA . SER A 1 332 ? 18.214 18.280 5.218 1.00 86.38 332 SER A CA 1
ATOM 2547 C C . SER A 1 332 ? 19.641 17.956 4.753 1.00 86.38 332 SER A C 1
ATOM 2549 O O . SER A 1 332 ? 20.571 17.890 5.557 1.00 86.38 332 SER A O 1
ATOM 2551 N N . GLY A 1 333 ? 19.803 17.675 3.457 1.00 88.50 333 GLY A N 1
ATOM 2552 C CA . GLY A 1 333 ? 21.091 17.332 2.850 1.00 88.50 333 GLY A CA 1
ATOM 2553 C C . GLY A 1 333 ? 21.615 15.924 3.151 1.00 88.50 333 GLY A C 1
ATOM 2554 O O . GLY A 1 333 ? 22.730 15.577 2.761 1.00 88.50 333 GLY A O 1
ATOM 2555 N N . ARG A 1 334 ? 20.837 15.089 3.849 1.00 90.62 334 ARG A N 1
ATOM 2556 C CA . ARG A 1 334 ? 21.216 13.719 4.198 1.00 90.62 334 ARG A CA 1
ATOM 2557 C C . ARG A 1 334 ? 20.436 12.712 3.363 1.00 90.62 334 ARG A C 1
ATOM 2559 O O . ARG A 1 334 ? 19.232 12.551 3.552 1.00 90.62 334 ARG A O 1
ATOM 2566 N N . LEU A 1 335 ? 21.148 11.999 2.493 1.00 94.19 335 LEU A N 1
ATOM 2567 C CA . LEU A 1 335 ? 20.618 10.870 1.734 1.00 94.19 335 LEU A CA 1
ATOM 2568 C C . LEU A 1 335 ? 20.784 9.571 2.535 1.00 94.19 335 LEU A C 1
ATOM 2570 O O . LEU A 1 335 ? 21.901 9.201 2.899 1.00 94.19 335 LEU A O 1
ATOM 2574 N N . ILE A 1 336 ? 19.684 8.874 2.813 1.00 93.75 336 ILE A N 1
ATOM 2575 C CA . ILE A 1 336 ? 19.677 7.598 3.539 1.00 93.75 336 ILE A CA 1
ATOM 2576 C C . ILE A 1 336 ? 18.869 6.538 2.781 1.00 93.75 336 ILE A C 1
ATOM 2578 O O . ILE A 1 336 ? 17.818 6.863 2.226 1.00 93.75 336 ILE A O 1
ATOM 2582 N N . PRO A 1 337 ? 19.304 5.265 2.767 1.00 94.62 337 PRO A N 1
ATOM 2583 C CA . PRO A 1 337 ? 18.494 4.177 2.232 1.00 94.62 337 PRO A CA 1
ATOM 2584 C C . PRO A 1 337 ? 17.146 4.070 2.950 1.00 94.62 337 PRO A C 1
ATOM 2586 O O . PRO A 1 337 ? 17.063 4.176 4.175 1.00 94.62 337 PRO A O 1
ATOM 2589 N N . PHE A 1 338 ? 16.095 3.798 2.188 1.00 93.00 338 PHE A N 1
ATOM 2590 C CA . PHE A 1 338 ? 14.728 3.669 2.665 1.00 93.00 338 PHE A CA 1
ATOM 2591 C C . PHE A 1 338 ? 14.076 2.424 2.070 1.00 93.00 338 PHE A C 1
ATOM 2593 O O . PHE A 1 338 ? 13.482 2.445 0.999 1.00 93.00 338 PHE A O 1
ATOM 2600 N N . LYS A 1 339 ? 14.196 1.304 2.785 1.00 85.12 339 LYS A N 1
ATOM 2601 C CA . LYS A 1 339 ? 13.796 -0.018 2.275 1.00 85.12 339 LYS A CA 1
ATOM 2602 C C . LYS A 1 339 ? 12.321 -0.097 1.875 1.00 85.12 339 LYS A C 1
ATOM 2604 O O . LYS A 1 339 ? 12.011 -0.696 0.854 1.00 85.12 339 LYS A O 1
ATOM 2609 N N . ARG A 1 340 ? 11.438 0.556 2.640 1.00 85.44 340 ARG A N 1
ATOM 2610 C CA . ARG A 1 340 ? 9.989 0.527 2.403 1.00 85.44 340 ARG A CA 1
ATOM 2611 C C . ARG A 1 340 ? 9.523 1.374 1.222 1.00 85.44 340 ARG A C 1
ATOM 2613 O O . ARG A 1 340 ? 8.367 1.248 0.851 1.00 85.44 340 ARG A O 1
ATOM 2620 N N . ALA A 1 341 ? 10.377 2.211 0.627 1.00 84.00 341 ALA A N 1
ATOM 2621 C CA . ALA A 1 341 ? 9.954 3.185 -0.385 1.00 84.00 341 ALA A CA 1
ATOM 2622 C C . ALA A 1 341 ? 9.246 2.551 -1.588 1.00 84.00 341 ALA A C 1
ATOM 2624 O O . ALA A 1 341 ? 8.367 3.151 -2.190 1.00 84.00 341 ALA A O 1
ATOM 2625 N N . LEU A 1 342 ? 9.659 1.334 -1.940 1.00 79.12 342 LEU A N 1
ATOM 2626 C CA . LEU A 1 342 ? 9.079 0.596 -3.048 1.00 79.12 342 LEU A CA 1
ATOM 2627 C C . LEU A 1 342 ? 7.969 -0.350 -2.581 1.00 79.12 342 LEU A C 1
ATOM 2629 O O . LEU A 1 342 ? 7.232 -0.874 -3.413 1.00 79.12 342 LEU A O 1
ATOM 2633 N N . ASP A 1 343 ? 7.914 -0.699 -1.296 1.00 82.62 343 ASP A N 1
ATOM 2634 C CA . ASP A 1 343 ? 6.985 -1.702 -0.773 1.00 82.62 343 ASP A CA 1
ATOM 2635 C C . ASP A 1 343 ? 5.547 -1.189 -0.821 1.00 82.62 343 ASP A C 1
ATOM 2637 O O . ASP A 1 343 ? 5.320 0.004 -0.615 1.00 82.62 343 ASP A O 1
ATOM 2641 N N . PRO A 1 344 ? 4.565 -2.069 -1.084 1.00 79.50 344 PRO A N 1
ATOM 2642 C CA . PRO A 1 344 ? 3.176 -1.652 -1.051 1.00 79.50 344 PRO A CA 1
ATOM 2643 C C . PRO A 1 344 ? 2.823 -1.092 0.340 1.00 79.50 344 PRO A C 1
ATOM 2645 O O . PRO A 1 344 ? 3.344 -1.574 1.362 1.00 79.50 344 PRO A O 1
ATOM 2648 N N . PRO A 1 345 ? 1.946 -0.075 0.403 1.00 85.75 345 PRO A N 1
ATOM 2649 C CA . PRO A 1 345 ? 1.428 0.405 1.672 1.00 85.75 345 PRO A CA 1
ATOM 2650 C C . PRO A 1 345 ? 0.695 -0.733 2.385 1.00 85.75 345 PRO A C 1
ATOM 2652 O O . PRO A 1 345 ? 0.112 -1.619 1.761 1.00 85.75 345 PRO A O 1
ATOM 2655 N N . MET A 1 346 ? 0.730 -0.705 3.713 1.00 89.62 346 MET A N 1
ATOM 2656 C CA . MET A 1 346 ? 0.053 -1.692 4.551 1.00 89.62 346 MET A CA 1
ATOM 2657 C C . MET A 1 346 ? -0.954 -1.005 5.463 1.00 89.62 346 MET A C 1
ATOM 2659 O O . MET A 1 346 ? -0.755 0.142 5.862 1.00 89.62 346 MET A O 1
ATOM 2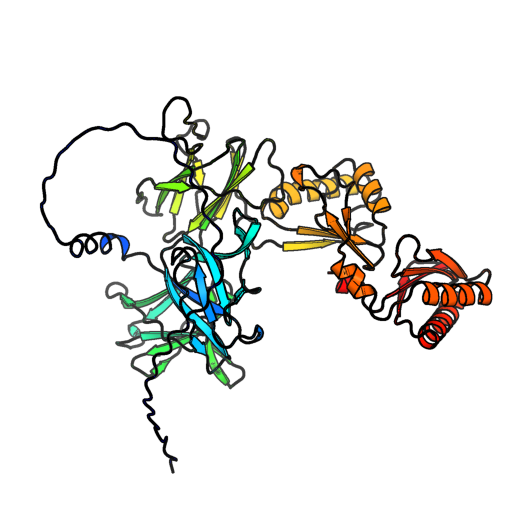663 N N . MET A 1 347 ? -1.999 -1.731 5.841 1.00 93.12 347 MET A N 1
ATOM 2664 C CA . MET A 1 347 ? -2.831 -1.380 6.982 1.00 93.12 347 MET A CA 1
ATOM 2665 C C . MET A 1 347 ? -2.339 -2.184 8.186 1.00 93.12 347 MET A C 1
ATOM 2667 O O . MET A 1 347 ? -2.381 -3.413 8.166 1.00 93.12 347 MET A O 1
ATOM 2671 N N . LEU A 1 348 ? -1.838 -1.505 9.218 1.00 95.62 348 LEU A N 1
ATOM 2672 C CA . LEU A 1 348 ? -1.506 -2.137 10.492 1.00 95.62 348 LEU A CA 1
ATOM 2673 C C . LEU A 1 348 ? -2.675 -1.950 11.450 1.00 95.62 348 LEU A C 1
ATOM 2675 O O . LEU A 1 348 ? -2.964 -0.823 11.844 1.00 95.62 348 LEU A O 1
ATOM 2679 N N . VAL A 1 349 ? -3.303 -3.051 11.853 1.00 95.75 349 VAL A N 1
ATOM 2680 C CA . VAL A 1 349 ? -4.346 -3.044 12.881 1.00 95.75 349 VAL A CA 1
ATOM 2681 C C . VAL A 1 349 ? -3.775 -3.614 14.169 1.00 95.75 349 VAL A C 1
ATOM 2683 O O . VAL A 1 349 ? -3.217 -4.709 14.165 1.00 95.75 349 VAL A O 1
ATOM 2686 N N . SER A 1 350 ? -3.901 -2.869 15.264 1.00 94.69 350 SER A N 1
ATOM 2687 C CA . SER A 1 350 ? -3.380 -3.279 16.568 1.00 94.69 350 SER A CA 1
ATOM 2688 C C . SER A 1 350 ? -4.361 -2.952 17.687 1.00 94.69 350 SER A C 1
ATOM 2690 O O . SER A 1 350 ? -5.080 -1.954 17.615 1.00 94.69 350 SER A O 1
ATOM 2692 N N . ASP A 1 351 ? -4.382 -3.776 18.731 1.00 92.88 351 ASP A N 1
ATOM 2693 C CA . ASP A 1 351 ? -5.023 -3.401 19.994 1.00 92.88 351 ASP A CA 1
ATOM 2694 C C . ASP A 1 351 ? -4.178 -2.343 20.726 1.00 92.88 351 ASP A C 1
ATOM 2696 O O . ASP A 1 351 ? -3.021 -2.107 20.382 1.00 92.88 351 ASP A O 1
ATOM 2700 N N . LEU A 1 352 ? -4.737 -1.688 21.741 1.00 92.06 352 LEU A N 1
ATOM 2701 C CA . LEU A 1 352 ? -4.025 -0.682 22.532 1.00 92.06 352 LEU A CA 1
ATOM 2702 C C . LEU A 1 352 ? -3.442 -1.266 23.816 1.00 92.06 352 LEU A C 1
ATOM 2704 O O . LEU A 1 352 ? -2.223 -1.379 23.954 1.00 92.06 352 LEU A O 1
ATOM 2708 N N . ASP A 1 353 ? -4.310 -1.616 24.758 1.00 90.00 353 ASP A N 1
ATOM 2709 C CA . ASP A 1 353 ? -3.931 -1.974 26.122 1.00 90.00 353 ASP A CA 1
ATOM 2710 C C . ASP A 1 353 ? -3.181 -3.310 26.168 1.00 90.00 353 ASP A C 1
ATOM 2712 O O . ASP A 1 353 ? -3.624 -4.312 25.612 1.00 90.00 353 ASP A O 1
ATOM 2716 N N . GLY A 1 354 ? -2.006 -3.327 26.802 1.00 88.00 354 GLY A N 1
ATOM 2717 C CA . GLY A 1 354 ? -1.140 -4.509 26.856 1.00 88.00 354 GLY A CA 1
ATOM 2718 C C . GLY A 1 354 ? -0.490 -4.881 25.517 1.00 88.00 354 GLY A C 1
ATOM 2719 O O . GLY A 1 354 ? 0.209 -5.890 25.455 1.00 88.00 354 GLY A O 1
ATOM 2720 N N . THR A 1 355 ? -0.699 -4.077 24.465 1.00 91.69 355 THR A N 1
ATOM 2721 C CA . THR A 1 355 ? -0.153 -4.300 23.117 1.00 91.69 355 THR A CA 1
ATOM 2722 C C . THR A 1 355 ? 0.699 -3.115 22.666 1.00 91.69 355 THR A C 1
ATOM 2724 O O . THR A 1 355 ? 1.924 -3.201 22.676 1.00 91.69 355 THR A O 1
ATOM 2727 N N . 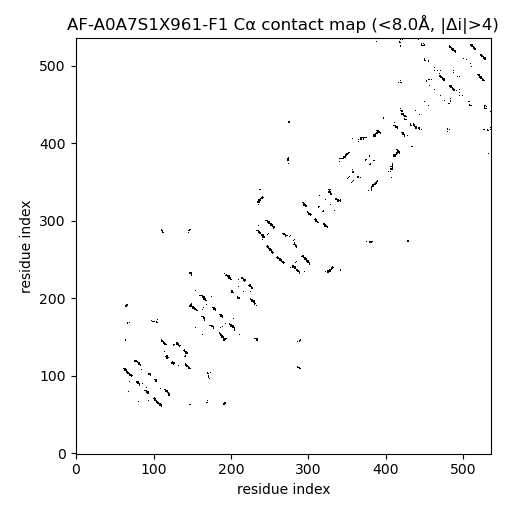MET A 1 356 ? 0.069 -1.994 22.299 1.00 92.94 356 MET A N 1
ATOM 2728 C CA . MET A 1 356 ? 0.762 -0.758 21.905 1.00 92.94 356 MET A CA 1
ATOM 2729 C C . MET A 1 356 ? 1.105 0.123 23.101 1.00 92.94 356 MET A C 1
ATOM 2731 O O . MET A 1 356 ? 1.958 0.996 22.990 1.00 92.94 356 MET A O 1
ATOM 2735 N N . VAL A 1 357 ? 0.413 -0.072 24.224 1.00 92.38 357 VAL A N 1
ATOM 2736 C CA . VAL A 1 357 ? 0.562 0.717 25.442 1.00 92.38 357 VAL A CA 1
ATOM 2737 C C . VAL A 1 357 ? 0.634 -0.208 26.651 1.00 92.38 357 VAL A C 1
ATOM 2739 O O . VAL A 1 357 ? -0.114 -1.179 26.749 1.00 92.38 357 VAL A O 1
ATOM 2742 N N . GLY A 1 358 ? 1.510 0.133 27.596 1.00 89.00 358 GLY A N 1
ATOM 2743 C CA . GLY A 1 358 ? 1.574 -0.499 28.910 1.00 89.00 358 GLY A CA 1
ATOM 2744 C C . GLY A 1 358 ? 1.808 0.509 30.033 1.00 89.00 358 GLY A C 1
ATOM 2745 O O . GLY A 1 358 ? 1.878 1.724 29.806 1.00 89.00 358 GLY A O 1
ATOM 2746 N N . ASP A 1 359 ? 1.942 -0.035 31.242 1.00 85.00 359 ASP A N 1
ATOM 2747 C CA . ASP A 1 359 ? 1.928 0.723 32.499 1.00 85.00 359 ASP A CA 1
ATOM 2748 C C . ASP A 1 359 ? 3.326 1.023 33.062 1.00 85.00 359 ASP A C 1
ATOM 2750 O O . ASP A 1 359 ? 3.450 1.598 34.143 1.00 85.00 359 ASP A O 1
ATOM 2754 N N . THR A 1 360 ? 4.394 0.637 32.355 1.00 85.69 360 THR A N 1
ATOM 2755 C CA . THR A 1 360 ? 5.774 0.847 32.814 1.00 85.69 360 THR A CA 1
ATOM 2756 C C . THR A 1 360 ? 6.517 1.888 31.968 1.00 85.69 360 THR A C 1
ATOM 2758 O O . THR A 1 360 ? 6.203 2.071 30.787 1.00 85.69 360 THR A O 1
ATOM 2761 N N . PRO A 1 361 ? 7.537 2.568 32.525 1.00 84.56 361 PRO A N 1
ATOM 2762 C CA . PRO A 1 361 ? 8.386 3.478 31.755 1.00 84.56 361 PRO A CA 1
ATOM 2763 C C . PRO A 1 361 ? 9.080 2.811 30.556 1.00 84.56 361 PRO A C 1
ATOM 2765 O O . PRO A 1 361 ? 9.299 3.453 29.529 1.00 84.56 361 PRO A O 1
ATOM 2768 N N . GLU A 1 362 ? 9.408 1.521 30.654 1.00 89.25 362 GLU A N 1
ATOM 2769 C CA . GLU A 1 362 ? 10.002 0.752 29.556 1.00 89.25 362 GLU A CA 1
ATOM 2770 C C . GLU A 1 362 ? 9.014 0.582 28.396 1.00 89.25 362 GLU A C 1
ATOM 2772 O O . GLU A 1 362 ? 9.404 0.704 27.235 1.00 89.25 362 GLU A O 1
ATOM 2777 N N . PHE A 1 363 ? 7.725 0.369 28.688 1.00 89.50 363 PHE A N 1
ATOM 2778 C CA . PHE A 1 363 ? 6.679 0.339 27.662 1.00 89.50 363 PHE A CA 1
ATOM 2779 C C . PHE A 1 363 ? 6.584 1.666 26.913 1.00 89.50 363 PHE A C 1
ATOM 2781 O O . PHE A 1 363 ? 6.482 1.669 25.687 1.00 89.50 363 PHE A O 1
ATOM 2788 N N . ASP A 1 364 ? 6.673 2.791 27.622 1.00 89.06 364 ASP A N 1
ATOM 2789 C CA . ASP A 1 364 ? 6.682 4.124 27.015 1.00 89.06 364 ASP A CA 1
ATOM 2790 C C . ASP A 1 364 ? 7.851 4.305 26.034 1.00 89.06 364 ASP A C 1
ATOM 2792 O O . ASP A 1 364 ? 7.668 4.893 24.968 1.00 89.06 364 ASP A O 1
ATOM 2796 N N . TYR A 1 365 ? 9.037 3.778 26.360 1.00 92.12 365 TYR A N 1
ATOM 2797 C CA . TYR A 1 365 ? 10.198 3.812 25.465 1.00 92.12 365 TYR A CA 1
ATOM 2798 C C . TYR A 1 365 ? 9.961 3.021 24.171 1.00 92.12 365 TYR A C 1
ATOM 2800 O O . TYR A 1 365 ? 10.256 3.515 23.080 1.00 92.12 365 TYR A O 1
ATOM 2808 N N . TYR A 1 366 ? 9.409 1.807 24.263 1.00 94.44 366 TYR A N 1
ATOM 2809 C CA . TYR A 1 366 ? 9.106 1.001 23.076 1.00 94.44 366 TYR A CA 1
ATOM 2810 C C . TYR A 1 366 ? 7.951 1.577 22.254 1.00 94.44 366 TYR A C 1
ATOM 2812 O O . TYR A 1 366 ? 8.012 1.552 21.026 1.00 94.44 366 TYR A O 1
ATOM 2820 N N . THR A 1 367 ? 6.945 2.149 22.918 1.00 94.38 367 THR A N 1
ATOM 2821 C CA . THR A 1 367 ? 5.831 2.863 22.274 1.00 94.38 367 THR A CA 1
ATOM 2822 C C . THR A 1 367 ? 6.362 4.013 21.420 1.00 94.38 367 THR A C 1
ATOM 2824 O O . THR A 1 367 ? 6.035 4.120 20.237 1.00 94.38 367 THR A O 1
ATOM 2827 N N . ASP A 1 368 ? 7.252 4.827 21.995 1.00 94.06 368 ASP A N 1
ATOM 2828 C CA . ASP A 1 368 ? 7.869 5.950 21.293 1.00 94.06 368 ASP A CA 1
ATOM 2829 C C . ASP A 1 368 ? 8.810 5.489 20.173 1.00 94.06 368 ASP A C 1
ATOM 2831 O O . ASP A 1 368 ? 8.786 6.030 19.068 1.00 94.06 368 ASP A O 1
ATOM 2835 N N . SER A 1 369 ? 9.588 4.430 20.412 1.00 94.88 369 SER A N 1
ATOM 2836 C CA . SER A 1 369 ? 10.460 3.833 19.393 1.00 94.88 369 SER A CA 1
ATOM 2837 C C . SER A 1 369 ? 9.658 3.327 18.191 1.00 94.88 369 SER A C 1
ATOM 2839 O O . SER A 1 369 ? 10.043 3.569 17.044 1.00 94.88 369 SER A O 1
ATOM 2841 N N . PHE A 1 370 ? 8.516 2.672 18.436 1.00 95.50 370 PHE A N 1
ATOM 2842 C CA . PHE A 1 370 ? 7.588 2.279 17.381 1.00 95.50 370 PHE A CA 1
ATOM 2843 C C . PHE A 1 370 ? 7.063 3.502 16.634 1.00 95.50 370 PHE A C 1
ATOM 2845 O O . PHE A 1 370 ? 7.100 3.505 15.408 1.00 95.50 370 PHE A O 1
ATOM 2852 N N . ARG A 1 371 ? 6.609 4.547 17.338 1.00 93.25 371 ARG A N 1
ATOM 2853 C CA . ARG A 1 371 ? 6.120 5.778 16.705 1.00 93.25 371 ARG A CA 1
ATOM 2854 C C . ARG A 1 371 ? 7.176 6.395 15.797 1.00 93.25 371 ARG A C 1
ATOM 2856 O O . ARG A 1 371 ? 6.871 6.688 14.647 1.00 93.25 371 ARG A O 1
ATOM 2863 N N . VAL A 1 372 ? 8.404 6.577 16.280 1.00 91.25 372 VAL A N 1
ATOM 2864 C CA . VAL A 1 372 ? 9.498 7.152 15.481 1.00 91.25 372 VAL A CA 1
ATOM 2865 C C . VAL A 1 372 ? 9.733 6.324 14.220 1.00 91.25 372 VAL A C 1
ATOM 2867 O O . VAL A 1 372 ? 9.793 6.884 13.126 1.00 91.25 372 VAL A O 1
ATOM 2870 N N . TYR A 1 373 ? 9.803 4.996 14.347 1.00 92.19 373 TYR A N 1
ATOM 2871 C CA . TYR A 1 373 ? 9.930 4.114 13.189 1.00 92.19 373 TYR A CA 1
ATOM 2872 C C . TYR A 1 373 ? 8.736 4.246 12.236 1.00 92.19 373 TYR A C 1
ATOM 2874 O O . TYR A 1 373 ? 8.926 4.381 11.027 1.00 92.19 373 TYR A O 1
ATOM 2882 N N . TRP A 1 374 ? 7.516 4.203 12.770 1.00 92.25 374 TRP A N 1
ATOM 2883 C CA . TRP A 1 374 ? 6.277 4.233 12.008 1.00 92.25 374 TRP A CA 1
ATOM 2884 C C . TRP A 1 374 ? 6.145 5.529 11.209 1.00 92.25 374 TRP A C 1
ATOM 2886 O O . TRP A 1 374 ? 5.932 5.461 10.000 1.00 92.25 374 TRP A O 1
ATOM 2896 N N . GLU A 1 375 ? 6.343 6.684 11.843 1.00 88.19 375 GLU A N 1
ATOM 2897 C CA . GLU A 1 375 ? 6.260 7.991 11.184 1.00 88.19 375 GLU A CA 1
ATOM 2898 C C . GLU A 1 375 ? 7.354 8.161 10.119 1.00 88.19 375 GLU A C 1
ATOM 2900 O O . GLU A 1 375 ? 7.078 8.594 9.003 1.00 88.19 375 GLU A O 1
ATOM 2905 N N . ASP A 1 376 ? 8.592 7.753 10.408 1.00 87.56 376 ASP A N 1
ATOM 2906 C CA . ASP A 1 376 ? 9.715 7.926 9.479 1.00 87.56 376 ASP A CA 1
ATOM 2907 C C . ASP A 1 376 ? 9.757 6.867 8.355 1.00 87.56 376 ASP A C 1
ATOM 2909 O O . ASP A 1 376 ? 10.522 6.999 7.398 1.00 87.56 376 ASP A O 1
ATOM 2913 N N . ASN A 1 377 ? 8.960 5.796 8.438 1.00 89.44 377 ASN A N 1
ATOM 2914 C CA . ASN A 1 377 ? 9.010 4.704 7.461 1.00 89.44 377 ASN A CA 1
ATOM 2915 C C . ASN A 1 377 ? 7.636 4.318 6.924 1.00 89.44 377 ASN A C 1
ATOM 2917 O O . ASN A 1 377 ? 7.375 4.446 5.732 1.00 89.44 377 ASN A O 1
ATOM 2921 N N . SER A 1 378 ? 6.761 3.808 7.781 1.00 91.25 378 SER A N 1
ATOM 2922 C CA . SER A 1 378 ? 5.491 3.229 7.350 1.00 91.25 378 SER A CA 1
ATOM 2923 C C . SER A 1 378 ? 4.491 4.285 6.901 1.00 91.25 378 SER A C 1
ATOM 2925 O O . SER A 1 378 ? 3.978 4.201 5.787 1.00 91.25 378 SER A O 1
ATOM 2927 N N . ALA A 1 379 ? 4.250 5.293 7.736 1.00 89.38 379 ALA A N 1
ATOM 2928 C CA . ALA A 1 379 ? 3.373 6.412 7.413 1.00 89.38 379 ALA A CA 1
ATOM 2929 C C . ALA A 1 379 ? 3.909 7.206 6.212 1.00 89.38 379 ALA A C 1
ATOM 2931 O O . ALA A 1 379 ? 3.141 7.597 5.334 1.00 89.38 379 ALA A O 1
ATOM 2932 N N . LEU A 1 380 ? 5.235 7.380 6.129 1.00 88.00 380 LEU A N 1
ATOM 2933 C CA . LEU A 1 380 ? 5.885 8.013 4.982 1.00 88.00 380 LEU A CA 1
ATOM 2934 C C . LEU A 1 380 ? 5.596 7.277 3.664 1.00 88.00 380 LEU A C 1
ATOM 2936 O O . LEU A 1 380 ? 5.264 7.904 2.663 1.00 88.00 380 LEU A O 1
ATOM 2940 N N . ALA A 1 381 ? 5.632 5.944 3.677 1.00 87.88 381 ALA A N 1
ATOM 2941 C CA . ALA A 1 381 ? 5.232 5.100 2.549 1.00 87.88 381 ALA A CA 1
ATOM 2942 C C . ALA A 1 381 ? 3.703 4.879 2.467 1.00 87.88 381 ALA A C 1
ATOM 2944 O O . ALA A 1 381 ? 3.253 3.809 2.061 1.00 87.88 381 ALA A O 1
ATOM 2945 N N . ASN A 1 382 ? 2.900 5.861 2.899 1.00 86.75 382 ASN A N 1
ATOM 2946 C CA . ASN A 1 382 ? 1.431 5.873 2.830 1.00 86.75 382 ASN A CA 1
ATOM 2947 C C . ASN A 1 382 ? 0.731 4.675 3.520 1.00 86.75 382 ASN A C 1
ATOM 2949 O O . ASN A 1 382 ? -0.389 4.307 3.171 1.00 86.75 382 ASN A O 1
ATOM 2953 N N . SER A 1 383 ? 1.377 4.035 4.504 1.00 90.62 383 SER A N 1
ATOM 2954 C CA . SER A 1 383 ? 0.738 2.983 5.312 1.00 90.62 383 SER A CA 1
ATOM 2955 C C . SER A 1 383 ? -0.218 3.584 6.346 1.00 90.62 383 SER A C 1
ATOM 2957 O O . SER A 1 383 ? 0.031 4.666 6.879 1.00 90.62 383 SER A O 1
ATOM 2959 N N . ILE A 1 384 ? -1.284 2.850 6.660 1.00 91.88 384 ILE A N 1
ATOM 2960 C CA . ILE A 1 384 ? -2.374 3.271 7.549 1.00 91.88 384 ILE A CA 1
ATOM 2961 C C . ILE A 1 384 ? -2.250 2.547 8.889 1.00 91.88 384 ILE A C 1
ATOM 2963 O O . ILE A 1 384 ? -2.043 1.332 8.923 1.00 91.88 384 ILE A O 1
ATOM 2967 N N . LEU A 1 385 ? -2.381 3.287 9.990 1.00 94.75 385 LEU A N 1
ATOM 2968 C CA . LEU A 1 385 ? -2.431 2.737 11.344 1.00 94.75 385 LEU A CA 1
ATOM 2969 C C . LEU A 1 385 ? -3.867 2.739 11.865 1.00 94.75 385 LEU A C 1
ATOM 2971 O O . LEU A 1 385 ? -4.526 3.778 11.877 1.00 94.75 385 LEU A O 1
ATOM 2975 N N . VAL A 1 386 ? -4.324 1.588 12.345 1.00 96.12 386 VAL A N 1
ATOM 2976 C CA . VAL A 1 386 ? -5.652 1.403 12.928 1.00 96.12 386 VAL A CA 1
ATOM 2977 C C . VAL A 1 386 ? -5.507 0.898 14.355 1.00 96.12 386 VAL A C 1
ATOM 2979 O O . VAL A 1 386 ? -4.872 -0.133 14.595 1.00 96.12 386 VAL A O 1
ATOM 2982 N N . TYR A 1 387 ? -6.131 1.590 15.304 1.00 95.81 387 TYR A N 1
ATOM 2983 C CA . TYR A 1 387 ? -6.278 1.070 16.662 1.00 95.81 387 TYR A CA 1
ATOM 2984 C C . TYR A 1 387 ? -7.644 0.425 16.838 1.00 95.81 387 TYR A C 1
ATOM 2986 O O . TYR A 1 387 ? -8.665 1.086 16.689 1.00 95.81 387 TYR A O 1
ATOM 2994 N N . ASN A 1 388 ? -7.651 -0.868 17.163 1.00 93.62 388 ASN A N 1
ATOM 2995 C CA . ASN A 1 388 ? -8.848 -1.677 17.364 1.00 93.62 388 ASN A CA 1
ATOM 2996 C C . ASN A 1 388 ? -8.992 -2.086 18.833 1.00 93.62 388 ASN A C 1
ATOM 2998 O O . ASN A 1 388 ? -8.522 -3.141 19.269 1.00 93.62 388 ASN A O 1
ATOM 3002 N N . THR A 1 389 ? -9.669 -1.234 19.596 1.00 90.12 389 THR A N 1
ATOM 3003 C CA . THR A 1 389 ? -9.689 -1.260 21.060 1.00 90.12 389 THR A CA 1
ATOM 3004 C C . THR A 1 389 ? -11.106 -1.400 21.626 1.00 90.12 389 THR A C 1
ATOM 3006 O O . THR A 1 389 ? -12.111 -1.072 20.994 1.00 90.12 389 THR A O 1
ATOM 3009 N N . GLY A 1 390 ? -11.195 -1.905 22.859 1.00 85.62 390 GLY A N 1
ATOM 3010 C CA . GLY A 1 390 ? -12.428 -1.867 23.650 1.00 85.62 390 GLY A CA 1
ATOM 3011 C C . GLY A 1 390 ? -12.740 -0.487 24.241 1.00 85.62 390 GLY A C 1
ATOM 3012 O O . GLY A 1 390 ? -13.866 -0.267 24.682 1.00 85.62 390 GLY A O 1
ATOM 3013 N N . ARG A 1 391 ? -11.772 0.441 24.248 1.00 87.25 391 ARG A N 1
ATOM 3014 C CA . ARG A 1 391 ? -11.952 1.815 24.737 1.00 87.25 391 ARG A CA 1
ATOM 3015 C C . ARG A 1 391 ? -12.984 2.567 23.898 1.00 87.25 391 ARG A C 1
ATOM 3017 O O . ARG A 1 391 ? -13.159 2.276 22.714 1.00 87.25 391 ARG A O 1
ATOM 3024 N N . SER A 1 392 ? -13.633 3.559 24.504 1.00 88.44 392 SER A N 1
ATOM 3025 C CA . SER A 1 392 ? -14.405 4.552 23.758 1.00 88.44 392 SER A CA 1
ATOM 3026 C C . SER A 1 392 ? -13.485 5.613 23.145 1.00 88.44 392 SER A C 1
ATOM 3028 O O . SER A 1 392 ? -12.316 5.722 23.527 1.00 88.44 392 SER A O 1
ATOM 3030 N N . VAL A 1 393 ? -13.993 6.410 22.200 1.00 91.38 393 VAL A N 1
ATOM 3031 C CA . VAL A 1 393 ? -13.186 7.443 21.528 1.00 91.38 393 VAL A CA 1
ATOM 3032 C C . VAL A 1 393 ? -12.624 8.463 22.523 1.00 91.38 393 VAL A C 1
ATOM 3034 O O . VAL A 1 393 ? -11.437 8.764 22.469 1.00 91.38 393 VAL A O 1
ATOM 3037 N N . GLY A 1 394 ? -13.413 8.905 23.511 1.00 90.94 394 GLY A N 1
ATOM 3038 C CA . GLY A 1 394 ? -12.947 9.839 24.543 1.00 90.94 394 GLY A CA 1
ATOM 3039 C C . GLY A 1 394 ? -11.819 9.260 25.404 1.00 90.94 394 GLY A C 1
ATOM 3040 O O . GLY A 1 394 ? -10.854 9.954 25.720 1.00 90.94 394 GLY A O 1
ATOM 3041 N N . ALA A 1 395 ? -11.884 7.963 25.720 1.00 91.56 395 ALA A N 1
ATOM 3042 C CA . ALA A 1 395 ? -10.824 7.275 26.455 1.00 91.56 395 ALA A CA 1
ATOM 3043 C C . ALA A 1 395 ? -9.540 7.087 25.625 1.00 91.56 395 ALA A C 1
ATOM 3045 O O . ALA A 1 395 ? -8.453 7.021 26.201 1.00 91.56 395 ALA A O 1
ATOM 3046 N N . VAL A 1 396 ? -9.645 6.993 24.295 1.00 93.50 396 VAL A N 1
ATOM 3047 C CA . VAL A 1 396 ? -8.480 6.992 23.393 1.00 93.50 396 VAL A CA 1
ATOM 3048 C C . VAL A 1 396 ? -7.873 8.391 23.287 1.00 93.50 396 VAL A C 1
ATOM 3050 O O . VAL A 1 396 ? -6.656 8.519 23.393 1.00 93.50 396 VAL A O 1
ATOM 3053 N N . VAL A 1 397 ? -8.697 9.435 23.148 1.00 94.06 397 VAL A N 1
ATOM 3054 C CA . VAL A 1 397 ? -8.242 10.838 23.123 1.00 94.06 397 VAL A CA 1
ATOM 3055 C C . VAL A 1 397 ? -7.455 11.166 24.393 1.00 94.06 397 VAL A C 1
ATOM 3057 O O . VAL A 1 397 ? -6.304 11.590 24.309 1.00 94.06 397 VAL A O 1
ATOM 3060 N N . GLY A 1 398 ? -8.015 10.869 25.570 1.00 94.12 398 GLY A N 1
ATOM 3061 C CA . GLY A 1 398 ? -7.321 11.097 26.841 1.00 94.12 398 GLY A CA 1
ATOM 3062 C C . GLY A 1 398 ? -6.018 10.297 26.973 1.00 94.12 398 GLY A C 1
ATOM 3063 O O . GLY A 1 398 ? -5.055 10.778 27.568 1.00 94.12 398 GLY A O 1
ATOM 3064 N N . LEU A 1 399 ? -5.945 9.099 26.382 1.00 93.06 399 LEU A N 1
ATOM 3065 C CA . LEU A 1 399 ? -4.716 8.302 26.360 1.00 93.06 399 LEU A CA 1
ATOM 3066 C C . LEU A 1 399 ? -3.640 8.924 25.458 1.00 93.06 399 LEU A C 1
ATOM 3068 O O . LEU A 1 399 ? -2.474 8.973 25.849 1.00 93.06 399 LEU A O 1
ATOM 3072 N N . LEU A 1 400 ? -4.013 9.404 24.268 1.00 92.12 400 LEU A N 1
ATOM 3073 C CA . LEU A 1 400 ? -3.099 10.105 23.360 1.00 92.12 400 LEU A CA 1
ATOM 3074 C C . LEU A 1 400 ? -2.513 11.355 24.032 1.00 92.12 400 LEU A C 1
ATOM 3076 O O . LEU A 1 400 ? -1.297 11.558 23.991 1.00 92.12 400 LEU A O 1
ATOM 3080 N N . GLU A 1 401 ? -3.357 12.136 24.712 1.00 91.88 401 GLU A N 1
ATOM 3081 C CA . GLU A 1 401 ? -2.941 13.298 25.504 1.00 91.88 401 GLU A CA 1
ATOM 3082 C C . GLU A 1 401 ? -1.989 12.898 26.638 1.00 91.88 401 GLU A C 1
ATOM 3084 O O . GLU A 1 401 ? -0.898 13.459 26.761 1.00 91.88 401 GLU A O 1
ATOM 3089 N N . GLN A 1 402 ? -2.350 11.878 27.425 1.00 91.06 402 GLN A N 1
ATOM 3090 C CA . GLN A 1 402 ? -1.531 11.376 28.532 1.00 91.06 402 GLN A CA 1
ATOM 3091 C C . GLN A 1 402 ? -0.145 10.916 28.064 1.00 91.06 402 GLN A C 1
ATOM 3093 O O . GLN A 1 402 ? 0.853 11.150 28.748 1.00 91.06 402 GLN A O 1
ATOM 3098 N N . LYS A 1 403 ? -0.066 10.248 26.908 1.00 89.62 403 LYS A N 1
ATOM 3099 C CA . LYS A 1 403 ? 1.201 9.759 26.350 1.00 89.62 403 LYS A CA 1
ATOM 3100 C C . LYS A 1 403 ? 2.052 10.867 25.725 1.00 89.62 403 LYS A C 1
ATOM 3102 O O . LYS A 1 403 ? 3.189 10.590 25.346 1.00 89.62 403 LYS A O 1
ATOM 3107 N N . GLY A 1 404 ? 1.555 12.104 25.642 1.00 86.06 404 GLY A N 1
ATOM 3108 C CA . GLY A 1 404 ? 2.360 13.289 25.332 1.00 86.06 404 GLY A CA 1
ATOM 3109 C C . GLY A 1 404 ? 3.113 13.197 24.004 1.00 86.06 404 GLY A C 1
ATOM 3110 O O . GLY A 1 404 ? 4.273 13.592 23.927 1.00 86.06 404 GLY A O 1
ATOM 3111 N N . GLY A 1 405 ? 2.484 12.611 22.981 1.00 85.94 405 GLY A N 1
ATOM 3112 C CA . GLY A 1 405 ? 3.082 12.449 21.654 1.00 85.94 405 GLY A CA 1
ATOM 3113 C C . GLY A 1 405 ? 4.036 11.262 21.500 1.00 85.94 405 GLY A C 1
ATOM 3114 O O . GLY A 1 405 ? 4.649 11.143 20.446 1.00 85.94 405 GLY A O 1
ATOM 3115 N N . LYS A 1 406 ? 4.158 10.374 22.498 1.00 90.19 406 LYS A N 1
ATOM 3116 C CA . LYS A 1 406 ? 4.911 9.110 22.370 1.00 90.19 406 LYS A CA 1
ATOM 3117 C C . LYS A 1 406 ? 4.143 8.019 21.627 1.00 90.19 406 LYS A C 1
ATOM 3119 O O . LYS A 1 406 ? 4.748 7.158 21.001 1.00 90.19 406 LYS A O 1
ATOM 3124 N N . LEU A 1 407 ? 2.813 8.036 21.702 1.00 92.38 407 LEU A N 1
ATOM 3125 C CA . LEU A 1 407 ? 1.960 7.094 20.981 1.00 92.38 407 LEU A CA 1
ATOM 3126 C C . LEU A 1 407 ? 1.765 7.580 19.542 1.00 92.38 407 LEU A C 1
ATOM 3128 O O . LEU A 1 407 ? 1.530 8.766 19.315 1.00 92.38 407 LEU A O 1
ATOM 3132 N N . ALA A 1 408 ? 1.895 6.676 18.571 1.00 92.19 408 ALA A N 1
ATOM 3133 C CA . ALA A 1 408 ? 1.699 7.019 17.168 1.00 92.19 408 ALA A CA 1
ATOM 3134 C C . ALA A 1 408 ? 0.260 7.465 16.910 1.00 92.19 408 ALA A C 1
ATOM 3136 O O . ALA A 1 408 ? -0.681 6.869 17.428 1.00 92.19 408 ALA A O 1
ATOM 3137 N N . MET A 1 409 ? 0.090 8.505 16.092 1.00 91.38 409 MET A N 1
ATOM 3138 C CA . MET A 1 409 ? -1.244 8.953 15.712 1.00 91.38 409 MET A CA 1
ATOM 3139 C C . MET A 1 409 ? -1.846 7.923 14.744 1.00 91.38 409 MET A C 1
ATOM 3141 O O . MET A 1 409 ? -1.240 7.674 13.688 1.00 91.38 409 MET A O 1
ATOM 3145 N N . PRO A 1 410 ? -2.989 7.302 15.081 1.00 94.00 410 PRO A N 1
ATOM 3146 C CA . PRO A 1 410 ? -3.679 6.408 14.170 1.00 94.00 410 PRO A CA 1
ATOM 3147 C C . PRO A 1 410 ? -4.429 7.214 13.107 1.00 94.00 410 PRO A C 1
ATOM 3149 O O . PRO A 1 410 ? -4.783 8.374 13.304 1.00 94.00 410 PRO A O 1
ATOM 3152 N N . ASP A 1 411 ? -4.681 6.581 11.971 1.00 92.62 411 ASP A N 1
ATOM 3153 C CA . ASP A 1 411 ? -5.508 7.129 10.898 1.00 92.62 411 ASP A CA 1
ATOM 3154 C C . ASP A 1 411 ? -6.988 6.737 11.084 1.00 92.62 411 ASP A C 1
ATOM 3156 O O . ASP A 1 411 ? -7.885 7.462 10.650 1.00 92.62 411 ASP A O 1
ATOM 3160 N N . VAL A 1 412 ? -7.238 5.595 11.739 1.00 95.00 412 VAL A N 1
ATOM 3161 C CA . VAL A 1 412 ? -8.575 5.053 12.024 1.00 95.00 412 VAL A CA 1
ATOM 3162 C C . VAL A 1 412 ? -8.632 4.511 13.453 1.00 95.00 412 VAL A C 1
ATOM 3164 O O . VAL A 1 412 ? -7.694 3.862 13.925 1.00 95.00 412 VAL A O 1
ATOM 3167 N N . LEU A 1 413 ? -9.754 4.730 14.135 1.00 95.75 413 LEU A N 1
ATOM 3168 C CA . LEU A 1 413 ? -10.072 4.083 15.405 1.00 95.75 413 LEU A CA 1
ATOM 3169 C C . LEU A 1 413 ? -11.274 3.161 15.236 1.00 95.75 413 LEU A C 1
ATOM 3171 O O . LEU A 1 413 ? -12.347 3.592 14.827 1.00 95.75 413 LEU A O 1
ATOM 3175 N N . ILE A 1 414 ? -11.120 1.909 15.641 1.00 95.00 414 ILE A N 1
ATOM 3176 C CA . ILE A 1 414 ? -12.219 0.974 15.854 1.00 95.00 414 ILE A CA 1
ATOM 3177 C C . ILE A 1 414 ? -12.396 0.857 17.367 1.00 95.00 414 ILE A C 1
ATOM 3179 O O . ILE A 1 414 ? -11.483 0.450 18.086 1.00 95.00 414 ILE A O 1
ATOM 3183 N N . THR A 1 415 ? -13.563 1.258 17.858 1.00 91.94 415 THR A N 1
ATOM 3184 C CA . THR A 1 415 ? -13.852 1.379 19.297 1.00 91.94 415 THR A CA 1
ATOM 3185 C C . THR A 1 415 ? -15.063 0.542 19.688 1.00 91.94 415 THR A C 1
ATOM 3187 O O . THR A 1 415 ? -15.789 0.033 18.826 1.00 91.94 415 THR A O 1
ATOM 3190 N N . ALA A 1 416 ? -15.276 0.376 20.998 1.00 82.81 416 ALA A N 1
ATOM 3191 C CA . ALA A 1 416 ? -16.454 -0.293 21.554 1.00 82.81 416 ALA A CA 1
ATOM 3192 C C . ALA A 1 416 ? -16.744 -1.660 20.903 1.00 82.81 416 ALA A C 1
ATOM 3194 O O . ALA A 1 416 ? -17.869 -1.966 20.505 1.00 82.81 416 ALA A O 1
ATOM 3195 N N . VAL A 1 417 ? -15.694 -2.483 20.782 1.00 81.12 417 VAL A N 1
ATOM 3196 C CA . VAL A 1 417 ? -15.760 -3.857 20.245 1.00 81.12 417 VAL A CA 1
ATOM 3197 C C . VAL A 1 417 ? -16.199 -3.915 18.768 1.00 81.12 417 VAL A C 1
ATOM 3199 O O . VAL A 1 417 ? -16.770 -4.903 18.313 1.00 81.12 417 VAL A O 1
ATOM 3202 N N . GLY A 1 418 ? -15.910 -2.862 17.996 1.00 87.88 418 GLY A N 1
ATOM 3203 C CA . GLY A 1 418 ? -16.238 -2.791 16.568 1.00 87.88 418 GLY A CA 1
ATOM 3204 C C . GLY A 1 418 ? -17.614 -2.203 16.267 1.00 87.88 418 GLY A C 1
ATOM 3205 O O . GLY A 1 418 ? -18.103 -2.334 15.153 1.00 87.88 418 GLY A O 1
ATOM 3206 N N . THR A 1 419 ? -18.256 -1.552 17.238 1.00 90.06 419 THR A N 1
ATOM 3207 C CA . THR A 1 419 ? -19.557 -0.888 17.021 1.00 90.06 419 THR A CA 1
ATOM 3208 C C . THR A 1 419 ? -19.426 0.551 16.532 1.00 90.06 419 THR A C 1
ATOM 3210 O O . THR A 1 419 ? -20.411 1.150 16.117 1.00 90.06 419 THR A O 1
ATOM 3213 N N . LYS A 1 420 ? -18.214 1.111 16.557 1.00 92.75 420 LYS A N 1
ATOM 3214 C CA . LYS A 1 420 ? -17.925 2.465 16.083 1.00 92.75 420 LYS A CA 1
ATOM 3215 C C . LYS A 1 420 ? -16.588 2.483 15.349 1.00 92.75 420 LYS A C 1
ATOM 3217 O O . LYS A 1 420 ? -15.574 2.060 15.915 1.00 92.75 420 LYS A O 1
ATOM 3222 N N . VAL A 1 421 ? -16.603 3.004 14.126 1.00 95.25 421 VAL A N 1
ATOM 3223 C CA . VAL A 1 421 ? -15.413 3.274 13.313 1.00 95.25 421 VAL A CA 1
ATOM 3224 C C . VAL A 1 421 ? -15.283 4.783 13.177 1.00 95.25 421 VAL A C 1
ATOM 3226 O O . VAL A 1 421 ? -16.245 5.468 12.837 1.00 95.25 421 VAL A O 1
ATOM 3229 N N . TRP A 1 422 ? -14.095 5.293 13.471 1.00 95.00 422 TRP A N 1
ATOM 3230 C CA . TRP A 1 422 ? -13.786 6.710 13.419 1.00 95.00 422 TRP A CA 1
ATOM 3231 C C . TRP A 1 422 ? -12.613 6.957 12.489 1.00 95.00 422 TRP A C 1
ATOM 3233 O O . TRP A 1 422 ? -11.577 6.302 12.590 1.00 95.00 422 TRP A O 1
ATOM 3243 N N . LEU A 1 423 ? -12.764 7.946 11.624 1.00 93.75 423 LEU A N 1
ATOM 3244 C CA . LEU A 1 423 ? -11.740 8.424 10.715 1.00 93.75 423 LEU A CA 1
ATOM 3245 C C . LEU A 1 423 ? -11.109 9.686 11.297 1.00 93.75 423 LEU A C 1
ATOM 3247 O O . LEU A 1 423 ? -11.808 10.532 11.866 1.00 93.75 423 LEU A O 1
ATOM 3251 N N . LEU A 1 424 ? -9.792 9.820 11.145 1.00 90.75 424 LEU A N 1
ATOM 3252 C CA . LEU A 1 424 ? -9.102 11.048 11.516 1.00 90.75 424 LEU A CA 1
ATOM 3253 C C . LEU A 1 424 ? -9.651 12.215 10.677 1.00 90.75 424 LEU A C 1
ATOM 3255 O O . LEU A 1 424 ? -9.618 12.170 9.448 1.00 90.75 424 LEU A O 1
ATOM 3259 N N . ASP A 1 425 ? -10.183 13.234 11.350 1.00 85.38 425 ASP A N 1
ATOM 3260 C CA . ASP A 1 425 ? -10.901 14.350 10.708 1.00 85.38 425 ASP A CA 1
ATOM 3261 C C . ASP A 1 425 ? -9.959 15.461 10.206 1.00 85.38 425 ASP A C 1
ATOM 3263 O O . ASP A 1 425 ? -10.319 16.300 9.385 1.00 85.38 425 ASP A O 1
ATOM 3267 N N . GLU A 1 426 ? -8.712 15.458 10.679 1.00 77.19 426 GLU A N 1
ATOM 3268 C CA . GLU A 1 426 ? -7.687 16.429 10.303 1.00 77.19 426 GLU A CA 1
ATOM 3269 C C . GLU A 1 426 ? -6.593 15.771 9.451 1.00 77.19 426 GLU A C 1
ATOM 3271 O O . GLU A 1 426 ? -6.350 14.563 9.510 1.00 77.19 426 GLU A O 1
ATOM 3276 N N . VAL A 1 427 ? -5.877 16.582 8.666 1.00 72.81 427 VAL A N 1
ATOM 3277 C CA . VAL A 1 427 ? -4.650 16.116 8.007 1.00 72.81 427 VAL A CA 1
ATOM 3278 C C . VAL A 1 427 ? -3.669 15.695 9.094 1.00 72.81 427 VAL A C 1
ATOM 3280 O O . VAL A 1 427 ? -3.398 16.466 10.014 1.00 72.81 427 VAL A O 1
ATOM 3283 N N . ARG A 1 428 ? -3.112 14.488 8.977 1.00 75.62 428 ARG A N 1
ATOM 3284 C CA . ARG A 1 428 ? -2.284 13.871 10.022 1.00 75.62 428 ARG A CA 1
ATOM 3285 C C . ARG A 1 428 ? -1.133 14.754 10.513 1.00 75.62 428 ARG A C 1
ATOM 3287 O O . ARG A 1 428 ? -0.817 14.725 11.695 1.00 75.62 428 ARG A O 1
ATOM 3294 N N . SER A 1 429 ? -0.559 15.586 9.643 1.00 69.12 429 SER A N 1
ATOM 3295 C CA . SER A 1 429 ? 0.493 16.546 10.007 1.00 69.12 429 SER A CA 1
ATOM 3296 C C . SER A 1 429 ? 0.061 17.598 11.034 1.00 69.12 429 SER A C 1
ATOM 3298 O O . SER A 1 429 ? 0.904 18.107 11.765 1.00 69.12 429 SER A O 1
ATOM 3300 N N . ASN A 1 430 ? -1.232 17.925 11.074 1.00 71.88 430 ASN A N 1
ATOM 3301 C CA . ASN A 1 430 ? -1.827 18.921 11.965 1.00 71.88 430 ASN A CA 1
ATOM 3302 C C . ASN A 1 430 ? -2.691 18.275 13.056 1.00 71.88 430 ASN A C 1
ATOM 3304 O O . ASN A 1 430 ? -3.175 18.973 13.944 1.00 71.88 430 ASN A O 1
ATOM 3308 N N . ALA A 1 431 ? -2.893 16.959 12.976 1.00 78.50 431 ALA A N 1
ATOM 3309 C CA . ALA A 1 431 ? -3.800 16.240 13.841 1.00 78.50 431 ALA A CA 1
ATOM 3310 C C . ALA A 1 431 ? -3.302 16.238 15.286 1.00 78.50 431 ALA A C 1
ATOM 3312 O O . ALA A 1 431 ? -2.230 15.727 15.609 1.00 78.50 431 ALA A O 1
ATOM 3313 N N . THR A 1 432 ? -4.145 16.751 16.174 1.00 80.88 432 THR A N 1
ATOM 3314 C CA . THR A 1 432 ? -3.923 16.684 17.626 1.00 80.88 432 THR A CA 1
ATOM 3315 C C . THR A 1 432 ? -4.413 15.369 18.237 1.00 80.88 432 THR A C 1
ATOM 3317 O O . THR A 1 432 ? -4.098 15.068 19.383 1.00 80.88 432 THR A O 1
ATOM 3320 N N . GLY A 1 433 ? -5.198 14.589 17.483 1.00 82.50 433 GLY A N 1
ATOM 3321 C CA . GLY A 1 433 ? -5.868 13.379 17.966 1.00 82.50 433 GLY A CA 1
ATOM 3322 C C . GLY A 1 433 ? -7.122 13.643 18.798 1.00 82.50 433 GLY A C 1
ATOM 3323 O O . GLY A 1 433 ? -7.644 12.706 19.391 1.00 82.50 433 GLY A O 1
ATOM 3324 N N . THR A 1 434 ? -7.615 14.885 18.841 1.00 85.56 434 THR A N 1
ATOM 3325 C CA . THR A 1 434 ? -8.783 15.281 19.651 1.00 85.56 434 THR A CA 1
ATOM 3326 C C . THR A 1 434 ? -10.109 15.249 18.887 1.00 85.56 434 THR A C 1
ATOM 3328 O O . THR A 1 434 ? -11.169 15.201 19.508 1.00 85.56 434 THR A O 1
ATOM 3331 N N . LYS A 1 435 ? -10.070 15.253 17.548 1.00 89.19 435 LYS A N 1
ATOM 3332 C CA . LYS A 1 435 ? -11.255 15.236 16.682 1.00 89.19 435 LYS A CA 1
ATOM 3333 C C . LYS A 1 435 ? -11.270 14.015 15.784 1.00 89.19 435 LYS A C 1
ATOM 3335 O O . LYS A 1 435 ? -10.251 13.638 15.206 1.00 89.19 435 LYS A O 1
ATOM 3340 N N . TRP A 1 436 ? -12.461 13.452 15.653 1.00 93.56 436 TRP A N 1
ATOM 3341 C CA . TRP A 1 436 ? -12.716 12.203 14.963 1.00 93.56 436 TRP A CA 1
ATOM 3342 C C . TRP A 1 436 ? -14.079 12.279 14.290 1.00 93.56 436 TRP A C 1
ATOM 3344 O O . TRP A 1 436 ? -15.046 12.742 14.897 1.00 93.56 436 TRP A O 1
ATOM 3354 N N . ARG A 1 437 ? -14.152 11.810 13.047 1.00 94.19 437 ARG A N 1
ATOM 3355 C CA . ARG A 1 437 ? -15.389 11.741 12.272 1.00 94.19 437 ARG A CA 1
ATOM 3356 C C . ARG A 1 437 ? -15.880 10.303 12.241 1.00 94.19 437 ARG A C 1
ATOM 3358 O O . ARG A 1 437 ? -15.114 9.411 11.889 1.00 94.19 437 ARG A O 1
ATOM 3365 N N . GLU A 1 438 ? -17.132 10.072 12.613 1.00 93.75 438 GLU A N 1
ATOM 3366 C CA . GLU A 1 438 ? -17.719 8.732 12.549 1.00 93.75 438 GLU A CA 1
ATOM 3367 C C . GLU A 1 438 ? -17.908 8.280 11.093 1.00 93.75 438 GLU A C 1
ATOM 3369 O O . GLU A 1 438 ? -18.253 9.082 10.224 1.00 93.75 438 GLU A O 1
ATOM 3374 N N . ASP A 1 439 ? -17.684 6.993 10.826 1.00 93.81 439 ASP A N 1
ATOM 3375 C CA . ASP A 1 439 ? -18.059 6.368 9.560 1.00 93.81 439 ASP A CA 1
ATOM 3376 C C . ASP A 1 439 ? -19.572 6.084 9.536 1.00 93.81 439 ASP A C 1
ATOM 3378 O O . ASP A 1 439 ? -20.066 5.117 10.123 1.00 93.81 439 ASP A O 1
ATOM 3382 N N . GLU A 1 440 ? -20.316 6.951 8.850 1.00 91.62 440 GLU A N 1
ATOM 3383 C CA . GLU A 1 440 ? -21.776 6.865 8.736 1.00 91.62 440 GLU A CA 1
ATOM 3384 C C . GLU A 1 440 ? -22.244 5.610 7.985 1.00 91.62 440 GLU A C 1
ATOM 3386 O O . GLU A 1 440 ? -23.293 5.049 8.308 1.00 91.62 440 GLU A O 1
ATOM 3391 N N . MET A 1 441 ? -21.464 5.132 7.010 1.00 91.00 441 MET A N 1
ATOM 3392 C CA . MET A 1 441 ? -21.805 3.933 6.239 1.00 91.00 441 MET A CA 1
ATOM 3393 C C . MET A 1 441 ? -21.695 2.686 7.114 1.00 91.00 441 MET A C 1
ATOM 3395 O O . MET A 1 441 ? -22.551 1.799 7.049 1.00 91.00 441 MET A O 1
ATOM 3399 N N . TRP A 1 442 ? -20.668 2.633 7.964 1.00 93.31 442 TRP A N 1
ATOM 3400 C CA . TRP A 1 442 ? -20.541 1.586 8.969 1.00 93.31 442 TRP A CA 1
ATOM 3401 C C . TRP A 1 442 ? -21.688 1.636 9.980 1.00 93.31 442 TRP A C 1
ATOM 3403 O O . TRP A 1 442 ? -22.326 0.611 10.219 1.00 93.31 442 TRP A O 1
ATOM 3413 N N . ALA A 1 443 ? -22.001 2.816 10.523 1.00 92.12 443 ALA A N 1
ATOM 3414 C CA . ALA A 1 443 ? -23.096 2.980 11.478 1.00 92.12 443 ALA A CA 1
ATOM 3415 C C . ALA A 1 443 ? -24.443 2.508 10.899 1.00 92.12 443 ALA A C 1
ATOM 3417 O O . ALA A 1 443 ? -25.131 1.707 11.531 1.00 92.12 443 ALA A O 1
ATOM 3418 N N . HIS A 1 444 ? -24.768 2.908 9.665 1.00 92.31 444 HIS A N 1
ATOM 3419 C CA . HIS A 1 444 ? -25.990 2.480 8.980 1.00 92.31 444 HIS A CA 1
ATOM 3420 C C . HIS A 1 444 ? -26.033 0.961 8.756 1.00 92.31 444 HIS A C 1
ATOM 3422 O O . HIS A 1 444 ? -27.078 0.325 8.882 1.00 92.31 444 HIS A O 1
ATOM 3428 N N . ARG A 1 445 ? -24.890 0.333 8.455 1.00 92.88 445 ARG A N 1
ATOM 3429 C CA . ARG A 1 445 ? -24.813 -1.129 8.326 1.00 92.88 445 ARG A CA 1
ATOM 3430 C C . ARG A 1 445 ? -25.153 -1.840 9.636 1.00 92.88 445 ARG A C 1
ATOM 3432 O O . ARG A 1 445 ? -25.712 -2.934 9.602 1.00 92.88 445 ARG A O 1
ATOM 3439 N N . LEU A 1 446 ? -24.823 -1.248 10.783 1.00 94.44 446 LEU A N 1
ATOM 3440 C CA . LEU A 1 446 ? -25.130 -1.826 12.091 1.00 94.44 446 LEU A CA 1
ATOM 3441 C C . LEU A 1 446 ? -26.608 -1.721 12.478 1.00 94.44 446 LEU A C 1
ATOM 3443 O O . LEU A 1 446 ? -27.044 -2.511 13.320 1.00 94.44 446 LEU A O 1
ATOM 3447 N N . ASP A 1 447 ? -27.375 -0.815 11.866 1.00 94.31 447 ASP A N 1
ATOM 3448 C CA . ASP A 1 447 ? -28.826 -0.708 12.073 1.00 94.31 447 ASP A CA 1
ATOM 3449 C C . ASP A 1 447 ? -29.581 -1.948 11.559 1.00 94.31 447 ASP A C 1
ATOM 3451 O O . ASP A 1 447 ? -30.685 -2.251 12.016 1.00 94.31 447 ASP A O 1
ATOM 3455 N N . GLU A 1 448 ? -28.988 -2.718 10.640 1.00 93.62 448 GLU A N 1
ATOM 3456 C CA . GLU A 1 448 ? -29.601 -3.933 10.106 1.00 93.62 448 GLU A CA 1
ATOM 3457 C C . GLU A 1 448 ? -29.857 -4.978 11.202 1.00 93.62 448 GLU A C 1
ATOM 3459 O O . GLU A 1 448 ? -28.945 -5.636 11.710 1.00 93.62 448 GLU A O 1
ATOM 3464 N N . GLY A 1 449 ? -31.136 -5.175 11.530 1.00 93.62 449 GLY A N 1
ATOM 3465 C CA . GLY A 1 449 ? -31.559 -6.126 12.555 1.00 93.62 449 GLY A CA 1
ATOM 3466 C C . GLY A 1 449 ? -31.337 -5.635 13.987 1.00 93.62 449 GLY A C 1
ATOM 3467 O O . GLY A 1 449 ? -31.519 -6.423 14.915 1.00 93.62 449 GLY A O 1
ATOM 3468 N N . TRP A 1 450 ? -30.979 -4.365 14.186 1.00 97.12 450 TRP A N 1
ATOM 3469 C CA . TRP A 1 450 ? -30.778 -3.766 15.502 1.00 97.12 450 TRP A CA 1
ATOM 3470 C C . TRP A 1 450 ? -31.850 -2.718 15.825 1.00 97.12 450 TRP A C 1
ATOM 3472 O O . TRP A 1 450 ? -32.290 -1.961 14.968 1.00 97.12 450 TRP A O 1
ATOM 3482 N N . ASP A 1 451 ? -32.268 -2.668 17.089 1.00 97.06 451 ASP A N 1
ATOM 3483 C CA . ASP A 1 451 ? -33.188 -1.660 17.618 1.00 97.06 451 ASP A CA 1
ATOM 3484 C C . ASP A 1 451 ? -32.809 -1.393 19.078 1.00 97.06 451 ASP A C 1
ATOM 3486 O O . ASP A 1 451 ? -32.960 -2.262 19.945 1.00 97.06 451 ASP A O 1
ATOM 3490 N N . LEU A 1 452 ? -32.266 -0.202 19.342 1.00 96.38 452 LEU A N 1
ATOM 3491 C CA . LEU A 1 452 ? -31.717 0.151 20.650 1.00 96.38 452 LEU A CA 1
ATOM 3492 C C . LEU A 1 452 ? -32.784 0.177 21.748 1.00 96.38 452 LEU A C 1
ATOM 3494 O O . LEU A 1 452 ? -32.519 -0.269 22.863 1.00 96.38 452 LEU A O 1
ATOM 3498 N N . GLU A 1 453 ? -33.986 0.674 21.462 1.00 97.25 453 GLU A N 1
ATOM 3499 C CA . GLU A 1 453 ? -35.043 0.785 22.472 1.00 97.25 453 GLU A CA 1
ATOM 3500 C C . GLU A 1 453 ? -35.569 -0.596 22.865 1.00 97.25 453 GLU A C 1
ATOM 3502 O O . GLU A 1 453 ? -35.738 -0.900 24.050 1.00 97.25 453 GLU A O 1
ATOM 3507 N N . LYS A 1 454 ? -35.722 -1.494 21.888 1.00 97.81 454 LYS A N 1
ATOM 3508 C CA . LYS A 1 454 ? -36.033 -2.899 22.176 1.00 97.81 454 LYS A CA 1
ATOM 3509 C C . LYS A 1 454 ? -34.905 -3.578 22.944 1.00 97.81 454 LYS A C 1
ATOM 3511 O O . LYS A 1 454 ? -35.173 -4.301 23.903 1.00 97.81 454 LYS A O 1
ATOM 3516 N N . ALA A 1 455 ? -33.651 -3.318 22.574 1.00 97.38 455 ALA A N 1
ATOM 3517 C CA . ALA A 1 455 ? -32.507 -3.885 23.274 1.00 97.38 455 ALA A CA 1
ATOM 3518 C C . ALA A 1 455 ? -32.423 -3.411 24.737 1.00 97.38 455 ALA A C 1
ATOM 3520 O O . ALA A 1 455 ? -32.167 -4.215 25.638 1.00 97.38 455 ALA A O 1
ATOM 3521 N N . ARG A 1 456 ? -32.715 -2.128 24.993 1.00 98.00 456 ARG A N 1
ATOM 3522 C CA . ARG A 1 456 ? -32.847 -1.556 26.341 1.00 98.00 456 ARG A CA 1
ATOM 3523 C C . ARG A 1 456 ? -33.942 -2.254 27.136 1.00 98.00 456 ARG A C 1
ATOM 3525 O O . ARG A 1 456 ? -33.678 -2.675 28.257 1.00 98.00 456 ARG A O 1
ATOM 3532 N N . SER A 1 457 ? -35.124 -2.443 26.550 1.00 97.75 457 SER A N 1
ATOM 3533 C CA . SER A 1 457 ? -36.250 -3.118 27.210 1.00 97.75 457 SER A CA 1
ATOM 3534 C C . SER A 1 457 ? -35.915 -4.558 27.633 1.00 97.75 457 SER A C 1
ATOM 3536 O O . SER A 1 457 ? -36.207 -4.969 28.763 1.00 97.75 457 SER A O 1
ATOM 3538 N N . VAL A 1 458 ? -35.227 -5.313 26.768 1.00 98.00 458 VAL A N 1
ATOM 3539 C CA . VAL A 1 458 ? -34.729 -6.662 27.093 1.00 98.00 458 VAL A CA 1
ATOM 3540 C C . VAL A 1 458 ? -33.720 -6.608 28.242 1.00 98.00 458 VAL A C 1
ATOM 3542 O O . VAL A 1 458 ? -33.825 -7.377 29.200 1.00 98.00 458 VAL A O 1
ATOM 3545 N N . GLY A 1 459 ? -32.769 -5.675 28.192 1.00 97.31 459 GLY A N 1
ATOM 3546 C CA . GLY A 1 459 ? -31.777 -5.510 29.249 1.00 97.31 459 GLY A CA 1
ATOM 3547 C C . GLY A 1 459 ? -32.363 -5.067 30.592 1.00 97.31 459 GLY A C 1
ATOM 3548 O O . GLY A 1 459 ? -31.914 -5.532 31.637 1.00 97.31 459 GLY A O 1
ATOM 3549 N N . GLU A 1 460 ? -33.395 -4.220 30.595 1.00 97.88 460 GLU A N 1
ATOM 3550 C CA . GLU A 1 460 ? -34.097 -3.806 31.817 1.00 97.88 460 GLU A CA 1
ATOM 3551 C C . GLU A 1 460 ? -34.807 -4.991 32.462 1.00 97.88 460 GLU A C 1
ATOM 3553 O O . GLU A 1 460 ? -34.729 -5.173 33.679 1.00 97.88 460 GLU A O 1
ATOM 3558 N N . SER A 1 461 ? -35.416 -5.843 31.636 1.00 97.56 461 SER A N 1
ATOM 3559 C CA . SER A 1 461 ? -36.025 -7.096 32.082 1.00 97.56 461 SER A CA 1
ATOM 3560 C C . SER A 1 461 ? -34.980 -8.039 32.688 1.00 97.56 461 SER A C 1
ATOM 3562 O O . SER A 1 461 ? -35.208 -8.602 33.759 1.00 97.56 461 SER A O 1
ATOM 3564 N N . ALA A 1 462 ? -33.800 -8.161 32.066 1.00 97.25 462 ALA A N 1
ATOM 3565 C CA . ALA A 1 462 ? -32.703 -8.979 32.584 1.00 97.25 462 ALA A CA 1
ATOM 3566 C C . ALA A 1 462 ? -32.171 -8.449 33.929 1.00 97.25 462 ALA A C 1
ATOM 3568 O O . ALA A 1 462 ? -32.126 -9.190 34.911 1.00 97.25 462 ALA A O 1
ATOM 3569 N N . VAL A 1 463 ? -31.844 -7.158 34.019 1.00 97.38 463 VAL A N 1
ATOM 3570 C CA . VAL A 1 463 ? -31.374 -6.533 35.269 1.00 97.38 463 VAL A CA 1
ATOM 3571 C C . VAL A 1 463 ? -32.431 -6.647 36.374 1.00 97.38 463 VAL A C 1
ATOM 3573 O O . VAL A 1 463 ? -32.101 -6.969 37.513 1.00 97.38 463 VAL A O 1
ATOM 3576 N N . GLY A 1 464 ? -33.718 -6.480 36.054 1.00 96.88 464 GLY A N 1
ATOM 3577 C CA . GLY A 1 464 ? -34.811 -6.682 37.009 1.00 96.88 464 GLY A CA 1
ATOM 3578 C C . GLY A 1 464 ? -34.945 -8.130 37.504 1.00 96.88 464 GLY A C 1
ATOM 3579 O O . GLY A 1 464 ? -35.209 -8.354 38.689 1.00 96.88 464 GLY A O 1
ATOM 3580 N N . ASN A 1 465 ? -34.737 -9.114 36.623 1.00 97.31 465 ASN A N 1
ATOM 3581 C CA . ASN A 1 465 ? -34.852 -10.539 36.943 1.00 97.31 465 ASN A CA 1
ATOM 3582 C C . ASN A 1 465 ? -33.679 -11.055 37.793 1.00 97.31 465 ASN A C 1
ATOM 3584 O O . ASN A 1 465 ? -33.883 -11.811 38.743 1.00 97.31 465 ASN A O 1
ATOM 3588 N N . PHE A 1 466 ? -32.454 -10.633 37.472 1.00 97.06 466 PHE A N 1
ATOM 3589 C CA . PHE A 1 466 ? -31.235 -11.110 38.136 1.00 97.06 466 PHE A CA 1
ATOM 3590 C C . PHE A 1 466 ? -30.744 -10.202 39.272 1.00 97.06 466 PHE A C 1
ATOM 3592 O O . PHE A 1 466 ? -29.902 -10.637 40.060 1.00 97.06 466 PHE A O 1
ATOM 3599 N N . ARG A 1 467 ? -31.322 -9.001 39.409 1.00 95.19 467 ARG A N 1
ATOM 3600 C CA . ARG A 1 467 ? -31.141 -8.063 40.527 1.00 95.19 467 ARG A CA 1
ATOM 3601 C C . ARG A 1 467 ? -29.669 -7.779 40.830 1.00 95.19 467 ARG A C 1
ATOM 3603 O O . ARG A 1 467 ? -28.942 -7.286 39.980 1.00 95.19 467 ARG A O 1
ATOM 3610 N N . ASP A 1 468 ? -29.232 -8.099 42.041 1.00 95.50 468 ASP A N 1
ATOM 3611 C CA . ASP A 1 468 ? -27.909 -7.834 42.588 1.00 95.50 468 ASP A CA 1
ATOM 3612 C C . ASP A 1 468 ? -26.780 -8.631 41.920 1.00 95.50 468 ASP A C 1
ATOM 3614 O O . ASP A 1 468 ? -25.619 -8.423 42.260 1.00 95.50 468 ASP A O 1
ATOM 3618 N N . ARG A 1 469 ? -27.115 -9.493 40.949 1.00 96.69 469 ARG A N 1
ATOM 3619 C CA . ARG A 1 469 ? -26.188 -10.348 40.193 1.00 96.69 469 ARG A CA 1
ATOM 3620 C C . ARG A 1 469 ? -25.971 -9.904 38.738 1.00 96.69 469 ARG A C 1
ATOM 3622 O O . ARG A 1 469 ? -25.196 -10.530 38.016 1.00 96.69 469 ARG A O 1
ATOM 3629 N N . CYS A 1 470 ? -26.658 -8.851 38.281 1.00 97.38 470 CYS A N 1
ATOM 3630 C CA . CYS A 1 470 ? -26.539 -8.311 36.922 1.00 97.38 470 CYS A CA 1
ATOM 3631 C C . CYS A 1 470 ? -26.801 -6.799 36.904 1.00 97.38 470 CYS A C 1
ATOM 3633 O O . CYS A 1 470 ? -27.917 -6.357 37.164 1.00 97.38 470 CYS A O 1
ATOM 3635 N N . TYR A 1 471 ? -25.804 -6.008 36.515 1.00 96.75 471 TYR A N 1
ATOM 3636 C CA . TYR A 1 471 ? -25.884 -4.546 36.483 1.00 96.75 471 TYR A CA 1
ATOM 3637 C C . TYR A 1 471 ? -25.639 -3.991 35.087 1.00 96.75 471 TYR A C 1
ATOM 3639 O O . TYR A 1 471 ? -24.881 -4.557 34.305 1.00 96.75 471 TYR A O 1
ATOM 3647 N N . TRP A 1 472 ? -26.232 -2.836 34.799 1.00 95.94 472 TRP A N 1
ATOM 3648 C CA . TRP A 1 472 ? -25.916 -2.053 33.610 1.00 95.94 472 TRP A CA 1
ATOM 3649 C C . TRP A 1 472 ? -24.486 -1.501 33.665 1.00 95.94 472 TRP A C 1
ATOM 3651 O O . TRP A 1 472 ? -24.098 -0.906 34.667 1.00 95.94 472 TRP A O 1
ATOM 3661 N N . LEU A 1 473 ? -23.741 -1.649 32.570 1.00 89.81 473 LEU A N 1
ATOM 3662 C CA . LEU A 1 473 ? -22.497 -0.912 32.312 1.00 89.81 473 LEU A CA 1
ATOM 3663 C C . LEU A 1 473 ? -22.738 0.250 31.354 1.00 89.81 473 LEU A C 1
ATOM 3665 O O . LEU A 1 473 ? -22.292 1.361 31.607 1.00 89.81 473 LEU A O 1
ATOM 3669 N N . ASP A 1 474 ? -23.464 -0.015 30.269 1.00 88.06 474 ASP A N 1
ATOM 3670 C CA . ASP A 1 474 ? -23.885 0.987 29.295 1.00 88.06 474 ASP A CA 1
ATOM 3671 C C . ASP A 1 474 ? -25.239 0.577 28.714 1.00 88.06 474 ASP A C 1
ATOM 3673 O O . ASP A 1 474 ? -25.490 -0.596 28.426 1.00 88.06 474 ASP A O 1
ATOM 3677 N N . LYS A 1 475 ? -26.111 1.564 28.529 1.00 93.06 475 LYS A N 1
ATOM 3678 C CA . LYS A 1 475 ? -27.436 1.401 27.924 1.00 93.06 475 LYS A CA 1
ATOM 3679 C C . LYS A 1 475 ? -27.434 1.849 26.461 1.00 93.06 475 LYS A C 1
ATOM 3681 O O . LYS A 1 475 ? -28.462 2.299 25.962 1.00 93.06 475 LYS A O 1
ATOM 3686 N N . GLY A 1 476 ? -26.288 1.828 25.791 1.00 86.56 476 GLY A N 1
ATOM 3687 C CA . GLY A 1 476 ? -26.123 2.342 24.434 1.00 86.56 476 GLY A CA 1
ATOM 3688 C C . GLY A 1 476 ? -26.292 3.854 24.336 1.00 86.56 476 GLY A C 1
ATOM 3689 O O . GLY A 1 476 ? -26.803 4.364 23.344 1.00 86.56 476 GLY A O 1
ATOM 3690 N N . THR A 1 477 ? -25.942 4.581 25.400 1.00 83.88 477 THR A N 1
ATOM 3691 C CA . THR A 1 477 ? -25.967 6.054 25.399 1.00 83.88 477 THR A CA 1
ATOM 3692 C C . THR A 1 477 ? -24.805 6.635 24.604 1.00 83.88 477 THR A C 1
ATOM 3694 O O . THR A 1 477 ? -24.997 7.579 23.847 1.00 83.88 477 THR A O 1
ATOM 3697 N N . GLU A 1 478 ? -23.618 6.047 24.746 1.00 76.25 478 GLU A N 1
ATOM 3698 C CA . GLU A 1 478 ? -22.433 6.402 23.955 1.00 76.25 478 GLU A CA 1
ATOM 3699 C C . GLU A 1 478 ? -22.350 5.558 22.670 1.00 76.25 478 GLU A C 1
ATOM 3701 O O . GLU A 1 478 ? -21.845 6.004 21.638 1.00 76.25 478 GLU A O 1
ATOM 3706 N N . HIS A 1 479 ? -22.898 4.339 22.711 1.00 86.12 479 HIS A N 1
ATOM 3707 C CA . HIS A 1 479 ? -22.807 3.356 21.635 1.00 86.12 479 HIS A CA 1
ATOM 3708 C C . HIS A 1 479 ? -24.196 2.820 21.252 1.00 86.12 479 HIS A C 1
ATOM 3710 O O . HIS A 1 479 ? -24.618 1.794 21.780 1.00 86.12 479 HIS A O 1
ATOM 3716 N N . PRO A 1 480 ? -24.916 3.462 20.314 1.00 91.88 480 PRO A N 1
ATOM 3717 C CA . PRO A 1 480 ? -26.291 3.085 19.972 1.00 91.88 480 PRO A CA 1
ATOM 3718 C C . PRO A 1 480 ? -26.478 1.633 19.504 1.00 91.88 480 PRO A C 1
ATOM 3720 O O . PRO A 1 480 ? -27.573 1.092 19.628 1.00 91.88 480 PRO A O 1
ATOM 3723 N N . HIS A 1 481 ? -25.417 0.980 19.020 1.00 94.69 481 HIS A N 1
ATOM 3724 C CA . HIS A 1 481 ? -25.407 -0.417 18.562 1.00 94.69 481 HIS A CA 1
ATOM 3725 C C . HIS A 1 481 ? -24.886 -1.419 19.600 1.00 94.69 481 HIS A C 1
ATOM 3727 O O . HIS A 1 481 ? -24.484 -2.530 19.243 1.00 94.69 481 HIS A O 1
ATOM 3733 N N . ARG A 1 482 ? -24.856 -1.024 20.881 1.00 93.38 482 ARG A N 1
ATOM 3734 C CA . ARG A 1 482 ? -24.362 -1.830 22.002 1.00 93.38 482 ARG A CA 1
ATOM 3735 C C . ARG A 1 482 ? -25.162 -1.576 23.273 1.00 93.38 482 ARG A C 1
ATOM 3737 O O . ARG A 1 482 ? -25.475 -0.445 23.615 1.00 93.38 482 ARG A O 1
ATOM 3744 N N . VAL A 1 483 ? -25.404 -2.637 24.029 1.00 94.94 483 VAL A N 1
ATOM 3745 C CA . VAL A 1 483 ? -25.831 -2.576 25.428 1.00 94.94 483 VAL A CA 1
ATOM 3746 C C . VAL A 1 483 ? -24.962 -3.535 26.243 1.00 94.94 483 VAL A C 1
ATOM 3748 O O . VAL A 1 483 ? -24.651 -4.631 25.776 1.00 94.94 483 VAL A O 1
ATOM 3751 N N . ALA A 1 484 ? -24.510 -3.124 27.426 1.00 93.38 484 ALA A N 1
ATOM 3752 C CA . ALA A 1 484 ? -23.475 -3.841 28.169 1.00 93.38 484 ALA A CA 1
ATOM 3753 C C . ALA A 1 484 ? -23.838 -4.035 29.642 1.00 93.38 484 ALA A C 1
ATOM 3755 O O . ALA A 1 484 ? -24.421 -3.148 30.273 1.00 93.38 484 ALA A O 1
ATOM 3756 N N . PHE A 1 485 ? -23.434 -5.176 30.201 1.00 95.88 485 PHE A N 1
ATOM 3757 C CA . PHE A 1 485 ? -23.753 -5.587 31.568 1.00 95.88 485 PHE A CA 1
ATOM 3758 C C . PHE A 1 485 ? -22.528 -6.111 32.316 1.00 95.88 485 PHE A C 1
ATOM 3760 O O . PHE A 1 485 ? -21.656 -6.736 31.720 1.00 95.88 485 PHE A O 1
ATOM 3767 N N . SER A 1 486 ? -22.492 -5.911 33.632 1.00 96.19 486 SER A N 1
ATOM 3768 C CA . SER A 1 486 ? -21.599 -6.622 34.547 1.00 96.19 486 SER A CA 1
ATOM 3769 C C . SER A 1 486 ? -22.395 -7.725 35.228 1.00 96.19 486 SER A C 1
ATOM 3771 O O . SER A 1 486 ? -23.429 -7.449 35.838 1.00 96.19 486 SER A O 1
ATOM 3773 N N . VAL A 1 487 ? -21.941 -8.966 35.095 1.00 97.38 487 VAL A N 1
ATOM 3774 C CA . VAL A 1 487 ? -22.686 -10.159 35.503 1.00 97.38 487 VAL A CA 1
ATOM 3775 C C . VAL A 1 487 ? -21.814 -11.048 36.377 1.00 97.38 487 VAL A C 1
ATOM 3777 O O . VAL A 1 487 ? -20.642 -11.279 36.071 1.00 97.38 487 VAL A O 1
ATOM 3780 N N . GLU A 1 488 ? -22.388 -11.564 37.459 1.00 96.88 488 GLU A N 1
ATOM 3781 C CA . GLU A 1 488 ? -21.705 -12.494 38.351 1.00 96.88 488 GLU A CA 1
ATOM 3782 C C . GLU A 1 488 ? -21.475 -13.841 37.642 1.00 96.88 488 GLU A C 1
ATOM 3784 O O . GLU A 1 488 ? -22.360 -14.398 36.983 1.00 96.88 488 GLU A O 1
ATOM 3789 N N . THR A 1 489 ? -20.262 -14.384 37.750 1.00 95.31 489 THR A N 1
ATOM 3790 C CA . THR A 1 489 ? -19.817 -15.548 36.969 1.00 95.31 489 THR A CA 1
ATOM 3791 C C . THR A 1 489 ? -20.676 -16.797 37.217 1.00 95.31 489 THR A C 1
ATOM 3793 O O . THR A 1 489 ? -20.844 -17.609 36.308 1.00 95.31 489 THR A O 1
ATOM 3796 N N . ASN A 1 490 ? -21.259 -16.949 38.410 1.00 95.75 490 ASN A N 1
ATOM 3797 C CA . ASN A 1 490 ? -22.101 -18.095 38.783 1.00 95.75 490 ASN A CA 1
ATOM 3798 C C . ASN A 1 490 ? -23.464 -18.143 38.062 1.00 95.75 490 ASN A C 1
ATOM 3800 O O . ASN A 1 490 ? -24.009 -19.231 37.905 1.00 95.75 490 ASN A O 1
ATOM 3804 N N . VAL A 1 491 ? -23.995 -17.006 37.600 1.00 96.12 491 VAL A N 1
ATOM 3805 C CA . VAL A 1 491 ? -25.282 -16.903 36.879 1.00 96.12 491 VAL A CA 1
ATOM 3806 C C . VAL A 1 491 ? -25.123 -16.524 35.412 1.00 96.12 491 VAL A C 1
ATOM 3808 O O . VAL A 1 491 ? -26.108 -16.333 34.704 1.00 96.12 491 VAL A O 1
ATOM 3811 N N . MET A 1 492 ? -23.883 -16.429 34.934 1.00 95.50 492 MET A N 1
ATOM 3812 C CA . MET A 1 492 ? -23.547 -15.983 33.583 1.00 95.50 492 MET A CA 1
ATOM 3813 C C . MET A 1 492 ? -24.330 -16.729 32.492 1.00 95.50 492 MET A C 1
ATOM 3815 O O . MET A 1 492 ? -24.866 -16.110 31.575 1.00 95.50 492 MET A O 1
ATOM 3819 N N . GLY A 1 493 ? -24.413 -18.060 32.599 1.00 96.06 493 GLY A N 1
ATOM 3820 C CA . GLY A 1 493 ? -25.124 -18.896 31.628 1.00 96.06 493 GLY A CA 1
ATOM 3821 C C . GLY A 1 493 ? -26.620 -18.588 31.572 1.00 96.06 493 GLY A C 1
ATOM 3822 O O . GLY A 1 493 ? -27.169 -18.428 30.482 1.00 96.06 493 GLY A O 1
ATOM 3823 N N . ASP A 1 494 ? -27.250 -18.426 32.737 1.00 97.62 494 ASP A N 1
ATOM 3824 C CA . ASP A 1 494 ? -28.679 -18.125 32.853 1.00 97.62 494 ASP A CA 1
ATOM 3825 C C . ASP A 1 494 ? -28.999 -16.724 32.323 1.00 97.62 494 ASP A C 1
ATOM 3827 O O . ASP A 1 494 ? -29.973 -16.543 31.592 1.00 97.62 494 ASP A O 1
ATOM 3831 N N . VAL A 1 495 ? -28.154 -15.736 32.637 1.00 97.56 495 VAL A N 1
AT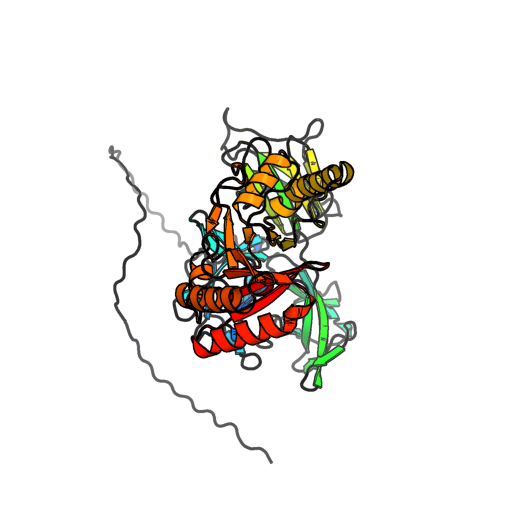OM 3832 C CA . VAL A 1 495 ? -28.302 -14.360 32.142 1.00 97.56 495 VAL A CA 1
ATOM 3833 C C . VAL A 1 495 ? -28.172 -14.314 30.622 1.00 97.56 495 VAL A C 1
ATOM 3835 O O . VAL A 1 495 ? -29.017 -13.722 29.954 1.00 97.56 495 VAL A O 1
ATOM 3838 N N . ILE A 1 496 ? -27.159 -14.974 30.051 1.00 97.62 496 ILE A N 1
ATOM 3839 C CA . ILE A 1 496 ? -26.964 -15.019 28.595 1.00 97.62 496 ILE A CA 1
ATOM 3840 C C . ILE A 1 496 ? -28.138 -15.723 27.905 1.00 97.62 496 ILE A C 1
ATOM 3842 O O . ILE A 1 496 ? -28.597 -15.249 26.866 1.00 97.62 496 ILE A O 1
ATOM 3846 N N . ALA A 1 497 ? -28.641 -16.828 28.462 1.00 97.69 497 ALA A N 1
ATOM 3847 C CA . ALA A 1 497 ? -29.801 -17.529 27.915 1.00 97.69 497 ALA A CA 1
ATOM 3848 C C . ALA A 1 497 ? -31.060 -16.645 27.940 1.00 97.69 497 ALA A C 1
ATOM 3850 O O . ALA A 1 497 ? -31.751 -16.535 26.926 1.00 97.69 497 ALA A O 1
ATOM 3851 N N . TYR A 1 498 ? -31.308 -15.960 29.062 1.00 98.19 498 TYR A N 1
ATOM 3852 C CA . TYR A 1 498 ? -32.427 -15.030 29.217 1.00 98.19 498 TYR A CA 1
ATOM 3853 C C . TYR A 1 498 ? -32.349 -13.872 28.216 1.00 98.19 498 TYR A C 1
ATOM 3855 O O . TYR A 1 498 ? -33.328 -13.569 27.536 1.00 98.19 498 TYR A O 1
ATOM 3863 N N . LEU A 1 499 ? -31.170 -13.256 28.078 1.00 97.94 499 LEU A N 1
ATOM 3864 C CA . LEU A 1 499 ? -30.929 -12.185 27.113 1.00 97.94 499 LEU A CA 1
ATOM 3865 C C . LEU A 1 499 ? -31.193 -12.661 25.682 1.00 97.94 499 LEU A C 1
ATOM 3867 O O . LEU A 1 499 ? -31.948 -12.018 24.961 1.00 97.94 499 LEU A O 1
ATOM 3871 N N . ARG A 1 500 ? -30.627 -13.806 25.273 1.00 97.69 500 ARG A N 1
ATOM 3872 C CA . ARG A 1 500 ? -30.824 -14.358 23.920 1.00 97.69 500 ARG A CA 1
ATOM 3873 C C . ARG A 1 500 ? -32.298 -14.595 23.601 1.00 97.69 500 ARG A C 1
ATOM 3875 O O . ARG A 1 500 ? -32.746 -14.175 22.539 1.00 97.69 500 ARG A O 1
ATOM 3882 N N . GLN A 1 501 ? -33.045 -15.198 24.527 1.00 97.75 501 GLN A N 1
ATOM 3883 C CA . GLN A 1 501 ? -34.483 -15.419 24.362 1.00 97.75 501 GLN A CA 1
ATOM 3884 C C . GLN A 1 501 ? -35.256 -14.095 24.266 1.00 97.75 501 GLN A C 1
ATOM 3886 O O . GLN A 1 501 ? -36.143 -13.956 23.425 1.00 97.75 501 GLN A O 1
ATOM 3891 N N . GLY A 1 502 ? -34.913 -13.115 25.106 1.00 98.06 502 GLY A N 1
ATOM 3892 C CA . GLY A 1 502 ? -35.534 -11.791 25.082 1.00 98.06 502 GLY A CA 1
ATOM 3893 C C . GLY A 1 502 ? -35.291 -11.050 23.766 1.00 98.06 502 GLY A C 1
ATOM 3894 O O . GLY A 1 502 ? -36.232 -10.505 23.191 1.00 98.06 502 GLY A O 1
ATOM 3895 N N . PHE A 1 503 ? -34.060 -11.072 23.249 1.00 98.25 503 PHE A N 1
ATOM 3896 C CA . PHE A 1 503 ? -33.722 -10.443 21.969 1.00 98.25 503 PHE A CA 1
ATOM 3897 C C . PHE A 1 503 ? -34.416 -11.119 20.784 1.00 98.25 503 PHE A C 1
ATOM 3899 O O . PHE A 1 503 ? -34.973 -10.422 19.936 1.00 98.25 503 PHE A O 1
ATOM 3906 N N . GLU A 1 504 ? -34.455 -12.454 20.755 1.00 97.31 504 GLU A N 1
ATOM 3907 C CA . GLU A 1 504 ? -35.179 -13.211 19.729 1.00 97.31 504 GLU A CA 1
ATOM 3908 C C . GLU A 1 504 ? -36.675 -12.858 19.726 1.00 97.31 504 GLU A C 1
ATOM 3910 O O . GLU A 1 504 ? -37.228 -12.528 18.677 1.00 97.31 504 GLU A O 1
ATOM 3915 N N . ALA A 1 505 ? -37.314 -12.823 20.901 1.00 97.62 505 ALA A N 1
ATOM 3916 C CA . ALA A 1 505 ? -38.721 -12.443 21.037 1.00 97.62 505 ALA A CA 1
ATOM 3917 C C . ALA A 1 505 ? -38.998 -10.986 20.618 1.00 97.62 505 ALA A C 1
ATOM 3919 O O . ALA A 1 505 ? -40.077 -10.681 20.109 1.00 97.62 505 ALA A O 1
ATOM 3920 N N . ALA A 1 506 ? -38.029 -10.088 20.809 1.00 97.31 506 ALA A N 1
ATOM 3921 C CA . ALA A 1 506 ? -38.114 -8.692 20.385 1.00 97.31 506 ALA A CA 1
ATOM 3922 C C . ALA A 1 506 ? -37.775 -8.477 18.894 1.00 97.31 506 ALA A C 1
ATOM 3924 O O . ALA A 1 506 ? -37.933 -7.364 18.382 1.00 97.31 506 ALA A O 1
ATOM 3925 N N . GLY A 1 507 ? -37.311 -9.517 18.189 1.00 97.12 507 GLY A N 1
ATOM 3926 C CA . GLY A 1 507 ? -36.854 -9.427 16.802 1.00 97.12 507 GLY A CA 1
ATOM 3927 C C . GLY A 1 507 ? -35.550 -8.640 16.633 1.00 97.12 507 GLY A C 1
ATOM 3928 O O . GLY A 1 507 ? -35.325 -8.070 15.568 1.00 97.12 507 GLY A O 1
ATOM 3929 N N . VAL A 1 508 ? -34.714 -8.579 17.674 1.00 97.62 508 VAL A N 1
ATOM 3930 C CA . VAL A 1 508 ? -33.402 -7.917 17.646 1.00 97.62 508 VAL A CA 1
ATOM 3931 C C . VAL A 1 508 ? -32.323 -8.973 17.418 1.00 97.62 508 VAL A C 1
ATOM 3933 O O . VAL A 1 508 ? -32.183 -9.919 18.193 1.00 97.62 508 VAL A O 1
ATOM 3936 N N . GLN A 1 509 ? -31.542 -8.819 16.354 1.00 97.06 509 GLN A N 1
ATOM 3937 C CA . GLN A 1 509 ? -30.440 -9.717 16.029 1.00 97.06 509 GLN A CA 1
ATOM 3938 C C . GLN A 1 509 ? -29.173 -9.250 16.739 1.00 97.06 509 GLN A C 1
ATOM 3940 O O . GLN A 1 509 ? -28.637 -8.179 16.450 1.00 97.06 509 GLN A O 1
ATOM 3945 N N . VAL A 1 510 ? -28.682 -10.073 17.666 1.00 95.50 510 VAL A N 1
ATOM 3946 C CA . VAL A 1 510 ? -27.566 -9.699 18.537 1.00 95.50 510 VAL A CA 1
ATOM 3947 C C . VAL A 1 510 ? -26.412 -10.686 18.488 1.00 95.50 510 VAL A C 1
ATOM 3949 O O . VAL A 1 510 ? -26.591 -11.906 18.410 1.00 95.50 510 VAL A O 1
ATOM 3952 N N . ARG A 1 511 ? -25.206 -10.151 18.647 1.00 94.38 511 ARG A N 1
ATOM 3953 C CA . ARG A 1 511 ? -24.015 -10.904 19.027 1.00 94.38 511 ARG A CA 1
ATOM 3954 C C . ARG A 1 511 ? -23.723 -10.625 20.499 1.00 94.38 511 ARG A C 1
ATOM 3956 O O . ARG A 1 511 ? -23.626 -9.472 20.904 1.00 94.38 511 ARG A O 1
ATOM 3963 N N . VAL A 1 512 ? -23.585 -11.684 21.295 1.00 94.25 512 VAL A N 1
ATOM 3964 C CA . VAL A 1 512 ? -23.237 -11.584 22.721 1.00 94.25 512 VAL A CA 1
ATOM 3965 C C . VAL A 1 512 ? -21.768 -11.940 22.892 1.00 94.25 512 VAL A C 1
ATOM 3967 O O . VAL A 1 512 ? -21.354 -13.034 22.503 1.00 94.25 512 VAL A O 1
ATOM 3970 N N . ILE A 1 513 ? -20.998 -11.024 23.469 1.00 90.88 513 ILE A N 1
ATOM 3971 C CA . ILE A 1 513 ? -19.557 -11.133 23.689 1.00 90.88 513 ILE A CA 1
ATOM 3972 C C . ILE A 1 513 ? -19.309 -11.070 25.195 1.00 90.88 513 ILE A C 1
ATOM 3974 O O . ILE A 1 513 ? -19.824 -10.192 25.879 1.00 90.88 513 ILE A O 1
ATOM 3978 N N . THR A 1 514 ? -18.523 -12.007 25.721 1.00 91.38 514 THR A N 1
ATOM 3979 C CA . THR A 1 514 ? -18.160 -12.039 27.144 1.00 91.38 514 THR A CA 1
ATOM 3980 C C . THR A 1 514 ? -16.682 -11.738 27.319 1.00 91.38 514 THR A C 1
ATOM 3982 O O . THR A 1 514 ? -15.857 -12.357 26.644 1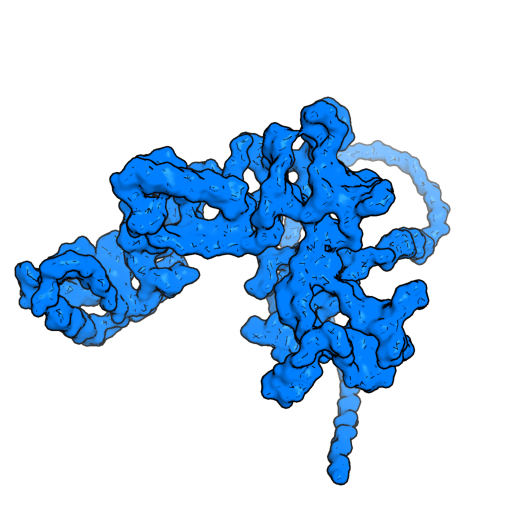.00 91.38 514 THR A O 1
ATOM 3985 N N . SER A 1 515 ? -16.333 -10.852 28.247 1.00 86.75 515 SER A N 1
ATOM 3986 C CA . SER A 1 515 ? -14.942 -10.492 28.541 1.00 86.75 515 SER A CA 1
ATOM 3987 C C . SER A 1 515 ? -14.698 -10.286 30.042 1.00 86.75 515 SER A C 1
ATOM 3989 O O . SER A 1 515 ? -15.636 -10.216 30.833 1.00 86.75 515 SER A O 1
ATOM 3991 N N . GLY A 1 516 ? -13.428 -10.210 30.446 1.00 81.12 516 GLY A N 1
ATOM 3992 C CA . GLY A 1 516 ? -13.025 -10.044 31.846 1.00 81.12 516 GLY A CA 1
ATOM 3993 C C . GLY A 1 516 ? -12.751 -11.360 32.585 1.00 81.12 516 GLY A C 1
ATOM 3994 O O . GLY A 1 516 ? -13.111 -12.447 32.133 1.00 81.12 516 GLY A O 1
ATOM 3995 N N . ASN A 1 517 ? -12.089 -11.237 33.738 1.00 76.75 517 ASN A N 1
ATOM 3996 C CA . ASN A 1 517 ? -11.660 -12.339 34.600 1.00 76.75 517 ASN A CA 1
ATOM 3997 C C . ASN A 1 517 ? -12.149 -12.109 36.039 1.00 76.75 517 ASN A C 1
ATOM 3999 O O . ASN A 1 517 ? -12.266 -10.967 36.473 1.00 76.75 517 ASN A O 1
ATOM 4003 N N . GLY A 1 518 ? -12.354 -13.191 36.794 1.00 87.94 518 GLY A N 1
ATOM 4004 C CA . GLY A 1 518 ? -12.754 -13.138 38.206 1.00 87.94 518 GLY A CA 1
ATOM 4005 C C . GLY A 1 518 ? -14.223 -13.492 38.457 1.00 87.94 518 GLY A C 1
ATOM 4006 O O . GLY A 1 518 ? -14.848 -14.218 37.677 1.00 87.94 518 GLY A O 1
ATOM 4007 N N . GLU A 1 519 ? -14.751 -13.014 39.586 1.00 91.25 519 GLU A N 1
ATOM 4008 C CA . GLU A 1 519 ? -16.114 -13.306 40.065 1.00 91.25 519 GLU A CA 1
ATOM 4009 C C . GLU A 1 519 ? -17.207 -12.555 39.293 1.00 91.25 519 GLU A C 1
ATOM 4011 O O . GLU A 1 519 ? -18.357 -12.983 39.298 1.00 91.25 519 GLU A O 1
ATOM 4016 N N . TRP A 1 520 ? -16.838 -11.496 38.571 1.00 94.38 520 TRP A N 1
ATOM 4017 C CA . TRP A 1 520 ? -17.713 -10.713 37.701 1.00 94.38 520 TRP A CA 1
ATOM 4018 C C . TRP A 1 520 ? -17.118 -10.632 36.298 1.00 94.38 520 TRP A C 1
ATOM 4020 O O . TRP A 1 520 ? -15.898 -10.537 36.142 1.00 94.38 520 TRP A O 1
ATOM 4030 N N . ARG A 1 521 ? -17.967 -10.661 35.269 1.00 93.38 521 ARG A N 1
ATOM 4031 C CA . ARG A 1 521 ? -17.552 -10.487 33.871 1.00 93.38 521 ARG A CA 1
ATOM 4032 C C . ARG A 1 521 ? -18.465 -9.531 33.130 1.00 93.38 521 ARG A C 1
ATOM 4034 O O . ARG A 1 521 ? -19.613 -9.319 33.510 1.00 93.38 521 ARG A O 1
ATOM 4041 N N . TYR A 1 522 ? -17.942 -8.991 32.041 1.00 92.69 522 TYR A N 1
ATOM 4042 C CA . TYR A 1 522 ? -18.669 -8.092 31.167 1.00 92.69 522 TYR A CA 1
ATOM 4043 C C . TYR A 1 522 ? -19.371 -8.878 30.064 1.00 92.69 522 TYR A C 1
ATOM 4045 O O . TYR A 1 522 ? -18.776 -9.767 29.450 1.00 92.69 522 TYR A O 1
ATOM 4053 N N . VAL A 1 523 ? -20.638 -8.549 29.830 1.00 94.75 523 VAL A N 1
ATOM 4054 C CA . VAL A 1 523 ? -21.480 -9.106 28.773 1.00 94.75 523 VAL A CA 1
ATOM 4055 C C . VAL A 1 523 ? -21.897 -7.967 27.856 1.00 94.75 523 VAL A C 1
ATOM 4057 O O . VAL A 1 523 ? -22.729 -7.138 28.219 1.00 94.75 523 VAL A O 1
ATOM 4060 N N . ASP A 1 524 ? -21.321 -7.938 26.664 1.00 93.12 524 ASP A N 1
ATOM 4061 C CA . ASP A 1 524 ? -21.619 -6.975 25.613 1.00 93.12 524 ASP A CA 1
ATOM 4062 C C . ASP A 1 524 ? -22.602 -7.588 24.619 1.00 93.12 524 ASP A C 1
ATOM 4064 O O . ASP A 1 524 ? -22.300 -8.586 23.966 1.00 93.12 524 ASP A O 1
ATOM 4068 N N . CYS A 1 525 ? -23.781 -6.992 24.491 1.00 95.19 525 CYS A N 1
ATOM 4069 C CA . CYS A 1 525 ? -24.752 -7.332 23.459 1.00 95.19 525 CYS A CA 1
ATOM 4070 C C . CYS A 1 525 ? -24.686 -6.254 22.381 1.00 95.19 525 CYS A C 1
ATOM 4072 O O . CYS A 1 525 ? -24.996 -5.093 22.645 1.00 95.19 525 CYS A O 1
ATOM 4074 N N . VAL A 1 526 ? -24.261 -6.630 21.181 1.00 94.75 526 VAL A N 1
ATOM 4075 C CA . VAL A 1 526 ? -24.052 -5.710 20.056 1.00 94.75 526 VAL A CA 1
ATOM 4076 C C . VAL A 1 526 ? -24.876 -6.134 18.845 1.00 94.75 526 VAL A C 1
ATOM 4078 O O . VAL A 1 526 ? -25.317 -7.286 18.778 1.00 94.75 526 VAL A O 1
ATOM 4081 N N . SER A 1 527 ? -25.061 -5.225 17.883 1.00 95.44 527 SER A N 1
ATOM 4082 C CA . SER A 1 527 ? -25.639 -5.556 16.571 1.00 95.44 527 SER A CA 1
ATOM 4083 C C . SER A 1 527 ? -24.981 -6.803 15.974 1.00 95.44 527 SER A C 1
ATOM 4085 O O . SER A 1 527 ? -23.770 -6.997 16.089 1.00 95.44 527 SER A O 1
ATOM 4087 N N . ILE A 1 528 ? -25.760 -7.663 15.312 1.00 94.00 528 ILE A N 1
ATOM 4088 C CA . ILE A 1 528 ? -25.245 -8.895 14.692 1.00 94.00 528 ILE A CA 1
ATOM 4089 C C . ILE A 1 528 ? -24.141 -8.633 13.654 1.00 94.00 528 ILE A C 1
ATOM 4091 O O . ILE A 1 528 ? -23.263 -9.479 13.449 1.00 94.00 528 ILE A O 1
ATOM 4095 N N . ARG A 1 529 ? -24.186 -7.454 13.020 1.00 92.62 529 ARG A N 1
ATOM 4096 C CA . ARG A 1 529 ? -23.202 -6.975 12.043 1.00 92.62 529 ARG A CA 1
ATOM 4097 C C . ARG A 1 529 ? -21.927 -6.436 12.693 1.00 92.62 529 ARG A C 1
ATOM 4099 O O . ARG A 1 529 ? -20.924 -6.306 12.001 1.00 92.62 529 ARG A O 1
ATOM 4106 N N . ALA A 1 530 ? -21.960 -6.134 13.989 1.00 91.75 530 ALA A N 1
ATOM 4107 C CA . ALA A 1 530 ? -20.824 -5.577 14.701 1.00 91.75 530 ALA A CA 1
ATOM 4108 C C . ALA A 1 530 ? -19.805 -6.651 15.092 1.00 91.75 530 ALA A C 1
ATOM 4110 O O . ALA A 1 530 ? -20.130 -7.811 15.362 1.00 91.75 530 ALA A O 1
ATOM 4111 N N . GLY A 1 531 ? -18.558 -6.214 15.204 1.00 86.56 531 GLY A N 1
ATOM 4112 C CA . GLY A 1 531 ? -17.455 -7.017 15.695 1.00 86.56 531 GLY A CA 1
ATOM 4113 C C . GLY A 1 531 ? -16.126 -6.460 15.218 1.00 86.56 531 GLY A C 1
ATOM 4114 O O . GLY A 1 531 ? -16.053 -5.704 14.251 1.00 86.56 531 GLY A O 1
ATOM 4115 N N . LYS A 1 532 ? -15.055 -6.818 15.930 1.00 84.38 532 LYS A N 1
ATOM 4116 C CA . LYS A 1 532 ? -13.709 -6.317 15.632 1.00 84.38 532 LYS A CA 1
ATOM 4117 C C . LYS A 1 532 ? -13.236 -6.682 14.225 1.00 84.38 532 LYS A C 1
ATOM 4119 O O . LYS A 1 532 ? -12.526 -5.880 13.639 1.00 84.38 532 LYS A O 1
ATOM 4124 N N . LEU A 1 533 ? -13.583 -7.877 13.739 1.00 86.69 533 LEU A N 1
ATOM 4125 C CA . LEU A 1 533 ? -13.185 -8.355 12.415 1.00 86.69 533 LEU A CA 1
ATOM 4126 C C . LEU A 1 533 ? -14.079 -7.777 11.320 1.00 86.69 533 LEU A C 1
ATOM 4128 O O . LEU A 1 533 ? -13.595 -7.505 10.239 1.00 86.69 533 LEU A O 1
ATOM 4132 N N . GLU A 1 534 ? -15.370 -7.599 11.591 1.00 89.56 534 GLU A N 1
ATOM 4133 C CA . GLU A 1 534 ? -16.324 -7.067 10.618 1.00 89.56 534 GLU A CA 1
ATOM 4134 C C . GLU A 1 534 ? -16.163 -5.564 10.378 1.00 89.56 534 GLU A C 1
ATOM 4136 O O . GLU A 1 534 ? -16.516 -5.086 9.303 1.00 89.56 534 GLU A O 1
ATOM 4141 N N . ALA A 1 535 ? -15.675 -4.837 11.387 1.00 88.69 535 ALA A N 1
ATOM 4142 C CA . ALA A 1 535 ? -15.350 -3.417 11.294 1.00 88.69 535 ALA A CA 1
ATOM 4143 C C . ALA A 1 535 ? -14.024 -3.143 10.560 1.00 88.69 535 ALA A C 1
ATOM 4145 O O . ALA A 1 535 ? -13.781 -2.004 10.168 1.00 88.69 535 ALA A O 1
ATOM 4146 N N . MET A 1 536 ? -13.159 -4.157 10.441 1.00 84.69 536 MET A N 1
ATOM 4147 C CA . MET A 1 536 ? -11.950 -4.121 9.610 1.00 84.69 536 MET A CA 1
ATOM 4148 C C . MET A 1 536 ? -12.313 -4.429 8.163 1.00 84.69 536 MET A C 1
ATOM 4150 O O . MET A 1 536 ? -11.729 -3.763 7.281 1.00 84.69 536 MET A O 1
#

Solvent-accessible surface area (backbone atoms only — not comparable to full-atom values): 30639 Å² total; per-residue (Å²): 135,88,82,83,86,81,87,80,89,76,91,78,89,76,92,78,90,78,89,76,92,78,85,80,84,84,85,89,78,90,85,85,84,88,85,91,84,81,89,84,90,82,90,78,92,74,77,78,83,75,71,69,75,70,68,53,70,84,62,65,85,57,61,28,42,33,55,51,75,47,59,42,92,78,58,75,90,44,46,21,43,32,19,61,92,44,74,66,74,55,68,47,72,36,51,68,20,91,82,70,50,25,28,28,45,77,44,77,40,63,61,34,75,40,46,31,39,32,36,41,72,88,39,84,39,60,60,91,90,49,51,72,45,69,47,98,85,66,48,77,29,22,47,44,80,35,27,57,25,44,69,49,74,47,54,45,89,80,51,63,91,46,45,27,39,34,22,63,80,46,48,66,68,51,74,47,72,36,49,75,36,82,92,76,47,28,27,37,38,56,25,32,54,76,60,42,80,42,45,33,42,33,38,38,70,88,37,83,44,67,63,91,88,43,54,74,44,62,49,98,89,64,53,75,28,24,51,43,80,35,45,71,52,51,28,38,29,44,39,36,51,37,70,58,97,43,42,22,41,39,33,31,48,28,35,81,86,66,55,67,53,70,81,46,78,43,77,40,41,77,45,79,40,52,36,64,49,96,69,48,46,47,27,33,42,70,46,54,39,90,65,68,32,31,40,39,30,37,36,31,47,68,50,95,54,72,95,76,42,49,73,54,58,36,86,96,51,85,51,40,73,42,80,52,67,41,22,30,36,35,47,91,76,41,79,42,85,28,82,53,61,76,48,78,59,48,76,48,76,37,50,40,82,81,67,58,41,59,95,46,76,69,38,49,53,52,26,27,51,48,24,54,50,36,41,74,40,42,19,39,38,51,25,44,38,30,39,52,30,71,49,48,71,69,61,49,32,54,46,49,59,72,48,68,74,31,57,61,84,56,52,31,40,31,19,56,53,22,57,40,47,29,37,53,68,50,63,64,71,76,47,84,63,80,59,68,37,71,44,63,70,61,50,59,54,31,47,57,49,41,50,54,70,60,50,43,55,39,48,52,51,48,31,67,74,50,42,98,47,27,43,84,70,41,79,22,83,92,41,64,50,33,38,30,30,42,29,31,54,94,49,41,68,60,52,53,52,51,48,52,54,40,30,56,76,68,66,33,41,64,38,78,46,76,46,82,74,76,69,46,30,40,41,38,41,26,15,55,59,42,24,64,73,68,65,102

Secondary structure (DSSP, 8-state):
-----------------------PPPPP-------------------GGGSSSSSSSSSTT--EEEEEEE-GGG--SSEEEEEGGGTTT-PEEPEEPTTT--EEEEEEE-SEEEEEEEEETTEEE--TTS-EEE-TTS-EEEEEEE---EEEEEEGGG--SSEEEEEGGGTTT--EEPEEETTTTEEEEEEEPPSEEEEEEEEETTEEE--TTSPEEE-TTS-EEEEEEEPPPPEEEEEEEES-S--EEEEEEEETT--BPPPEEEEPEEP--SS--TTSEEEEEEEE-SS-EEEEEEEE-S--SSTT--EE--SSSSSEEESSSEEEEEETTEEEE-GGGGSPP-EEEE-TBTTTB-SSHHHHHHHHHHHHHIIIIIITTT-EEEEE-SS-HHHHHHHHHHTTT-SPPPSEEEEGGGTEEEEE-S-TTT--S--EEE-HHHHHHHTTT--HHHHHHHHHHHHHHHGGGEEEEE-SSS-TTEEEEEEEGGGHHHHHHHHHHHHHHHT--EEEEEE--SSEEEEEEEETT-STTT--

Foldseek 3Di:
DDDDDDDDDDDDDDDDDDDDDDDDDDDDDDDDDDDDDDDDDDDDDDDPPPVVPPPCVVVVPAWAKEKDKDACVVPADWKFKAWVQNPRPDTHTFDQAPQRRMTMDIDGHGFFKIWMFMQGPNDTHERPVADWDADPVRDITGMDGFAFQDKDKDACVVPAPWKWKDWVSRPRPDTHTFCDDPVRRITIHTHDGDFDKIWMWMQGPNDIDADPVFDWDADPVGDITGIDGTDDFFKEKEKEFDAAPWKKKFKWWAAPVRDIDDTDIGTWAFDPFLADAVRHTITMDIGGDHGWTKMWIKMWSPDPDDPRIDIQAAPPDGTDMDGTTAYWYADPRDIDGAHCLPPAAEEDEDEPEPTLDYDDPVSLVVNLVCQVCCNVHRSRSVHFYEYAYQADLVRVLVVLVVSPPSHHQGQWYQYNQQLWIWGQPDRSNPGSSNDTDTDPVSNVVLCVLADLVLLLVLLVVLCVVCPPFKAWPDSCPRRSFKTKIKGFPVCVVVSVVSSVVSCVVSSHAWDWDWDDDDRIIMIMTGRNCGHSVSSD